Protein AF-0000000076684185 (afdb_homodimer)

Foldseek 3Di:
DPPPPPPPPPQLDDPVCRLRSLLLVLLVLLLVLLVVDWQDQQQFDALDPPAAGSLLLSLQLLLLLCCLQVCWAVNHPDDGDNVCSRVDGDGSVVSSVVNVVSSVSNNVSVVVCVPDDQQCAGDHDDDPDDDPLRNGNVSSSVVSSVSSNVSSVSSVVSSVCVVVVNSVVNVCCVPVDQPLVRVVQVVCVVVVFHFDDDDPQWTATPVGDIDGSVRVVVVVVVVVVVVVVVVVVVVVVD/DPPPPPPPPPQLDDPVCRLRSLLLVLLVLLLVLLVVDWQDQQQFDAPDPPAAGSLLLSLQLLLLLCCLQQCWAVNHPDDGDNVCSRVDGDGSVVSSVVNVVSSVSNNVSVVVCVPDDQQCAGDHDDDPDDDPLRNGNVSSSVVSSVSSNVSSVSSVVSSVCSVVVNRVVPPCCPDVDQPLVRVVQVVCVVVVFHFDDDDPQWTATPVGDIDGSVVVVVVVVCVVVVVVVVVVVVVVVD

Radius of gyration: 28.2 Å; Cα contacts (8 Å, |Δi|>4): 724; chains: 2; bounding box: 50×88×53 Å

Sequence (476 aa):
MSEITDTPIADTSNPAWPLDSHILARMDKLAALVASLDDALANEKLPIPAINTPIVLLRHVGGSARYWLERVCLGRDYFRDRTGEFSASGSVAEELAIYREQRAAIARCLEELRSVDRSAPPACVPTDKERWWCASIEGVIVHVFHEAAQHLGHAEITRDALVAGAAGAADSARPAATSLLDAVIAELQESGHAADFIEGTKITTVDGLELSLDEVVKAGVRKVTSAQQQSDRRSQQSMSEITDTPIADTSNPAWPLDSHILARMDKLAALVASLDDALANEKLPIPAINTPIVLLRHVGGSARYWLERVCLGRDYFRDRTGEFSASGSVAEELAIYREQRAAIARCLEELRSVDRSAPPACVPTDKERWWCASIEGVIVHVFHEAAQHLGHAEITRDALVAGAAGAADSARPAATSLLDAVIAELQESGHAADFIEGTKITTVDGLELSLDEVVKAGVRKVTSAQQQSDRRSQQS

Solvent-accessible surface area (backbone atoms only — not comparable to full-atom values): 25368 Å² total; per-residue (Å²): 129,81,73,76,70,79,67,71,79,71,85,51,81,38,68,92,42,39,64,63,19,50,34,52,46,33,49,48,50,42,48,51,54,40,65,74,40,55,45,68,63,28,57,42,58,53,64,29,82,91,58,71,23,47,48,18,48,54,46,35,50,43,48,51,41,40,36,53,46,39,18,20,40,66,50,42,94,59,82,72,58,66,72,59,22,78,64,46,73,66,49,48,68,59,52,52,52,53,43,52,55,42,50,52,53,45,52,50,46,54,56,58,50,69,78,47,70,40,77,39,64,36,62,40,74,75,78,91,57,90,54,71,43,58,59,14,32,47,22,43,52,49,48,45,33,44,51,29,27,20,51,33,18,37,42,53,52,50,50,40,30,46,75,64,50,47,28,75,59,21,76,51,70,28,30,95,43,46,39,36,65,52,46,47,42,51,47,26,42,76,71,73,42,36,70,66,48,76,58,69,58,36,37,29,24,70,88,67,49,77,44,40,53,67,56,27,48,53,45,3,48,52,52,55,53,52,53,52,52,52,52,51,52,53,57,68,73,97,129,81,73,75,71,78,68,73,77,68,84,50,80,38,68,93,41,40,63,63,18,50,34,52,46,33,47,49,50,42,50,50,55,41,65,72,40,54,44,68,63,28,58,41,60,53,74,30,82,92,58,71,23,46,48,19,49,54,46,36,49,44,49,51,42,40,34,52,45,39,18,20,40,67,50,43,95,60,81,71,58,66,70,58,22,76,66,47,76,65,49,48,69,59,51,50,52,53,44,52,54,42,52,52,53,45,53,50,47,54,56,59,50,68,76,47,71,42,77,41,64,35,64,39,74,72,79,92,56,92,54,70,45,57,59,13,32,47,24,42,52,48,48,44,32,43,51,29,26,20,52,34,19,36,41,54,51,50,50,40,31,48,75,63,52,53,34,73,62,48,77,52,82,46,50,92,72,58,39,33,49,53,50,45,43,51,46,27,43,76,70,72,44,38,72,65,44,77,56,58,54,35,38,29,24,69,86,67,49,77,46,39,52,66,58,26,49,51,45,3,49,52,50,55,51,49,52,52,52,50,52,51,52,51,55,67,73,93

pLDDT: mean 84.55, std 17.85, range [20.08, 98.62]

InterPro domains:
  IPR007061 Mycothiol-S-transferase [PF04978] (26-162)
  IPR034660 DinB/YfiT-like putative metalloenzymes [G3DSA:1.20.120.450] (23-163)
  IPR034660 DinB/YfiT-like putative metalloenzymes [SSF109854] (27-162)

Organism: NCBI:txid1408189

Structure (mmCIF, N/CA/C/O backbone):
data_AF-0000000076684185-model_v1
#
loop_
_entity.id
_entity.type
_entity.pdbx_description
1 polymer 'Mini-circle protein'
#
loop_
_atom_site.group_PDB
_atom_site.id
_atom_site.type_symbol
_atom_site.label_atom_id
_atom_site.label_alt_id
_atom_site.label_comp_id
_atom_site.label_asym_id
_atom_site.label_entity_id
_atom_site.label_seq_id
_atom_site.pdbx_PDB_ins_code
_atom_site.Cartn_x
_atom_site.Cartn_y
_atom_site.Cartn_z
_atom_site.occupancy
_atom_site.B_iso_or_equiv
_atom_site.auth_seq_id
_atom_site.auth_comp_id
_atom_site.auth_asym_id
_atom_site.auth_atom_id
_atom_site.pdbx_PDB_model_num
ATOM 1 N N . MET A 1 1 ? -24.875 -6.688 27.609 1 20.33 1 MET A N 1
ATOM 2 C CA . MET A 1 1 ? -23.531 -6.262 27.281 1 20.33 1 MET A CA 1
ATOM 3 C C . MET A 1 1 ? -22.844 -7.277 26.359 1 20.33 1 MET A C 1
ATOM 5 O O . MET A 1 1 ? -22.5 -8.375 26.797 1 20.33 1 MET A O 1
ATOM 9 N N . SER A 1 2 ? -23.375 -7.496 25.203 1 25.88 2 SER A N 1
ATOM 10 C CA . SER A 1 2 ? -23.031 -8.641 24.375 1 25.88 2 SER A CA 1
ATOM 11 C C . SER A 1 2 ? -21.531 -8.711 24.109 1 25.88 2 SER A C 1
ATOM 13 O O . SER A 1 2 ? -20.906 -7.688 23.812 1 25.88 2 SER A O 1
ATOM 15 N N . GLU A 1 3 ? -20.844 -9.57 24.812 1 27.09 3 GLU A N 1
ATOM 16 C CA . GLU A 1 3 ? -19.422 -9.891 24.719 1 27.09 3 GLU A CA 1
ATOM 17 C C . GLU A 1 3 ? -18.969 -10 23.266 1 27.09 3 GLU A C 1
ATOM 19 O O . GLU A 1 3 ? -19.5 -10.805 22.5 1 27.09 3 GLU A O 1
ATOM 24 N N . ILE A 1 4 ? -18.859 -8.93 22.641 1 34.16 4 ILE A N 1
ATOM 25 C CA . ILE A 1 4 ? -18.219 -9 21.328 1 34.16 4 ILE A CA 1
ATOM 26 C C . ILE A 1 4 ? -17.062 -9.992 21.375 1 34.16 4 ILE A C 1
ATOM 28 O O . ILE A 1 4 ? -16.094 -9.781 22.109 1 34.16 4 ILE A O 1
ATOM 32 N N . THR A 1 5 ? -17.344 -11.219 21.5 1 34.34 5 THR A N 1
ATOM 33 C CA . THR A 1 5 ? -16.359 -12.305 21.469 1 34.34 5 THR A CA 1
ATOM 34 C C . THR A 1 5 ? -15.312 -12.062 20.406 1 34.34 5 THR A C 1
ATOM 36 O O . THR A 1 5 ? -15.641 -11.781 19.25 1 34.34 5 THR A O 1
ATOM 39 N N . ASP A 1 6 ? -14.188 -11.414 20.672 1 37.88 6 ASP A N 1
ATOM 40 C CA . ASP A 1 6 ? -12.93 -11.281 19.938 1 37.88 6 ASP A CA 1
ATOM 41 C C . ASP A 1 6 ? -12.609 -12.555 19.156 1 37.88 6 ASP A C 1
ATOM 43 O O . ASP A 1 6 ? -12.047 -13.5 19.719 1 37.88 6 ASP A O 1
ATOM 47 N N . THR A 1 7 ? -13.523 -13.188 18.5 1 39.88 7 THR A N 1
ATOM 48 C CA . THR A 1 7 ? -13.164 -14.383 17.75 1 39.88 7 THR A CA 1
ATOM 49 C C . THR A 1 7 ? -11.867 -14.172 16.969 1 39.88 7 THR A C 1
ATOM 51 O O . THR A 1 7 ? -11.781 -13.273 16.125 1 39.88 7 THR A O 1
ATOM 54 N N . PRO A 1 8 ? -10.773 -14.727 17.531 1 46.34 8 PRO A N 1
ATOM 55 C CA . PRO A 1 8 ? -9.477 -14.641 16.859 1 46.34 8 PRO A CA 1
ATOM 56 C C . PRO A 1 8 ? -9.578 -14.945 15.359 1 46.34 8 PRO A C 1
ATOM 58 O O . PRO A 1 8 ? -10.359 -15.805 14.953 1 46.34 8 PRO A O 1
ATOM 61 N N . ILE A 1 9 ? -9.492 -13.992 14.578 1 54.88 9 ILE A N 1
ATOM 62 C CA . ILE A 1 9 ? -9.43 -14.25 13.148 1 54.88 9 ILE A CA 1
ATOM 63 C C . ILE A 1 9 ? -8.586 -15.492 12.883 1 54.88 9 ILE A C 1
ATOM 65 O O . ILE A 1 9 ? -7.484 -15.625 13.422 1 54.88 9 ILE A O 1
ATOM 69 N N . ALA A 1 10 ? -9.219 -16.625 12.445 1 62.69 10 ALA A N 1
ATOM 70 C CA . ALA A 1 10 ? -8.617 -17.906 12.094 1 62.69 10 ALA A CA 1
ATOM 71 C C . ALA A 1 10 ? -7.344 -17.719 11.281 1 62.69 10 ALA A C 1
ATOM 73 O O . ALA A 1 10 ? -7.211 -16.734 10.547 1 62.69 10 ALA A O 1
ATOM 74 N N . ASP A 1 11 ? -6.379 -18.516 11.602 1 73.88 11 ASP A N 1
ATOM 75 C CA . ASP A 1 11 ? -5.133 -18.609 10.852 1 73.88 11 ASP A CA 1
ATOM 76 C C . ASP A 1 11 ? -5.406 -18.797 9.359 1 73.88 11 ASP A C 1
ATOM 78 O O . ASP A 1 11 ? -6.105 -19.734 8.961 1 73.88 11 ASP A O 1
ATOM 82 N N . THR A 1 12 ? -5.105 -17.844 8.555 1 80.69 12 THR A N 1
ATOM 83 C CA . THR A 1 12 ? -5.379 -17.812 7.121 1 80.69 12 THR A CA 1
ATOM 84 C C . THR A 1 12 ? -4.246 -18.469 6.34 1 80.69 12 THR A C 1
ATOM 86 O O . THR A 1 12 ? -4.324 -18.594 5.117 1 80.69 12 THR A O 1
ATOM 89 N N . SER A 1 13 ? -3.246 -18.984 7.086 1 86.06 13 SER A N 1
ATOM 90 C CA . SER A 1 13 ? -2.061 -19.453 6.383 1 86.06 13 SER A CA 1
ATOM 91 C C . SER A 1 13 ? -2.312 -20.812 5.73 1 86.06 13 SER A C 1
ATOM 93 O O . SER A 1 13 ? -2.678 -21.766 6.406 1 86.06 13 SER A O 1
ATOM 95 N N . ASN A 1 14 ? -2.277 -20.906 4.477 1 92.31 14 ASN A N 1
ATOM 96 C CA . ASN A 1 14 ? -2.383 -22.109 3.652 1 92.31 14 ASN A CA 1
ATOM 97 C C . ASN A 1 14 ? -1.303 -22.141 2.574 1 92.31 14 ASN A C 1
ATOM 99 O O . ASN A 1 14 ? -1.438 -21.5 1.533 1 92.31 14 ASN A O 1
ATOM 103 N N . PRO A 1 15 ? -0.238 -22.953 2.805 1 91.69 15 PRO A N 1
ATOM 104 C CA . PRO A 1 15 ? 0.902 -22.953 1.886 1 91.69 15 PRO A CA 1
ATOM 105 C C . PRO A 1 15 ? 0.527 -23.422 0.48 1 91.69 15 PRO A C 1
ATOM 107 O O . PRO A 1 15 ? 1.249 -23.141 -0.48 1 91.69 15 PRO A O 1
ATOM 110 N N . ALA A 1 16 ? -0.548 -24.156 0.32 1 92.94 16 ALA A N 1
ATOM 111 C CA . ALA A 1 16 ? -0.978 -24.641 -0.99 1 92.94 16 ALA A CA 1
ATOM 112 C C . ALA A 1 16 ? -1.636 -23.516 -1.797 1 92.94 16 ALA A C 1
ATOM 114 O O . ALA A 1 16 ? -1.735 -23.609 -3.023 1 92.94 16 ALA A O 1
ATOM 115 N N . TRP A 1 17 ? -2.096 -22.438 -1.096 1 95.31 17 TRP A N 1
ATOM 116 C CA . TRP A 1 17 ? -2.775 -21.312 -1.73 1 95.31 17 TRP A CA 1
ATOM 117 C C . TRP A 1 17 ? -2.266 -19.984 -1.177 1 95.31 17 TRP A C 1
ATOM 119 O O . TRP A 1 17 ? -3.014 -19.25 -0.534 1 95.31 17 TRP A O 1
ATOM 129 N N . PRO A 1 18 ? -1.035 -19.703 -1.492 1 95 18 PRO A N 1
ATOM 130 C CA . PRO A 1 18 ? -0.409 -18.531 -0.875 1 95 18 PRO A CA 1
ATOM 131 C C . PRO A 1 18 ? -1.103 -17.219 -1.252 1 95 18 PRO A C 1
ATOM 133 O O . PRO A 1 18 ? -1.19 -16.297 -0.43 1 95 18 PRO A O 1
ATOM 136 N N . LEU A 1 19 ? -1.617 -17.125 -2.453 1 96.12 19 LEU A N 1
ATOM 137 C CA . LEU A 1 19 ? -2.309 -15.914 -2.873 1 96.12 19 LEU A CA 1
ATOM 138 C C . LEU A 1 19 ? -3.557 -15.68 -2.029 1 96.12 19 LEU A C 1
ATOM 140 O O . LEU A 1 19 ? -3.748 -14.586 -1.483 1 96.12 19 LEU A O 1
ATOM 144 N N . ASP A 1 20 ? -4.367 -16.688 -1.897 1 97.38 20 ASP A N 1
ATOM 145 C CA . ASP A 1 20 ? -5.602 -16.625 -1.121 1 97.38 20 ASP A CA 1
ATOM 146 C C . ASP A 1 20 ? -5.316 -16.234 0.329 1 97.38 20 ASP A C 1
ATOM 148 O O . ASP A 1 20 ? -5.996 -15.383 0.894 1 97.38 20 ASP A O 1
ATOM 152 N N . SER A 1 21 ? -4.305 -16.859 0.865 1 95.94 21 SER A N 1
ATOM 153 C CA . SER A 1 21 ? -3.928 -16.625 2.258 1 95.94 21 SER A CA 1
ATOM 154 C C . SER A 1 21 ? -3.482 -15.188 2.482 1 95.94 21 SER A C 1
ATOM 156 O O . SER A 1 21 ? -3.848 -14.57 3.482 1 95.94 21 SER A O 1
ATOM 158 N N . HIS A 1 22 ? -2.689 -14.688 1.563 1 95.31 22 HIS A N 1
ATOM 159 C CA . HIS A 1 22 ? -2.186 -13.32 1.699 1 95.31 22 HIS A CA 1
ATOM 160 C C . HIS A 1 22 ? -3.311 -12.305 1.562 1 95.31 22 HIS A C 1
ATOM 162 O O . HIS A 1 22 ? -3.305 -11.266 2.234 1 95.31 22 HIS A O 1
ATOM 168 N N . ILE A 1 23 ? -4.254 -12.562 0.674 1 97.81 23 ILE A N 1
ATOM 169 C CA . ILE A 1 23 ? -5.398 -11.672 0.527 1 97.81 23 ILE A CA 1
ATOM 170 C C . ILE A 1 23 ? -6.125 -11.539 1.864 1 97.81 23 ILE A C 1
ATOM 172 O O . ILE A 1 23 ? -6.293 -10.438 2.379 1 97.81 23 ILE A O 1
ATOM 176 N N . LEU A 1 24 ? -6.457 -12.664 2.43 1 97.44 24 LEU A N 1
ATOM 177 C CA . LEU A 1 24 ? -7.211 -12.672 3.678 1 97.44 24 LEU A CA 1
ATOM 178 C C . LEU A 1 24 ? -6.387 -12.07 4.812 1 97.44 24 LEU A C 1
ATOM 180 O O . LEU A 1 24 ? -6.906 -11.32 5.637 1 97.44 24 LEU A O 1
ATOM 184 N N . ALA A 1 25 ? -5.145 -12.352 4.836 1 95.06 25 ALA A N 1
ATOM 185 C CA . ALA A 1 25 ? -4.277 -11.828 5.891 1 95.06 25 ALA A CA 1
ATOM 186 C C . ALA A 1 25 ? -4.176 -10.312 5.816 1 95.06 25 ALA A C 1
ATOM 188 O O . ALA A 1 25 ? -4.148 -9.633 6.848 1 95.06 25 ALA A O 1
ATOM 189 N N . ARG A 1 26 ? -4.059 -9.766 4.602 1 96 26 ARG A N 1
ATOM 190 C CA . ARG A 1 26 ? -3.969 -8.32 4.457 1 96 26 ARG A CA 1
ATOM 191 C C . ARG A 1 26 ? -5.27 -7.645 4.883 1 96 26 ARG A C 1
ATOM 193 O O . ARG A 1 26 ? -5.25 -6.605 5.543 1 96 26 ARG A O 1
ATOM 200 N N . MET A 1 27 ? -6.355 -8.227 4.496 1 97.62 27 MET A N 1
ATOM 201 C CA . MET A 1 27 ? -7.652 -7.676 4.883 1 97.62 27 MET A CA 1
ATOM 202 C C . MET A 1 27 ? -7.848 -7.75 6.391 1 97.62 27 MET A C 1
ATOM 204 O O . MET A 1 27 ? -8.359 -6.812 7.004 1 97.62 27 MET A O 1
ATOM 208 N N . ASP A 1 28 ? -7.379 -8.828 6.961 1 96.69 28 ASP A N 1
ATOM 209 C CA . ASP A 1 28 ? -7.469 -8.977 8.414 1 96.69 28 ASP A CA 1
ATOM 210 C C . ASP A 1 28 ? -6.586 -7.957 9.125 1 96.69 28 ASP A C 1
ATOM 212 O O . ASP A 1 28 ? -6.965 -7.426 10.172 1 96.69 28 ASP A O 1
ATOM 216 N N . LYS A 1 29 ? -5.438 -7.75 8.586 1 95.75 29 LYS A N 1
ATOM 217 C CA . LYS A 1 29 ? -4.559 -6.742 9.164 1 95.75 29 LYS A CA 1
ATOM 218 C C . LYS A 1 29 ? -5.188 -5.352 9.086 1 95.75 29 LYS A C 1
ATOM 220 O O . LYS A 1 29 ? -5.066 -4.555 10.016 1 95.75 29 LYS A O 1
ATOM 225 N N . LEU A 1 30 ? -5.797 -5.066 7.992 1 97.56 30 LEU A N 1
ATOM 226 C CA . LEU A 1 30 ? -6.492 -3.791 7.84 1 97.56 30 LEU A CA 1
ATOM 227 C C . LEU A 1 30 ? -7.625 -3.666 8.859 1 97.56 30 LEU A C 1
ATOM 229 O O . LEU A 1 30 ? -7.797 -2.613 9.477 1 97.56 30 LEU A O 1
ATOM 233 N N . ALA A 1 31 ? -8.352 -4.711 9.023 1 97.81 31 ALA A N 1
ATOM 234 C CA . ALA A 1 31 ? -9.43 -4.719 10 1 97.81 31 ALA A CA 1
ATOM 235 C C . ALA A 1 31 ? -8.883 -4.52 11.414 1 97.81 31 ALA A C 1
ATOM 237 O O . ALA A 1 31 ? -9.477 -3.785 12.211 1 97.81 31 ALA A O 1
ATOM 238 N N . ALA A 1 32 ? -7.793 -5.199 11.719 1 95.38 32 ALA A N 1
ATOM 239 C CA . ALA A 1 32 ? -7.164 -5.051 13.023 1 95.38 32 ALA A CA 1
ATOM 240 C C . ALA A 1 32 ? -6.707 -3.611 13.258 1 95.38 32 ALA A C 1
ATOM 242 O O . ALA A 1 32 ? -6.801 -3.092 14.367 1 95.38 32 ALA A O 1
ATOM 243 N N . LEU A 1 33 ? -6.195 -3.051 12.203 1 94.5 33 LEU A N 1
ATOM 244 C CA . LEU A 1 33 ? -5.785 -1.652 12.273 1 94.5 33 LEU A CA 1
ATOM 245 C C . LEU A 1 33 ? -6.973 -0.752 12.602 1 94.5 33 LEU A C 1
ATOM 247 O O . LEU A 1 33 ? -6.895 0.082 13.508 1 94.5 33 LEU A O 1
ATOM 251 N N . VAL A 1 34 ? -8.055 -0.922 11.961 1 97.44 34 VAL A N 1
ATOM 252 C CA . VAL A 1 34 ? -9.258 -0.137 12.203 1 97.44 34 VAL A CA 1
ATOM 253 C C . VAL A 1 34 ? -9.758 -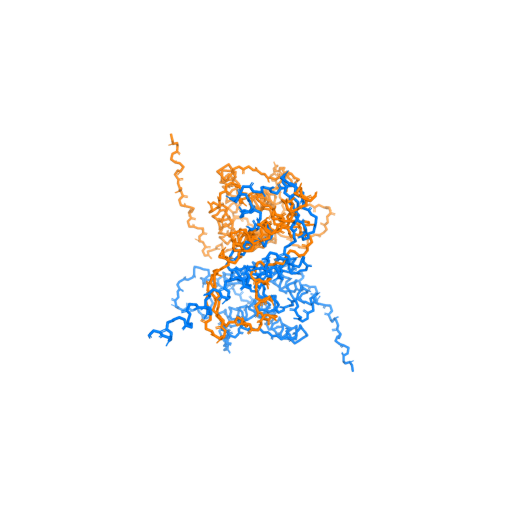0.385 13.625 1 97.44 34 VAL A C 1
ATOM 255 O O . VAL A 1 34 ? -10.156 0.552 14.328 1 97.44 34 VAL A O 1
ATOM 258 N N . ALA A 1 35 ? -9.672 -1.644 14.062 1 94.62 35 ALA A N 1
ATOM 259 C CA . ALA A 1 35 ? -10.125 -2.041 15.391 1 94.62 35 ALA A CA 1
ATOM 260 C C . ALA A 1 35 ? -9.305 -1.35 16.484 1 94.62 35 ALA A C 1
ATOM 262 O O . ALA A 1 35 ? -9.766 -1.192 17.609 1 94.62 35 ALA A O 1
ATOM 263 N N . SER A 1 36 ? -8.117 -0.965 16.141 1 92.31 36 SER A N 1
ATOM 264 C CA . SER A 1 36 ? -7.219 -0.364 17.125 1 92.31 36 SER A CA 1
ATOM 265 C C . SER A 1 36 ? -7.52 1.119 17.312 1 92.31 36 SER A C 1
ATOM 267 O O . SER A 1 36 ? -6.977 1.756 18.219 1 92.31 36 SER A O 1
ATOM 269 N N . LEU A 1 37 ? -8.414 1.654 16.531 1 94.31 37 LEU A N 1
ATOM 270 C CA . LEU A 1 37 ? -8.75 3.072 16.578 1 94.31 37 LEU A CA 1
ATOM 271 C C . LEU A 1 37 ? -10.094 3.291 17.266 1 94.31 37 LEU A C 1
ATOM 273 O O . LEU A 1 37 ? -10.945 2.4 17.266 1 94.31 37 LEU A O 1
ATOM 277 N N . ASP A 1 38 ? -10.234 4.52 17.891 1 92.88 38 ASP A N 1
ATOM 278 C CA . ASP A 1 38 ? -11.578 4.879 18.328 1 92.88 38 ASP A CA 1
ATOM 279 C C . ASP A 1 38 ? -12.398 5.434 17.172 1 92.88 38 ASP A C 1
ATOM 281 O O . ASP A 1 38 ? -11.883 5.621 16.062 1 92.88 38 ASP A O 1
ATOM 285 N N . ASP A 1 39 ? -13.703 5.574 17.406 1 96.31 39 ASP A N 1
ATOM 286 C CA . ASP A 1 39 ? -14.625 5.988 16.344 1 96.31 39 ASP A CA 1
ATOM 287 C C . ASP A 1 39 ? -14.18 7.301 15.711 1 96.31 39 ASP A C 1
ATOM 289 O O . ASP A 1 39 ? -14.234 7.457 14.492 1 96.31 39 ASP A O 1
ATOM 293 N N . ALA A 1 40 ? -13.742 8.234 16.484 1 94 40 ALA A N 1
ATOM 294 C CA . ALA A 1 40 ? -13.359 9.555 15.992 1 94 40 ALA A CA 1
ATOM 295 C C . ALA A 1 40 ? -12.164 9.469 15.047 1 94 40 ALA A C 1
ATOM 297 O O . ALA A 1 40 ? -12.219 9.953 13.914 1 94 40 ALA A O 1
ATOM 298 N N . LEU A 1 41 ? -11.148 8.766 15.445 1 93.56 41 LEU A N 1
ATOM 299 C CA . LEU A 1 41 ? -9.938 8.641 14.648 1 93.56 41 LEU A CA 1
ATOM 300 C C . LEU A 1 41 ? -10.195 7.809 13.391 1 93.56 41 LEU A C 1
ATOM 302 O O . LEU A 1 41 ? -9.633 8.086 12.328 1 93.56 41 LEU A O 1
ATOM 306 N N . ALA A 1 42 ? -11.031 6.797 13.5 1 96.69 42 ALA A N 1
ATOM 307 C CA . ALA A 1 42 ? -11.305 5.91 12.375 1 96.69 42 ALA A CA 1
ATOM 308 C C . ALA A 1 42 ? -12.031 6.652 11.25 1 96.69 42 ALA A C 1
ATOM 310 O O . ALA A 1 42 ? -11.984 6.238 10.094 1 96.69 42 ALA A O 1
ATOM 311 N N . ASN A 1 43 ? -12.656 7.734 11.656 1 96.25 43 ASN A N 1
ATOM 312 C CA . ASN A 1 43 ? -13.422 8.508 10.695 1 96.25 43 ASN A CA 1
ATOM 313 C C . ASN A 1 43 ? -12.695 9.789 10.297 1 96.25 43 ASN A C 1
ATOM 315 O O . ASN A 1 43 ? -13.172 10.547 9.453 1 96.25 43 ASN A O 1
ATOM 319 N N . GLU A 1 44 ? -11.57 10.023 10.906 1 91.88 44 GLU A N 1
ATOM 320 C CA . GLU A 1 44 ? -10.883 11.297 10.727 1 91.88 44 GLU A CA 1
ATOM 321 C C . GLU A 1 44 ? -10.156 11.352 9.383 1 91.88 44 GLU A C 1
ATOM 323 O O . GLU A 1 44 ? -9.508 10.383 8.984 1 91.88 44 GLU A O 1
ATOM 328 N N . LYS A 1 45 ? -10.273 12.461 8.734 1 87.25 45 LYS A N 1
ATOM 329 C CA . LYS A 1 45 ? -9.586 12.688 7.465 1 87.25 45 LYS A CA 1
ATOM 330 C C . LYS A 1 45 ? -8.281 13.453 7.672 1 87.25 45 LYS A C 1
ATOM 332 O O . LYS A 1 45 ? -8.258 14.453 8.391 1 87.25 45 LYS A O 1
ATOM 337 N N . LEU A 1 46 ? -7.234 12.922 7.09 1 82.62 46 LEU A N 1
ATOM 338 C CA . LEU A 1 46 ? -5.98 13.664 7.082 1 82.62 46 LEU A CA 1
ATOM 339 C C . LEU A 1 46 ? -6.02 14.789 6.055 1 82.62 46 LEU A C 1
ATOM 341 O O . LEU A 1 46 ? -6.723 14.695 5.047 1 82.62 46 LEU A O 1
ATOM 345 N N . PRO A 1 47 ? -5.285 15.828 6.371 1 76 47 PRO A N 1
ATOM 346 C CA . PRO A 1 47 ? -5.219 16.922 5.395 1 76 47 PRO A CA 1
ATOM 347 C C . PRO A 1 47 ? -4.301 16.609 4.219 1 76 47 PRO A C 1
ATOM 349 O O . PRO A 1 47 ? -3.404 17.391 3.9 1 76 47 PRO A O 1
ATOM 352 N N . ILE A 1 48 ? -4.359 15.516 3.717 1 72.56 48 ILE A N 1
ATOM 353 C CA . ILE A 1 48 ? -3.656 15.016 2.539 1 72.56 48 ILE A CA 1
ATOM 354 C C . ILE A 1 48 ? -4.664 14.688 1.438 1 72.56 48 ILE A C 1
ATOM 356 O O . ILE A 1 48 ? -5.641 13.977 1.674 1 72.56 48 ILE A O 1
ATOM 360 N N . PRO A 1 49 ? -4.41 15.289 0.346 1 65.31 49 PRO A N 1
ATOM 361 C CA . PRO A 1 49 ? -5.367 15.062 -0.743 1 65.31 49 PRO A CA 1
ATOM 362 C C . PRO A 1 49 ? -5.539 13.578 -1.077 1 65.31 49 PRO A C 1
ATOM 364 O O . PRO A 1 49 ? -4.57 12.82 -1.051 1 65.31 49 PRO A O 1
ATOM 367 N N . ALA A 1 50 ? -6.762 13.219 -1.277 1 64 50 ALA A N 1
ATOM 368 C CA . ALA A 1 50 ? -7.152 11.938 -1.854 1 64 50 ALA A CA 1
ATOM 369 C C . ALA A 1 50 ? -6.953 10.797 -0.853 1 64 50 ALA A C 1
ATOM 371 O O . ALA A 1 50 ? -7.133 9.625 -1.188 1 64 50 ALA A O 1
ATOM 372 N N . ILE A 1 51 ? -6.605 11.164 0.356 1 79.25 51 ILE A N 1
ATOM 373 C CA . ILE A 1 51 ? -6.43 10.094 1.334 1 79.25 51 ILE A CA 1
ATOM 374 C C . ILE A 1 51 ? -7.781 9.711 1.928 1 79.25 51 ILE A C 1
ATOM 376 O O . ILE A 1 51 ? -8.617 10.578 2.191 1 79.25 51 ILE A O 1
ATOM 380 N N . ASN A 1 52 ? -8.023 8.469 2.051 1 90.88 52 ASN A N 1
ATOM 381 C CA . ASN A 1 52 ? -9.25 7.945 2.637 1 90.88 52 ASN A CA 1
ATOM 382 C C . ASN A 1 52 ? -9.078 7.637 4.121 1 90.88 52 ASN A C 1
ATOM 384 O O . ASN A 1 52 ? -7.965 7.395 4.586 1 90.88 52 ASN A O 1
ATOM 388 N N . THR A 1 53 ? -10.227 7.75 4.848 1 95.25 53 THR A N 1
ATOM 389 C CA . THR A 1 53 ? -10.195 7.375 6.258 1 95.25 53 THR A CA 1
ATOM 390 C C . THR A 1 53 ? -10.023 5.867 6.41 1 95.25 53 THR A C 1
ATOM 392 O O . THR A 1 53 ? -10.281 5.105 5.477 1 95.25 53 THR A O 1
ATOM 395 N N . PRO A 1 54 ? -9.609 5.449 7.586 1 97.19 54 PRO A N 1
ATOM 396 C CA . PRO A 1 54 ? -9.477 4.008 7.812 1 97.19 54 PRO A CA 1
ATOM 397 C C . PRO A 1 54 ? -10.781 3.254 7.598 1 97.19 54 PRO A C 1
ATOM 399 O O . PRO A 1 54 ? -10.781 2.158 7.031 1 97.19 54 PRO A O 1
ATOM 402 N N . ILE A 1 55 ? -11.906 3.859 7.984 1 98.06 55 ILE A N 1
ATOM 403 C CA . ILE A 1 55 ? -13.203 3.209 7.812 1 98.06 55 ILE A CA 1
ATOM 404 C C . ILE A 1 55 ? -13.508 3.053 6.324 1 98.06 55 ILE A C 1
ATOM 406 O O . ILE A 1 55 ? -13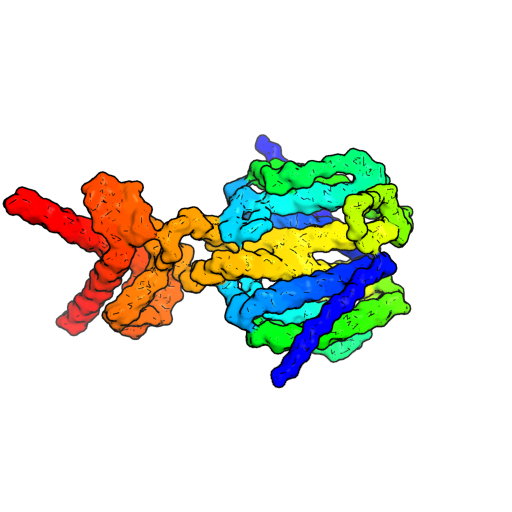.953 1.993 5.883 1 98.06 55 ILE A O 1
ATOM 410 N N . VAL A 1 56 ? -13.266 4.066 5.578 1 96.81 56 VAL A N 1
ATOM 411 C CA . VAL A 1 56 ? -13.508 4.031 4.137 1 96.81 56 VAL A CA 1
ATOM 412 C C . VAL A 1 56 ? -12.617 2.975 3.488 1 96.81 56 VAL A C 1
ATOM 414 O O . VAL A 1 56 ? -13.07 2.221 2.623 1 96.81 56 VAL A O 1
ATOM 417 N N . LEU A 1 57 ? -11.398 2.941 3.887 1 97.75 57 LEU A N 1
ATOM 418 C CA . LEU A 1 57 ? -10.453 1.99 3.307 1 97.75 57 LEU A CA 1
ATOM 419 C C . LEU A 1 57 ? -10.922 0.556 3.539 1 97.75 57 LEU A C 1
ATOM 421 O O . LEU A 1 57 ? -10.875 -0.272 2.627 1 97.75 57 LEU A O 1
ATOM 425 N N . LEU A 1 58 ? -11.344 0.228 4.727 1 98.44 58 LEU A N 1
ATOM 426 C CA . LEU A 1 58 ? -11.805 -1.12 5.035 1 98.44 58 LEU A CA 1
ATOM 427 C C . LEU A 1 58 ? -13.047 -1.467 4.215 1 98.44 58 LEU A C 1
ATOM 429 O O . LEU A 1 58 ? -13.125 -2.549 3.631 1 98.44 58 LEU A O 1
ATOM 433 N N . ARG A 1 59 ? -14.008 -0.503 4.207 1 98.19 59 ARG A N 1
ATOM 434 C CA . ARG A 1 59 ? -15.227 -0.714 3.434 1 98.19 59 ARG A CA 1
ATOM 435 C C . ARG A 1 59 ? -14.906 -0.949 1.962 1 98.19 59 ARG A C 1
ATOM 437 O O . ARG A 1 59 ? -15.453 -1.862 1.34 1 98.19 59 ARG A O 1
ATOM 444 N N . HIS A 1 60 ? -14.039 -0.132 1.436 1 97.31 60 HIS A N 1
ATOM 445 C CA . HIS A 1 60 ? -13.688 -0.153 0.02 1 97.31 60 HIS A CA 1
ATOM 446 C C . HIS A 1 60 ? -13.016 -1.467 -0.361 1 97.31 60 HIS A C 1
ATOM 448 O O . HIS A 1 60 ? -13.352 -2.066 -1.384 1 97.31 60 HIS A O 1
ATOM 454 N N . VAL A 1 61 ? -12.055 -1.944 0.401 1 98.06 61 VAL A N 1
ATOM 455 C CA . VAL A 1 61 ? -11.305 -3.154 0.084 1 98.06 61 VAL A CA 1
ATOM 456 C C . VAL A 1 61 ? -12.242 -4.359 0.082 1 98.06 61 VAL A C 1
ATOM 458 O O . VAL A 1 61 ? -12.141 -5.23 -0.784 1 98.06 61 VAL A O 1
ATOM 461 N N . GLY A 1 62 ? -13.164 -4.414 1.056 1 97.94 62 GLY A N 1
ATOM 462 C CA . GLY A 1 62 ? -14.133 -5.496 1.094 1 97.94 62 GLY A CA 1
ATOM 463 C C . GLY A 1 62 ? -15.062 -5.504 -0.104 1 97.94 62 GLY A C 1
ATOM 464 O O . GLY A 1 62 ? -15.234 -6.535 -0.756 1 97.94 62 GLY A O 1
ATOM 465 N N . GLY A 1 63 ? -15.664 -4.324 -0.354 1 97.62 63 GLY A N 1
ATOM 466 C CA . GLY A 1 63 ? -16.562 -4.215 -1.489 1 97.62 63 GLY A CA 1
ATOM 467 C C . GLY A 1 63 ? -15.898 -4.52 -2.814 1 97.62 63 GLY A C 1
ATOM 468 O O . GLY A 1 63 ? -16.484 -5.188 -3.672 1 97.62 63 GLY A O 1
ATOM 469 N N . SER A 1 64 ? -14.75 -4.031 -2.996 1 97.31 64 SER A N 1
ATOM 470 C CA . SER A 1 64 ? -13.984 -4.277 -4.215 1 97.31 64 SER A CA 1
ATOM 471 C C . SER A 1 64 ? -13.695 -5.766 -4.395 1 97.31 64 SER A C 1
ATOM 473 O O . SER A 1 64 ? -13.891 -6.312 -5.484 1 97.31 64 SER A O 1
ATOM 475 N N . ALA A 1 65 ? -13.211 -6.434 -3.352 1 98.62 65 ALA A N 1
ATOM 476 C CA . ALA A 1 65 ? -12.891 -7.859 -3.422 1 98.62 65 ALA A CA 1
ATOM 477 C C . ALA A 1 65 ? -14.125 -8.68 -3.781 1 98.62 65 ALA A C 1
ATOM 479 O O . ALA A 1 65 ? -14.055 -9.578 -4.625 1 98.62 65 ALA A O 1
ATOM 480 N N . ARG A 1 66 ? -15.234 -8.328 -3.156 1 98.38 66 ARG A N 1
ATOM 481 C CA . ARG A 1 66 ? -16.469 -9.055 -3.451 1 98.38 66 ARG A CA 1
ATOM 482 C C . ARG A 1 66 ? -16.875 -8.867 -4.91 1 98.38 66 ARG A C 1
ATOM 484 O O . ARG A 1 66 ? -17.312 -9.812 -5.566 1 98.38 66 ARG A O 1
ATOM 491 N N . TYR A 1 67 ? -16.734 -7.695 -5.375 1 97.38 67 TYR A N 1
ATOM 492 C CA . TYR A 1 67 ? -17.062 -7.438 -6.77 1 97.38 67 TYR A CA 1
ATOM 493 C C . TYR A 1 67 ? -16.234 -8.305 -7.703 1 97.38 67 TYR A C 1
ATOM 495 O O . TYR A 1 67 ? -16.781 -8.984 -8.578 1 97.38 67 TYR A O 1
ATOM 503 N N . TRP A 1 68 ? -15.008 -8.352 -7.562 1 98.19 68 TRP A N 1
ATOM 504 C CA . TRP A 1 68 ? -14.109 -9.031 -8.492 1 98.19 68 TRP A CA 1
ATOM 505 C C . TRP A 1 68 ? -14.227 -10.539 -8.352 1 98.19 68 TRP A C 1
ATOM 507 O O . TRP A 1 68 ? -14.156 -11.273 -9.336 1 98.19 68 TRP A O 1
ATOM 517 N N . LEU A 1 69 ? -14.414 -11.031 -7.121 1 98.62 69 LEU A N 1
ATOM 518 C CA . LEU A 1 69 ? -14.469 -12.477 -6.914 1 98.62 69 LEU A CA 1
ATOM 519 C C . LEU A 1 69 ? -15.867 -13.008 -7.184 1 98.62 69 LEU A C 1
ATOM 521 O O . LEU A 1 69 ? -16.031 -13.984 -7.918 1 98.62 69 LEU A O 1
ATOM 525 N N . GLU A 1 70 ? -16.938 -12.344 -6.613 1 98.06 70 GLU A N 1
ATOM 526 C CA . GLU A 1 70 ? -18.297 -12.836 -6.73 1 98.06 70 GLU A CA 1
ATOM 527 C C . GLU A 1 70 ? -18.891 -12.523 -8.109 1 98.06 70 GLU A C 1
ATOM 529 O O . GLU A 1 70 ? -19.375 -13.422 -8.797 1 98.06 70 GLU A O 1
ATOM 534 N N . ARG A 1 71 ? -18.766 -11.289 -8.469 1 97.44 71 ARG A N 1
ATOM 535 C CA . ARG A 1 71 ? -19.391 -10.883 -9.727 1 97.44 71 ARG A CA 1
ATOM 536 C C . ARG A 1 71 ? -18.531 -11.289 -10.922 1 97.44 71 ARG A C 1
ATOM 538 O O . ARG A 1 71 ? -18.984 -11.977 -11.82 1 97.44 71 ARG A O 1
ATOM 545 N N . VAL A 1 72 ? -17.328 -10.977 -10.938 1 97.62 72 VAL A N 1
ATOM 546 C CA . VAL A 1 72 ? -16.5 -11.125 -12.133 1 97.62 72 VAL A CA 1
ATOM 547 C C . VAL A 1 72 ? -16.047 -12.57 -12.281 1 97.62 72 VAL A C 1
ATOM 549 O O . VAL A 1 72 ? -16.297 -13.203 -13.312 1 97.62 72 VAL A O 1
ATOM 552 N N . CYS A 1 73 ? -15.438 -13.203 -11.305 1 98.5 73 CYS A N 1
ATOM 553 C CA . CYS A 1 73 ? -14.906 -14.555 -11.414 1 98.5 73 CYS A CA 1
ATOM 554 C C . CYS A 1 73 ? -16.031 -15.586 -11.453 1 98.5 73 CYS A C 1
ATOM 556 O O . CYS A 1 73 ? -16.016 -16.5 -12.289 1 98.5 73 CYS A O 1
ATOM 558 N N . LEU A 1 74 ? -17.016 -15.422 -10.508 1 98.12 74 LEU A N 1
ATOM 559 C CA . LEU A 1 74 ? -17.969 -16.5 -10.312 1 98.12 74 LEU A CA 1
ATOM 560 C C . LEU A 1 74 ? -19.297 -16.188 -10.992 1 98.12 74 LEU A C 1
ATOM 562 O O . LEU A 1 74 ? -20.172 -17.062 -11.086 1 98.12 74 LEU A O 1
ATOM 566 N N . GLY A 1 75 ? -19.531 -14.906 -11.422 1 97.56 75 GLY A N 1
ATOM 567 C CA . GLY A 1 75 ? -20.719 -14.539 -12.164 1 97.56 75 GLY A CA 1
ATOM 568 C C . GLY A 1 75 ? -21.953 -14.367 -11.289 1 97.56 75 GLY A C 1
ATOM 569 O O . GLY A 1 75 ? -23.078 -14.43 -11.773 1 97.56 75 GLY A O 1
ATOM 570 N N . ARG A 1 76 ? -21.75 -14.18 -10.047 1 97.44 76 ARG A N 1
ATOM 571 C CA . ARG A 1 76 ? -22.875 -13.992 -9.133 1 97.44 76 ARG A CA 1
ATOM 572 C C . ARG A 1 76 ? -23.438 -12.578 -9.234 1 97.44 76 ARG A C 1
ATOM 574 O O . ARG A 1 76 ? -22.766 -11.672 -9.742 1 97.44 76 ARG A O 1
ATOM 581 N N . ASP A 1 77 ? -24.656 -12.453 -8.695 1 94.5 77 ASP A N 1
ATOM 582 C CA . ASP A 1 77 ? -25.344 -11.172 -8.758 1 94.5 77 ASP A CA 1
ATOM 583 C C . ASP A 1 77 ? -24.969 -10.281 -7.574 1 94.5 77 ASP A C 1
ATOM 585 O O . ASP A 1 77 ? -25.797 -10.055 -6.68 1 94.5 77 ASP A O 1
ATOM 589 N N . TYR A 1 78 ? -23.797 -9.891 -7.516 1 93.31 78 TYR A N 1
ATOM 590 C CA . TYR A 1 78 ? -23.328 -8.93 -6.52 1 93.31 78 TYR A CA 1
ATOM 591 C C . TYR A 1 78 ? -23.312 -7.516 -7.086 1 93.31 78 TYR A C 1
ATOM 593 O O . TYR A 1 78 ? -22.672 -7.262 -8.117 1 93.31 78 TYR A O 1
ATOM 601 N N . PHE A 1 79 ? -24.047 -6.621 -6.488 1 90.69 79 PHE A N 1
ATOM 602 C CA . PHE A 1 79 ? -24.078 -5.215 -6.867 1 90.69 79 PHE A CA 1
ATOM 603 C C . PHE A 1 79 ? -23.203 -4.383 -5.934 1 90.69 79 PHE A C 1
ATOM 605 O O . PHE A 1 79 ? -23.547 -4.191 -4.766 1 90.69 79 PHE A O 1
ATOM 612 N N . ARG A 1 80 ? -22.172 -3.955 -6.52 1 91.06 80 ARG A N 1
ATOM 613 C CA . ARG A 1 80 ? -21.25 -3.145 -5.738 1 91.06 80 ARG A CA 1
ATOM 614 C C . ARG A 1 80 ? -21.734 -1.707 -5.617 1 91.06 80 ARG A C 1
ATOM 616 O O . ARG A 1 80 ? -22.203 -1.12 -6.602 1 91.06 80 ARG A O 1
ATOM 623 N N . ASP A 1 81 ? -21.688 -1.117 -4.41 1 91.5 81 ASP A N 1
ATOM 624 C CA . ASP A 1 81 ? -21.953 0.302 -4.184 1 91.5 81 ASP A CA 1
ATOM 625 C C . ASP A 1 81 ? -20.641 1.063 -3.963 1 91.5 81 ASP A C 1
ATOM 627 O O . ASP A 1 81 ? -20.328 1.458 -2.838 1 91.5 81 ASP A O 1
ATOM 631 N N . ARG A 1 82 ? -19.969 1.356 -5.008 1 87.31 82 ARG A N 1
ATOM 632 C CA . ARG A 1 82 ? -18.656 1.983 -4.926 1 87.31 82 ARG A CA 1
ATOM 633 C C . ARG A 1 82 ? -18.75 3.381 -4.32 1 87.31 82 ARG A C 1
ATOM 635 O O . ARG A 1 82 ? -17.922 3.762 -3.492 1 87.31 82 ARG A O 1
ATOM 642 N N . THR A 1 83 ? -19.734 4.09 -4.746 1 86.06 83 THR A N 1
ATOM 643 C CA . THR A 1 83 ? -19.922 5.441 -4.23 1 86.06 83 THR A CA 1
ATOM 644 C C . THR A 1 83 ? -20.156 5.418 -2.723 1 86.06 83 THR A C 1
ATOM 646 O O . THR A 1 83 ? -19.578 6.219 -1.985 1 86.06 83 THR A O 1
ATOM 649 N N . GLY A 1 84 ? -21.016 4.527 -2.332 1 90.62 84 GLY A N 1
ATOM 650 C CA . GLY A 1 84 ? -21.266 4.371 -0.909 1 90.62 84 GLY A CA 1
ATOM 651 C C . GLY A 1 84 ? -20.031 3.994 -0.114 1 90.62 84 GLY A C 1
ATOM 652 O O . GLY A 1 84 ? -19.875 4.414 1.033 1 90.62 84 GLY A O 1
ATOM 653 N N . GLU A 1 85 ? -19.141 3.209 -0.688 1 91 85 GLU A N 1
ATOM 654 C CA . GLU A 1 85 ? -17.891 2.797 -0.034 1 91 85 GLU A CA 1
ATOM 655 C C . GLU A 1 85 ? -17.031 4 0.303 1 91 85 GLU A C 1
ATOM 657 O O . GLU A 1 85 ? -16.484 4.09 1.403 1 91 85 GLU A O 1
ATOM 662 N N . PHE A 1 86 ? -16.922 4.945 -0.604 1 89.31 86 PHE A N 1
ATOM 663 C CA . PHE A 1 86 ? -16.016 6.074 -0.438 1 89.31 86 PHE A CA 1
ATOM 664 C C . PHE A 1 86 ? -16.641 7.148 0.437 1 89.31 86 PHE A C 1
ATOM 666 O O . PHE A 1 86 ? -15.992 8.125 0.798 1 89.31 86 PHE A O 1
ATOM 673 N N . SER A 1 87 ? -17.875 6.98 0.865 1 89.12 87 SER A N 1
ATOM 674 C CA . SER A 1 87 ? -18.547 7.883 1.798 1 89.12 87 SER A CA 1
ATOM 675 C C . SER A 1 87 ? -18.859 7.188 3.121 1 89.12 87 SER A C 1
ATOM 677 O O . SER A 1 87 ? -19.609 7.711 3.945 1 89.12 87 SER A O 1
ATOM 679 N N . ALA A 1 88 ? -18.297 6.027 3.309 1 94.12 88 ALA A N 1
ATOM 680 C CA . ALA A 1 88 ? -18.562 5.227 4.504 1 94.12 88 ALA A CA 1
ATOM 681 C C . ALA A 1 88 ? -18.141 5.973 5.766 1 94.12 88 ALA A C 1
ATOM 683 O O . ALA A 1 88 ? -17.109 6.656 5.77 1 94.12 88 ALA A O 1
ATOM 684 N N . SER A 1 89 ? -18.891 5.891 6.793 1 95.38 89 SER A N 1
ATOM 685 C CA . SER A 1 89 ? -18.641 6.445 8.117 1 95.38 89 SER A CA 1
ATOM 686 C C . SER A 1 89 ? -19.422 5.684 9.188 1 95.38 89 SER A C 1
ATOM 688 O O . SER A 1 89 ? -20.188 4.77 8.875 1 95.38 89 SER A O 1
ATOM 690 N N . GLY A 1 90 ? -19.109 6.02 10.453 1 96 90 GLY A N 1
ATOM 691 C CA . GLY A 1 90 ? -19.828 5.348 11.523 1 96 90 GLY A CA 1
ATOM 692 C C . GLY A 1 90 ? -18.906 4.777 12.594 1 96 90 GLY A C 1
ATOM 693 O O . GLY A 1 90 ? -17.766 5.199 12.719 1 96 90 GLY A O 1
ATOM 694 N N . SER A 1 91 ? -19.438 3.85 13.375 1 97.81 91 SER A N 1
ATOM 695 C CA . SER A 1 91 ? -18.656 3.301 14.469 1 97.81 91 SER A CA 1
ATOM 696 C C . SER A 1 91 ? -17.734 2.186 13.984 1 97.81 91 SER A C 1
ATOM 698 O O . SER A 1 91 ? -18.047 1.484 13.023 1 97.81 91 SER A O 1
ATOM 700 N N . VAL A 1 92 ? -16.656 2.033 14.672 1 97.62 92 VAL A N 1
ATOM 701 C CA . VAL A 1 92 ? -15.711 0.959 14.406 1 97.62 92 VAL A CA 1
ATOM 702 C C . VAL A 1 92 ? -16.406 -0.394 14.555 1 97.62 92 VAL A C 1
ATOM 704 O O . VAL A 1 92 ? -16.219 -1.284 13.719 1 97.62 92 VAL A O 1
ATOM 707 N N . ALA A 1 93 ? -17.203 -0.514 15.555 1 97.69 93 ALA A N 1
ATOM 708 C CA . ALA A 1 93 ? -17.906 -1.771 15.812 1 97.69 93 ALA A CA 1
ATOM 709 C C . ALA A 1 93 ? -18.797 -2.156 14.633 1 97.69 93 ALA A C 1
ATOM 711 O O . ALA A 1 93 ? -18.812 -3.314 14.211 1 97.69 93 ALA A O 1
ATOM 712 N N . GLU A 1 94 ? -19.516 -1.187 14.148 1 97.94 94 GLU A N 1
ATOM 713 C CA . GLU A 1 94 ? -20.391 -1.438 13.008 1 97.94 94 GLU A CA 1
ATOM 714 C C . GLU A 1 94 ? -19.594 -1.808 11.766 1 97.94 94 GLU A C 1
ATOM 716 O O . GLU A 1 94 ? -19.984 -2.707 11.016 1 97.94 94 GLU A O 1
ATOM 721 N N . GLU A 1 95 ? -18.547 -1.092 11.562 1 98.19 95 GLU A N 1
ATOM 722 C CA . GLU A 1 95 ? -17.734 -1.368 10.391 1 98.19 95 GLU A CA 1
ATOM 723 C C . GLU A 1 95 ? -17.094 -2.752 10.469 1 98.19 95 GLU A C 1
ATOM 725 O O . GLU A 1 95 ? -16.984 -3.453 9.461 1 98.19 95 GLU A O 1
ATOM 730 N N . LEU A 1 96 ? -16.656 -3.17 11.648 1 98.12 96 LEU A N 1
ATOM 731 C CA . LEU A 1 96 ? -16.062 -4.488 11.828 1 98.12 96 LEU A CA 1
ATOM 732 C C . LEU A 1 96 ? -17.109 -5.586 11.617 1 98.12 96 LEU A C 1
ATOM 734 O O . LEU A 1 96 ? -16.781 -6.668 11.125 1 98.12 96 LEU A O 1
ATOM 738 N N . ALA A 1 97 ? -18.312 -5.305 11.945 1 98.06 97 ALA A N 1
ATOM 739 C CA . ALA A 1 97 ? -19.391 -6.258 11.664 1 98.06 97 ALA A CA 1
ATOM 740 C C . ALA A 1 97 ? -19.609 -6.414 10.164 1 98.06 97 ALA A C 1
ATOM 742 O O . ALA A 1 97 ? -19.781 -7.531 9.672 1 98.06 97 ALA A O 1
ATOM 743 N N . ILE A 1 98 ? -19.641 -5.297 9.477 1 97.44 98 ILE A N 1
ATOM 744 C CA . ILE A 1 98 ? -19.75 -5.32 8.023 1 97.44 98 ILE A CA 1
ATOM 745 C C . ILE A 1 98 ? -18.578 -6.109 7.434 1 97.44 98 ILE A C 1
ATOM 747 O O . ILE A 1 98 ? -18.766 -6.953 6.555 1 97.44 98 ILE A O 1
ATOM 751 N N . TYR A 1 99 ? -17.422 -5.879 7.941 1 98 99 TYR A N 1
ATOM 752 C CA . TYR A 1 99 ? -16.234 -6.574 7.461 1 98 99 TYR A CA 1
ATOM 753 C C . TYR A 1 99 ? -16.375 -8.078 7.668 1 98 99 TYR A C 1
ATOM 755 O O . TYR A 1 99 ? -15.977 -8.867 6.805 1 98 99 TYR A O 1
ATOM 763 N N . ARG A 1 100 ? -16.812 -8.477 8.797 1 97.69 100 ARG A N 1
ATOM 764 C CA . ARG A 1 100 ? -16.953 -9.906 9.07 1 97.69 100 ARG A CA 1
ATOM 765 C C . ARG A 1 100 ? -17.812 -10.586 8.016 1 97.69 100 ARG A C 1
ATOM 767 O O . ARG A 1 100 ? -17.5 -11.695 7.578 1 97.69 100 ARG A O 1
ATOM 774 N N . GLU A 1 101 ? -18.844 -9.938 7.617 1 97.44 101 GLU A N 1
ATOM 775 C CA . GLU A 1 101 ? -19.703 -10.484 6.578 1 97.44 101 GLU A CA 1
ATOM 776 C C . GLU A 1 101 ? -19 -10.516 5.227 1 97.44 101 GLU A C 1
ATOM 778 O O . GLU A 1 101 ? -19.078 -11.508 4.504 1 97.44 101 GLU A O 1
ATOM 783 N N . GLN A 1 102 ? -18.375 -9.445 4.922 1 97.44 102 GLN A N 1
ATOM 784 C CA . GLN A 1 102 ? -17.625 -9.375 3.67 1 97.44 102 GLN A CA 1
ATOM 785 C C . GLN A 1 102 ? -16.531 -10.43 3.631 1 97.44 102 GLN A C 1
ATOM 787 O O . GLN A 1 102 ? -16.344 -11.109 2.617 1 97.44 102 GLN A O 1
ATOM 792 N N . ARG A 1 103 ? -15.82 -10.531 4.699 1 97.38 103 ARG A N 1
ATOM 793 C CA . ARG A 1 103 ? -14.711 -11.477 4.812 1 97.38 103 ARG A CA 1
ATOM 794 C C . ARG A 1 103 ? -15.195 -12.906 4.609 1 97.38 103 ARG A C 1
ATOM 796 O O . ARG A 1 103 ? -14.523 -13.703 3.947 1 97.38 103 ARG A O 1
ATOM 803 N N . ALA A 1 104 ? -16.281 -13.258 5.211 1 97.44 104 ALA A N 1
ATOM 804 C CA . ALA A 1 104 ? -16.844 -14.602 5.062 1 97.44 104 ALA A CA 1
ATOM 805 C C . ALA A 1 104 ? -17.188 -14.891 3.605 1 97.44 104 ALA A C 1
ATOM 807 O O . ALA A 1 104 ? -16.922 -15.977 3.098 1 97.44 104 ALA A O 1
ATOM 808 N N . ALA A 1 105 ? -17.812 -13.93 2.975 1 97.56 105 ALA A N 1
ATOM 809 C CA . ALA A 1 105 ? -18.172 -14.078 1.565 1 97.56 105 ALA A CA 1
ATOM 810 C C . ALA A 1 105 ? -16.922 -14.242 0.697 1 97.56 105 ALA A C 1
ATOM 812 O O . ALA A 1 105 ? -16.891 -15.094 -0.193 1 97.56 105 ALA A O 1
ATOM 813 N N . ILE A 1 106 ? -15.938 -13.477 0.955 1 98.25 106 ILE A N 1
ATOM 814 C CA . ILE A 1 106 ? -14.695 -13.5 0.199 1 98.25 106 ILE A CA 1
ATOM 815 C C . ILE A 1 106 ? -14 -14.844 0.396 1 98.25 106 ILE A C 1
ATOM 817 O O . ILE A 1 106 ? -13.547 -15.469 -0.57 1 98.25 106 ILE A O 1
ATOM 821 N N . ALA A 1 107 ? -13.945 -15.273 1.623 1 97.81 107 ALA A N 1
ATOM 822 C CA . ALA A 1 107 ? -13.32 -16.562 1.926 1 97.81 107 ALA A CA 1
ATOM 823 C C . ALA A 1 107 ? -14.031 -17.703 1.194 1 97.81 107 ALA A C 1
ATOM 825 O O . ALA A 1 107 ? -13.383 -18.609 0.667 1 97.81 107 ALA A O 1
ATOM 826 N N . ARG A 1 108 ? -15.289 -17.688 1.14 1 97.56 108 ARG A N 1
ATOM 827 C CA . ARG A 1 108 ? -16.062 -18.703 0.443 1 97.56 108 ARG A CA 1
ATOM 828 C C . ARG A 1 108 ? -15.766 -18.688 -1.054 1 97.56 108 ARG A C 1
ATOM 830 O O . ARG A 1 108 ? -15.641 -19.75 -1.676 1 97.56 108 ARG A O 1
ATOM 837 N N . CYS A 1 109 ? -15.719 -17.516 -1.605 1 98.19 109 CYS A N 1
ATOM 838 C CA . CYS A 1 109 ? -15.422 -17.391 -3.027 1 98.19 109 CYS A CA 1
ATOM 839 C C . CYS A 1 109 ? -14.055 -17.984 -3.35 1 98.19 109 CYS A C 1
ATOM 841 O O . CYS A 1 109 ? -13.906 -18.734 -4.312 1 98.19 109 CYS A O 1
ATOM 843 N N . LEU A 1 110 ? -13.055 -17.641 -2.545 1 98.19 110 LEU A N 1
ATOM 844 C CA . LEU A 1 110 ? -11.695 -18.125 -2.773 1 98.19 110 LEU A CA 1
ATOM 845 C C . LEU A 1 110 ? -11.648 -19.641 -2.668 1 98.19 110 LEU A C 1
ATOM 847 O O . LEU A 1 110 ? -10.969 -20.297 -3.461 1 98.19 110 LEU A O 1
ATOM 851 N N . GLU A 1 111 ? -12.375 -20.156 -1.729 1 97.31 111 GLU A N 1
ATOM 852 C CA . GLU A 1 111 ? -12.445 -21.609 -1.582 1 97.31 111 GLU A CA 1
ATOM 853 C C . GLU A 1 111 ? -13.07 -22.266 -2.814 1 97.31 111 GLU A C 1
ATOM 855 O O . GLU A 1 111 ? -12.555 -23.266 -3.32 1 97.31 111 GLU A O 1
ATOM 860 N N . GLU A 1 112 ? -14.117 -21.734 -3.271 1 97.88 112 GLU A N 1
ATOM 861 C CA . GLU A 1 112 ? -14.789 -22.25 -4.461 1 97.88 112 GLU A CA 1
ATOM 862 C C . GLU A 1 112 ? -13.875 -22.188 -5.68 1 97.88 112 GLU A C 1
ATOM 864 O O . GLU A 1 112 ? -13.867 -23.094 -6.508 1 97.88 112 GLU A O 1
ATOM 869 N N . LEU A 1 113 ? -13.109 -21.219 -5.773 1 97.94 113 LEU A N 1
ATOM 870 C CA . LEU A 1 113 ? -12.258 -20.984 -6.938 1 97.94 113 LEU A CA 1
ATOM 871 C C . LEU A 1 113 ? -11.047 -21.906 -6.918 1 97.94 113 LEU A C 1
ATOM 873 O O . LEU A 1 113 ? -10.328 -22.016 -7.914 1 97.94 113 LEU A O 1
ATOM 877 N N . ARG A 1 114 ? -10.789 -22.562 -5.773 1 96.06 114 ARG A N 1
ATOM 878 C CA . ARG A 1 114 ? -9.719 -23.547 -5.703 1 96.06 114 ARG A CA 1
ATOM 879 C C .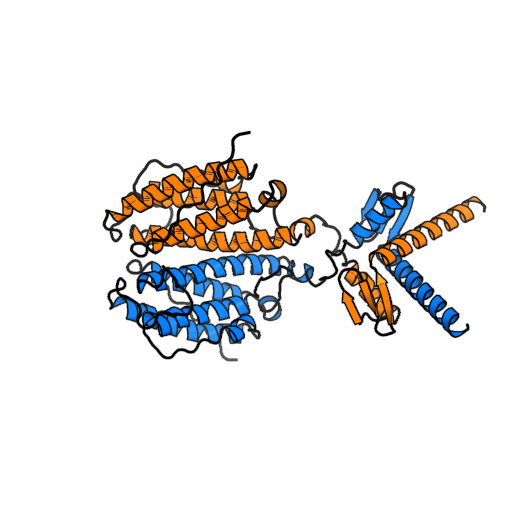 ARG A 1 114 ? -10.055 -24.797 -6.52 1 96.06 114 ARG A C 1
ATOM 881 O O . ARG A 1 114 ? -9.164 -25.562 -6.883 1 96.06 114 ARG A O 1
ATOM 888 N N . SER A 1 115 ? -11.312 -24.969 -6.828 1 96.19 115 SER A N 1
ATOM 889 C CA . SER A 1 115 ? -11.766 -26.188 -7.5 1 96.19 115 SER A CA 1
ATOM 890 C C . SER A 1 115 ? -11.906 -25.969 -9.008 1 96.19 115 SER A C 1
ATOM 892 O O . SER A 1 115 ? -12.305 -26.875 -9.734 1 96.19 115 SER A O 1
ATOM 894 N N . VAL A 1 116 ? -11.586 -24.812 -9.469 1 95.94 116 VAL A N 1
ATOM 895 C CA . VAL A 1 116 ? -11.688 -24.547 -10.898 1 95.94 116 VAL A CA 1
ATOM 896 C C . VAL A 1 116 ? -10.297 -24.281 -11.484 1 95.94 116 VAL A C 1
ATOM 898 O O . VAL A 1 116 ? -9.328 -24.125 -10.742 1 95.94 116 VAL A O 1
ATOM 901 N N . ASP A 1 117 ? -10.234 -24.359 -12.82 1 96.62 117 ASP A N 1
ATOM 902 C CA . ASP A 1 117 ? -9.016 -23.938 -13.508 1 96.62 117 ASP A CA 1
ATOM 903 C C . ASP A 1 117 ? -8.836 -22.422 -13.469 1 96.62 117 ASP A C 1
ATOM 905 O O . ASP A 1 117 ? -9.531 -21.703 -14.188 1 96.62 117 ASP A O 1
ATOM 909 N N . ARG A 1 118 ? -7.895 -21.938 -12.742 1 96.56 118 ARG A N 1
ATOM 910 C CA . ARG A 1 118 ? -7.742 -20.5 -12.539 1 96.56 118 ARG A CA 1
ATOM 911 C C . ARG A 1 118 ? -7.086 -19.844 -13.75 1 96.56 118 ARG A C 1
ATOM 913 O O . ARG A 1 118 ? -7.035 -18.625 -13.844 1 96.56 118 ARG A O 1
ATOM 920 N N . SER A 1 119 ? -6.613 -20.625 -14.656 1 95.62 119 SER A N 1
ATOM 921 C CA . SER A 1 119 ? -6.086 -20.062 -15.898 1 95.62 119 SER A CA 1
ATOM 922 C C . SER A 1 119 ? -7.207 -19.766 -16.891 1 95.62 119 SER A C 1
ATOM 924 O O . SER A 1 119 ? -6.988 -19.078 -17.891 1 95.62 119 SER A O 1
ATOM 926 N N . ALA A 1 120 ? -8.438 -20.203 -16.609 1 97.31 120 ALA A N 1
ATOM 927 C CA . ALA A 1 120 ? -9.594 -19.969 -17.453 1 97.31 120 ALA A CA 1
ATOM 928 C C . ALA A 1 120 ? -10.094 -18.531 -17.312 1 97.31 120 ALA A C 1
ATOM 930 O O . ALA A 1 120 ? -9.773 -17.859 -16.328 1 97.31 120 ALA A O 1
ATOM 931 N N . PRO A 1 121 ? -10.898 -18.031 -18.266 1 97.06 121 PRO A N 1
ATOM 932 C CA . PRO A 1 121 ? -11.477 -16.688 -18.156 1 97.06 121 PRO A CA 1
ATOM 933 C C . PRO A 1 121 ? -12.523 -16.562 -17.062 1 97.06 121 PRO A C 1
ATOM 935 O O . PRO A 1 121 ? -13.219 -17.547 -16.766 1 97.06 121 PRO A O 1
ATOM 938 N N . PRO A 1 122 ? -12.617 -15.398 -16.438 1 97.94 122 PRO A N 1
ATOM 939 C CA . PRO A 1 122 ? -13.695 -15.172 -15.469 1 97.94 122 PRO A CA 1
ATOM 940 C C . PRO A 1 122 ? -15.078 -15.195 -16.109 1 97.94 122 PRO A C 1
ATOM 942 O O . PRO A 1 122 ? -15.203 -15.125 -17.344 1 97.94 122 PRO A O 1
ATOM 945 N N . ALA A 1 123 ? -16.062 -15.328 -15.312 1 97.69 123 ALA A N 1
ATOM 946 C CA . ALA A 1 123 ? -17.438 -15.5 -15.781 1 97.69 123 ALA A CA 1
ATOM 947 C C . ALA A 1 123 ? -17.969 -14.219 -16.391 1 97.69 123 ALA A C 1
ATOM 949 O O . ALA A 1 123 ? -18.719 -14.258 -17.375 1 97.69 123 ALA A O 1
ATOM 950 N N . CYS A 1 124 ? -17.656 -13.047 -15.836 1 95.62 124 CYS A N 1
ATOM 951 C CA . CYS A 1 124 ? -18.266 -11.781 -16.25 1 95.62 124 CYS A CA 1
ATOM 952 C C . CYS A 1 124 ? -17.234 -10.656 -16.219 1 95.62 124 CYS A C 1
ATOM 954 O O . CYS A 1 124 ? -17.141 -9.914 -15.234 1 95.62 124 CYS A O 1
ATOM 956 N N . VAL A 1 125 ? -16.531 -10.383 -17.25 1 94 125 VAL A N 1
ATOM 957 C CA . VAL A 1 125 ? -15.516 -9.328 -17.328 1 94 125 VAL A CA 1
ATOM 958 C C . VAL A 1 125 ? -16.172 -8.008 -17.703 1 94 125 VAL A C 1
ATOM 960 O O . VAL A 1 125 ? -16.906 -7.934 -18.703 1 94 125 VAL A O 1
ATOM 963 N N . PRO A 1 126 ? -15.93 -7 -16.859 1 88.69 126 PRO A N 1
ATOM 964 C CA . PRO A 1 126 ? -16.469 -5.695 -17.25 1 88.69 126 PRO A CA 1
ATOM 965 C C . PRO A 1 126 ? -15.938 -5.211 -18.594 1 88.69 126 PRO A C 1
ATOM 967 O O . PRO A 1 126 ? -14.766 -5.438 -18.922 1 88.69 126 PRO A O 1
ATOM 970 N N . THR A 1 127 ? -16.75 -4.512 -19.328 1 87.88 127 THR A N 1
ATOM 971 C CA . THR A 1 127 ? -16.406 -4.172 -20.703 1 87.88 127 THR A CA 1
ATOM 972 C C . THR A 1 127 ? -16.109 -2.682 -20.844 1 87.88 127 THR A C 1
ATOM 974 O O . THR A 1 127 ? -15.781 -2.201 -21.922 1 87.88 127 THR A O 1
ATOM 977 N N . ASP A 1 128 ? -16.203 -1.928 -19.812 1 73.81 128 ASP A N 1
ATOM 978 C CA . ASP A 1 128 ? -16.031 -0.479 -19.844 1 73.81 128 ASP A CA 1
ATOM 979 C C . ASP A 1 128 ? -14.602 -0.106 -20.25 1 73.81 128 ASP A C 1
ATOM 981 O O . ASP A 1 128 ? -14.375 0.962 -20.812 1 73.81 128 ASP A O 1
ATOM 985 N N . LYS A 1 129 ? -13.609 -0.953 -19.875 1 77.94 129 LYS A N 1
ATOM 986 C CA . LYS A 1 129 ? -12.203 -0.739 -20.234 1 77.94 129 LYS A CA 1
ATOM 987 C C . LYS A 1 129 ? -11.445 -2.062 -20.297 1 77.94 129 LYS A C 1
ATOM 989 O O . LYS A 1 129 ? -11.828 -3.033 -19.641 1 77.94 129 LYS A O 1
ATOM 994 N N . GLU A 1 130 ? -10.445 -1.867 -21.047 1 78.38 130 GLU A N 1
ATOM 995 C CA . GLU A 1 130 ? -9.602 -3.053 -21.156 1 78.38 130 GLU A CA 1
ATOM 996 C C . GLU A 1 130 ? -8.688 -3.186 -19.938 1 78.38 130 GLU A C 1
ATOM 998 O O . GLU A 1 130 ? -8.109 -2.199 -19.469 1 78.38 130 GLU A O 1
ATOM 1003 N N . ARG A 1 131 ? -8.727 -4.453 -19.406 1 87.19 131 ARG A N 1
ATOM 1004 C CA . ARG A 1 131 ? -7.867 -4.812 -18.281 1 87.19 131 ARG A CA 1
ATOM 1005 C C . ARG A 1 131 ? -7.105 -6.102 -18.562 1 87.19 131 ARG A C 1
ATOM 1007 O O . ARG A 1 131 ? -7.684 -7.191 -18.547 1 87.19 131 ARG A O 1
ATOM 1014 N N . TRP A 1 132 ? -5.809 -5.91 -18.734 1 86.06 132 TRP A N 1
ATOM 1015 C CA . TRP A 1 132 ? -5.012 -7.062 -19.141 1 86.06 132 TRP A CA 1
ATOM 1016 C C . TRP A 1 132 ? -5.074 -8.164 -18.094 1 86.06 132 TRP A C 1
ATOM 1018 O O . TRP A 1 132 ? -4.973 -9.352 -18.422 1 86.06 132 TRP A O 1
ATOM 1028 N N . TRP A 1 133 ? -5.332 -7.793 -16.906 1 91.06 133 TRP A N 1
ATOM 1029 C CA . TRP A 1 133 ? -5.277 -8.773 -15.828 1 91.06 133 TRP A CA 1
ATOM 1030 C C . TRP A 1 133 ? -6.617 -9.477 -15.664 1 91.06 133 TRP A C 1
ATOM 1032 O O . TRP A 1 133 ? -6.773 -10.336 -14.789 1 91.06 133 TRP A O 1
ATOM 1042 N N . CYS A 1 134 ? -7.609 -9.203 -16.5 1 94.06 134 CYS A N 1
ATOM 1043 C CA . CYS A 1 134 ? -8.898 -9.891 -16.484 1 94.06 134 CYS A CA 1
ATOM 1044 C C . CYS A 1 134 ? -8.898 -11.047 -17.484 1 94.06 134 CYS A C 1
ATOM 1046 O O . CYS A 1 134 ? -9.945 -11.648 -17.734 1 94.06 134 CYS A O 1
ATOM 1048 N N . ALA A 1 135 ? -7.742 -11.445 -18 1 94.69 135 ALA A N 1
ATOM 1049 C CA . ALA A 1 135 ? -7.641 -12.516 -18.984 1 94.69 135 ALA A CA 1
ATOM 1050 C C . ALA A 1 135 ? -7.895 -13.875 -18.344 1 94.69 135 ALA A C 1
ATOM 1052 O O . ALA A 1 135 ? -8.242 -14.836 -19.031 1 94.69 135 ALA A O 1
ATOM 1053 N N . SER A 1 136 ? -7.723 -14 -17.062 1 97.44 136 SER A N 1
ATOM 1054 C CA . SER A 1 136 ? -7.922 -15.25 -16.328 1 97.44 136 SER A CA 1
ATOM 1055 C C . SER A 1 136 ? -8.445 -15 -14.922 1 97.44 136 SER A C 1
ATOM 1057 O O . SER A 1 136 ? -8.328 -13.883 -14.406 1 97.44 136 SER A O 1
ATOM 1059 N N . ILE A 1 137 ? -8.969 -15.977 -14.328 1 98.25 137 ILE A N 1
ATOM 1060 C CA . ILE A 1 137 ? -9.406 -15.938 -12.938 1 98.25 137 ILE A CA 1
ATOM 1061 C C . ILE A 1 137 ? -8.211 -15.625 -12.039 1 98.25 137 ILE A C 1
ATOM 1063 O O . ILE A 1 137 ? -8.312 -14.797 -11.125 1 98.25 137 ILE A O 1
ATOM 1067 N N . GLU A 1 138 ? -7.078 -16.188 -12.375 1 97.62 138 GLU A N 1
ATOM 1068 C CA . GLU A 1 138 ? -5.867 -15.938 -11.609 1 97.62 138 GLU A CA 1
ATOM 1069 C C . GLU A 1 138 ? -5.473 -14.461 -11.672 1 97.62 138 GLU A C 1
ATOM 1071 O O . GLU A 1 138 ? -5.082 -13.875 -10.656 1 97.62 138 GLU A O 1
ATOM 1076 N N . GLY A 1 139 ? -5.562 -13.969 -12.828 1 97.44 139 GLY A N 1
ATOM 1077 C CA . GLY A 1 139 ? -5.262 -12.555 -12.984 1 97.44 139 GLY A CA 1
ATOM 1078 C C . GLY A 1 139 ? -6.141 -11.664 -12.133 1 97.44 139 GLY A C 1
ATOM 1079 O O . GLY A 1 139 ? -5.664 -10.68 -11.562 1 97.44 139 GLY A O 1
ATOM 1080 N N . VAL A 1 140 ? -7.387 -11.977 -12.047 1 98.19 140 VAL A N 1
ATOM 1081 C CA . VAL A 1 140 ? -8.328 -11.203 -11.242 1 98.19 140 VAL A CA 1
ATOM 1082 C C . VAL A 1 140 ? -7.992 -11.359 -9.758 1 98.19 140 VAL A C 1
ATOM 1084 O O . VAL A 1 140 ? -8.008 -10.383 -9.008 1 98.19 140 VAL A O 1
ATOM 1087 N N . ILE A 1 141 ? -7.645 -12.562 -9.344 1 98.5 141 ILE A N 1
ATOM 1088 C CA . ILE A 1 141 ? -7.309 -12.812 -7.945 1 98.5 141 ILE A CA 1
ATOM 1089 C C . ILE A 1 141 ? -6.047 -12.039 -7.57 1 98.5 141 ILE A C 1
ATOM 1091 O O . ILE A 1 141 ? -5.965 -11.461 -6.484 1 98.5 141 ILE A O 1
ATOM 1095 N N . VAL A 1 142 ? -5.078 -11.984 -8.438 1 98.12 142 VAL A N 1
ATOM 1096 C CA . VAL A 1 142 ? -3.855 -11.219 -8.211 1 98.12 142 VAL A CA 1
ATOM 1097 C C . VAL A 1 142 ? -4.195 -9.742 -8.055 1 98.12 142 VAL A C 1
ATOM 1099 O O . VAL A 1 142 ? -3.625 -9.047 -7.207 1 98.12 142 VAL A O 1
ATOM 1102 N N . HIS A 1 143 ? -5.129 -9.258 -8.805 1 97.12 143 HIS A N 1
ATOM 1103 C CA . HIS A 1 143 ? -5.555 -7.867 -8.695 1 97.12 143 HIS A CA 1
ATOM 1104 C C . HIS A 1 143 ? -6.211 -7.594 -7.348 1 97.12 143 HIS A C 1
ATOM 1106 O O . HIS A 1 143 ? -5.996 -6.535 -6.754 1 97.12 143 HIS A O 1
ATOM 1112 N N . VAL A 1 144 ? -7 -8.516 -6.938 1 98.25 144 VAL A N 1
ATOM 1113 C CA . VAL A 1 144 ? -7.629 -8.391 -5.625 1 98.25 144 VAL A CA 1
ATOM 1114 C C . VAL A 1 144 ? -6.551 -8.289 -4.547 1 98.25 144 VAL A C 1
ATOM 1116 O O . VAL A 1 144 ? -6.656 -7.461 -3.639 1 98.25 144 VAL A O 1
ATOM 1119 N N . PHE A 1 145 ? -5.57 -9.117 -4.695 1 98.44 145 PHE A N 1
ATOM 1120 C CA . PHE A 1 145 ? -4.457 -9.078 -3.756 1 98.44 145 PHE A CA 1
ATOM 1121 C C . PHE A 1 145 ? -3.746 -7.73 -3.816 1 98.44 145 PHE A C 1
ATOM 1123 O O . PHE A 1 145 ? -3.414 -7.148 -2.779 1 98.44 145 PHE A O 1
ATOM 1130 N N . HIS A 1 146 ? -3.514 -7.23 -4.945 1 96.75 146 HIS A N 1
ATOM 1131 C CA . HIS A 1 146 ? -2.904 -5.918 -5.129 1 96.75 146 HIS A CA 1
ATOM 1132 C C . HIS A 1 146 ? -3.662 -4.844 -4.355 1 96.75 146 HIS A C 1
ATOM 1134 O O . HIS A 1 146 ? -3.057 -4.066 -3.611 1 96.75 146 HIS A O 1
ATOM 1140 N N . GLU A 1 147 ? -4.918 -4.816 -4.543 1 96.75 147 GLU A N 1
ATOM 1141 C CA . GLU A 1 147 ? -5.75 -3.816 -3.877 1 96.75 147 GLU A CA 1
ATOM 1142 C C . GLU A 1 147 ? -5.668 -3.949 -2.359 1 96.75 147 GLU A C 1
ATOM 1144 O O . GLU A 1 147 ? -5.52 -2.951 -1.651 1 96.75 147 GLU A O 1
ATOM 1149 N N . ALA A 1 148 ? -5.742 -5.148 -1.879 1 97.62 148 ALA A N 1
ATOM 1150 C CA . ALA A 1 148 ? -5.691 -5.387 -0.438 1 97.62 148 ALA A CA 1
ATOM 1151 C C . ALA A 1 148 ? -4.363 -4.918 0.148 1 97.62 148 ALA A C 1
ATOM 1153 O O . ALA A 1 148 ? -4.336 -4.23 1.173 1 97.62 148 ALA A O 1
ATOM 1154 N N . ALA A 1 149 ? -3.279 -5.258 -0.497 1 96.88 149 ALA A N 1
ATOM 1155 C CA . ALA A 1 149 ? -1.945 -4.926 -0.001 1 96.88 149 ALA A CA 1
ATOM 1156 C C . ALA A 1 149 ? -1.68 -3.426 -0.098 1 96.88 149 ALA A C 1
ATOM 1158 O O . ALA A 1 149 ? -1.175 -2.818 0.848 1 96.88 149 ALA A O 1
ATOM 1159 N N . GLN A 1 150 ? -2.025 -2.844 -1.217 1 96.44 150 GLN A N 1
ATOM 1160 C CA . GLN A 1 150 ? -1.794 -1.419 -1.422 1 96.44 150 GLN A CA 1
ATOM 1161 C C . GLN A 1 150 ? -2.604 -0.583 -0.435 1 96.44 150 GLN A C 1
ATOM 1163 O O . GLN A 1 150 ? -2.074 0.34 0.188 1 96.44 150 GLN A O 1
ATOM 1168 N N . HIS A 1 151 ? -3.824 -0.887 -0.291 1 96.75 151 HIS A N 1
ATOM 1169 C CA . HIS A 1 151 ? -4.68 -0.098 0.587 1 96.75 151 HIS A CA 1
ATOM 1170 C C . HIS A 1 151 ? -4.359 -0.365 2.055 1 96.75 151 HIS A C 1
ATOM 1172 O O . HIS A 1 151 ? -4.527 0.515 2.9 1 96.75 151 HIS A O 1
ATOM 1178 N N . LEU A 1 152 ? -3.854 -1.57 2.361 1 96.88 152 LEU A N 1
ATOM 1179 C CA . LEU A 1 152 ? -3.279 -1.759 3.689 1 96.88 152 LEU A CA 1
ATOM 1180 C C . LEU A 1 152 ? -2.121 -0.796 3.924 1 96.88 152 LEU A C 1
ATOM 1182 O O . LEU A 1 152 ? -2.014 -0.197 4.996 1 96.88 152 LEU A O 1
ATOM 1186 N N . GLY A 1 153 ? -1.235 -0.646 2.945 1 94.94 153 GLY A N 1
ATOM 1187 C CA . GLY A 1 153 ? -0.163 0.332 3.039 1 94.94 153 GLY A CA 1
ATOM 1188 C C . GLY A 1 153 ? -0.663 1.741 3.295 1 94.94 153 GLY A C 1
ATOM 1189 O O . GLY A 1 153 ? -0.123 2.451 4.145 1 94.94 153 GLY A O 1
ATOM 1190 N N . HIS A 1 154 ? -1.682 2.09 2.592 1 94.56 154 HIS A N 1
ATOM 1191 C CA . HIS A 1 154 ? -2.301 3.389 2.83 1 94.56 154 HIS A CA 1
ATOM 1192 C C . HIS A 1 154 ? -2.768 3.521 4.273 1 94.56 154 HIS A C 1
ATOM 1194 O O . HIS A 1 154 ? -2.49 4.527 4.93 1 94.56 154 HIS A O 1
ATOM 1200 N N . ALA A 1 155 ? -3.445 2.537 4.723 1 95.75 155 ALA A N 1
ATOM 1201 C CA . ALA A 1 155 ? -4.051 2.559 6.051 1 95.75 155 ALA A CA 1
ATOM 1202 C C . ALA A 1 155 ? -2.986 2.652 7.141 1 95.75 155 ALA A C 1
ATOM 1204 O O . ALA A 1 155 ? -3.191 3.309 8.164 1 95.75 155 ALA A O 1
ATOM 1205 N N . GLU A 1 156 ? -1.911 1.983 6.945 1 93.19 156 GLU A N 1
ATOM 1206 C CA . GLU A 1 156 ? -0.844 1.976 7.941 1 93.19 156 GLU A CA 1
ATOM 1207 C C . GLU A 1 156 ? -0.26 3.371 8.133 1 93.19 156 GLU A C 1
ATOM 1209 O O . GLU A 1 156 ? -0.105 3.834 9.266 1 93.19 156 GLU A O 1
ATOM 1214 N N . ILE A 1 157 ? 0.001 4.078 7.062 1 90.25 157 ILE A N 1
ATOM 1215 C CA . ILE A 1 157 ? 0.549 5.422 7.176 1 90.25 157 ILE A CA 1
ATOM 1216 C C . ILE A 1 157 ? -0.522 6.371 7.711 1 90.25 157 ILE A C 1
ATOM 1218 O O . ILE A 1 157 ? -0.234 7.246 8.531 1 90.25 157 ILE A O 1
ATOM 1222 N N . THR A 1 158 ? -1.75 6.195 7.227 1 91.12 158 THR A N 1
ATOM 1223 C CA . THR A 1 158 ? -2.854 7.023 7.699 1 91.12 158 THR A CA 1
ATOM 1224 C C . THR A 1 158 ? -3.029 6.879 9.211 1 91.12 158 THR A C 1
ATOM 1226 O O . THR A 1 158 ? -3.123 7.879 9.922 1 91.12 158 THR A O 1
ATOM 1229 N N . ARG A 1 159 ? -3.033 5.668 9.672 1 91.44 159 ARG A N 1
ATOM 1230 C CA . ARG A 1 159 ? -3.164 5.395 11.094 1 91.44 159 ARG A CA 1
ATOM 1231 C C . ARG A 1 159 ? -2.025 6.031 11.883 1 91.44 159 ARG A C 1
ATOM 1233 O O . ARG A 1 159 ? -2.258 6.688 12.898 1 91.44 159 ARG A O 1
ATOM 1240 N N . ASP A 1 160 ? -0.853 5.875 11.406 1 86.69 160 ASP A N 1
ATOM 1241 C CA . ASP A 1 160 ? 0.306 6.41 12.117 1 86.69 160 ASP A CA 1
ATOM 1242 C C . ASP A 1 160 ? 0.272 7.938 12.148 1 86.69 160 ASP A C 1
ATOM 1244 O O . ASP A 1 160 ? 0.63 8.547 13.156 1 86.69 160 ASP A O 1
ATOM 1248 N N . ALA A 1 161 ? -0.145 8.539 11.062 1 85.31 161 ALA A N 1
ATOM 1249 C CA . ALA A 1 161 ? -0.272 9.992 10.992 1 85.31 161 ALA A CA 1
ATOM 1250 C C . ALA A 1 161 ? -1.346 10.5 11.953 1 85.31 161 ALA A C 1
ATOM 1252 O O . ALA A 1 161 ? -1.158 11.516 12.625 1 85.31 161 ALA A O 1
ATOM 1253 N N . LEU A 1 162 ? -2.402 9.789 12.023 1 85.88 162 LEU A N 1
ATOM 1254 C CA . LEU A 1 162 ? -3.512 10.164 12.891 1 85.88 162 LEU A CA 1
ATOM 1255 C C . LEU A 1 162 ? -3.109 10.07 14.359 1 85.88 162 LEU A C 1
ATOM 1257 O O . LEU A 1 162 ? -3.385 10.984 15.141 1 85.88 162 LEU A O 1
ATOM 1261 N N . VAL A 1 163 ? -2.469 9.016 14.68 1 83.12 163 VAL A N 1
ATOM 1262 C CA . VAL A 1 163 ? -2.064 8.773 16.062 1 83.12 163 VAL A CA 1
ATOM 1263 C C . VAL A 1 163 ? -1.005 9.797 16.469 1 83.12 163 VAL A C 1
ATOM 1265 O O . VAL A 1 163 ? -0.958 10.219 17.625 1 83.12 163 VAL A O 1
ATOM 1268 N N . ALA A 1 164 ? -0.232 10.188 15.438 1 76.62 164 ALA A N 1
ATOM 1269 C CA . ALA A 1 164 ? 0.804 11.188 15.695 1 76.62 164 ALA A CA 1
ATOM 1270 C C . ALA A 1 164 ? 0.211 12.594 15.758 1 76.62 164 ALA A C 1
ATOM 1272 O O . ALA A 1 164 ? 0.916 13.555 16.062 1 76.62 164 ALA A O 1
ATOM 1273 N N . GLY A 1 165 ? -1.081 12.648 15.578 1 71 165 GLY A N 1
ATOM 1274 C CA . GLY A 1 165 ? -1.765 13.93 15.688 1 71 165 GLY A CA 1
ATOM 1275 C C . GLY A 1 165 ? -1.654 14.781 14.438 1 71 165 GLY A C 1
ATOM 1276 O O . GLY A 1 165 ? -1.826 16 14.492 1 71 165 GLY A O 1
ATOM 1277 N N . ALA A 1 166 ? -1.321 14.133 13.398 1 55.5 166 ALA A N 1
ATOM 1278 C CA . ALA A 1 166 ? -1.107 14.859 12.148 1 55.5 166 ALA A CA 1
ATOM 1279 C C . ALA A 1 166 ? -2.432 15.32 11.547 1 55.5 166 ALA A C 1
ATOM 1281 O O . ALA A 1 166 ? -2.455 16.203 10.68 1 55.5 166 ALA A O 1
ATOM 1282 N N . ALA A 1 167 ? -3.643 14.508 11.805 1 50.59 167 ALA A N 1
ATOM 1283 C CA . ALA A 1 167 ? -4.941 14.945 11.305 1 50.59 167 ALA A CA 1
ATOM 1284 C C . ALA A 1 167 ? -5.227 16.391 11.703 1 50.59 167 ALA A C 1
ATOM 1286 O O . ALA A 1 167 ? -5.906 17.125 10.984 1 50.59 167 ALA A O 1
ATOM 1287 N N . GLY A 1 168 ? -5.145 16.594 12.797 1 47.69 168 GLY A N 1
ATOM 1288 C CA . GLY A 1 168 ? -5.41 17.906 13.367 1 47.69 168 GLY A CA 1
ATOM 1289 C C . GLY A 1 168 ? -4.609 19.016 12.711 1 47.69 168 GLY A C 1
ATOM 1290 O O . GLY A 1 168 ? -4.895 20.203 12.914 1 47.69 168 GLY A O 1
ATOM 1291 N N . ALA A 1 169 ? -3.699 18.406 12.023 1 42.56 169 ALA A N 1
ATOM 1292 C CA . ALA A 1 169 ? -2.912 19.469 11.422 1 42.56 169 ALA A CA 1
ATOM 1293 C C . ALA A 1 169 ? -3.621 20.062 10.203 1 42.56 169 ALA A C 1
ATOM 1295 O O . ALA A 1 169 ? -3.244 21.125 9.711 1 42.56 169 ALA A O 1
ATOM 1296 N N . ALA A 1 170 ? -4.535 19.25 9.516 1 40.34 170 ALA A N 1
ATOM 1297 C CA . ALA A 1 170 ? -5.164 19.672 8.266 1 40.34 170 ALA A CA 1
ATOM 1298 C C . ALA A 1 170 ? -6.215 20.75 8.516 1 40.34 170 ALA A C 1
ATOM 1300 O O . ALA A 1 170 ? -6.773 21.312 7.57 1 40.34 170 ALA A O 1
ATOM 1301 N N . ASP A 1 171 ? -7.273 20.5 9.312 1 32.78 171 ASP A N 1
ATOM 1302 C CA . ASP A 1 171 ? -8.312 21.516 9.234 1 32.78 171 ASP A CA 1
ATOM 1303 C C . ASP A 1 171 ? -7.738 22.859 8.805 1 32.78 171 ASP A C 1
ATOM 1305 O O . ASP A 1 171 ? -8.445 23.875 8.789 1 32.78 171 ASP A O 1
ATOM 1309 N N . SER A 1 172 ? -6.742 23.172 9.18 1 31.89 172 SER A N 1
ATOM 1310 C CA . SER A 1 172 ? -6.516 24.516 8.68 1 31.89 172 SER A CA 1
ATOM 1311 C C . SER A 1 172 ? -6.359 24.531 7.16 1 31.89 172 SER A C 1
ATOM 1313 O O . SER A 1 172 ? -5.316 24.125 6.637 1 31.89 172 SER A O 1
ATOM 1315 N N . ALA A 1 173 ? -7.18 23.75 6.363 1 34.28 173 ALA A N 1
ATOM 1316 C CA . ALA A 1 173 ? -7.34 24.219 4.988 1 34.28 173 ALA A CA 1
ATOM 1317 C C . ALA A 1 173 ? -7.039 25.703 4.875 1 34.28 173 ALA A C 1
ATOM 1319 O O . ALA A 1 173 ? -7.633 26.406 4.055 1 34.28 173 ALA A O 1
ATOM 1320 N N . ARG A 1 174 ? -6.855 26.25 5.867 1 32.81 174 ARG A N 1
ATOM 1321 C CA . ARG A 1 174 ? -6.312 27.594 5.73 1 32.81 174 ARG A CA 1
ATOM 1322 C C . ARG A 1 174 ? -5.211 27.641 4.672 1 32.81 174 ARG A C 1
ATOM 1324 O O . ARG A 1 174 ? -4.422 26.688 4.551 1 32.81 174 ARG A O 1
ATOM 1331 N N . PRO A 1 175 ? -5.387 28.312 3.553 1 30.59 175 PRO A N 1
ATOM 1332 C CA . PRO A 1 175 ? -4.309 28.469 2.572 1 30.59 175 PRO A CA 1
ATOM 1333 C C . PRO A 1 175 ? -2.98 27.891 3.068 1 30.59 175 PRO A C 1
ATOM 1335 O O . PRO A 1 175 ? -2.752 27.812 4.277 1 30.59 175 PRO A O 1
ATOM 1338 N N . ALA A 1 176 ? -2.184 26.859 2.553 1 38.03 176 ALA A N 1
ATOM 1339 C CA . ALA A 1 176 ? -0.817 26.609 3.008 1 38.03 176 ALA A CA 1
ATOM 1340 C C . ALA A 1 176 ? -0.452 27.531 4.164 1 38.03 176 ALA A C 1
ATOM 1342 O O . ALA A 1 176 ? -0.178 28.719 3.957 1 38.03 176 ALA A O 1
ATOM 1343 N N . ALA A 1 177 ? -1.235 27.625 5.262 1 38.59 177 ALA A N 1
ATOM 1344 C CA . ALA A 1 177 ? -1.449 28.562 6.348 1 38.59 177 ALA A CA 1
ATOM 1345 C C . ALA A 1 177 ? -0.128 28.953 7.012 1 38.59 177 ALA A C 1
ATOM 1347 O O . ALA A 1 177 ? 0.613 28.078 7.477 1 38.59 177 ALA A O 1
ATOM 1348 N N . THR A 1 178 ? 0.371 29.797 6.508 1 45.66 178 THR A N 1
ATOM 1349 C CA . THR A 1 178 ? 1.555 30.406 7.102 1 45.66 178 THR A CA 1
ATOM 1350 C C . THR A 1 178 ? 1.504 30.297 8.625 1 45.66 178 THR A C 1
ATOM 1352 O O . THR A 1 178 ? 0.518 30.703 9.25 1 45.66 178 THR A O 1
ATOM 1355 N N . SER A 1 179 ? 2.07 29.25 9.203 1 56.31 179 SER A N 1
ATOM 1356 C CA . SER A 1 179 ? 2.24 29.344 10.648 1 56.31 179 SER A CA 1
ATOM 1357 C C . SER A 1 179 ? 2.18 30.781 11.133 1 56.31 179 SER A C 1
ATOM 1359 O O . SER A 1 179 ? 2.748 31.672 10.508 1 56.31 179 SER A O 1
ATOM 1361 N N . LEU A 1 180 ? 1.143 30.984 11.969 1 64.25 180 LEU A N 1
ATOM 1362 C CA . LEU A 1 180 ? 1.13 32.312 12.547 1 64.25 180 LEU A CA 1
ATOM 1363 C C . LEU A 1 180 ? 2.541 32.781 12.914 1 64.25 180 LEU A C 1
ATOM 1365 O O . LEU A 1 180 ? 2.926 33.906 12.641 1 64.25 180 LEU A O 1
ATOM 1369 N N . LEU A 1 181 ? 3.143 31.719 13.422 1 65.12 181 LEU A N 1
ATOM 1370 C CA . LEU A 1 181 ? 4.508 32.031 13.812 1 65.12 181 LEU A CA 1
ATOM 1371 C C . LEU A 1 181 ? 5.363 32.375 12.594 1 65.12 181 LEU A C 1
ATOM 1373 O O . LEU A 1 181 ? 6.059 33.375 12.562 1 65.12 181 LEU A O 1
ATOM 1377 N N . ASP A 1 182 ? 5.195 31.688 11.664 1 71.44 182 ASP A N 1
ATOM 1378 C CA . ASP A 1 182 ? 6.016 31.891 10.477 1 71.44 182 ASP A CA 1
ATOM 1379 C C . ASP A 1 182 ? 5.617 33.156 9.75 1 71.44 182 ASP A C 1
ATOM 1381 O O . ASP A 1 182 ? 6.48 33.906 9.266 1 71.44 182 ASP A O 1
ATOM 1385 N N . ALA A 1 183 ? 4.41 33.344 9.594 1 76.94 183 ALA A N 1
ATOM 1386 C CA . ALA A 1 183 ? 3.91 34.531 8.953 1 76.94 183 ALA A CA 1
ATOM 1387 C C . ALA A 1 183 ? 4.383 35.781 9.695 1 76.94 183 ALA A C 1
ATOM 1389 O O . ALA A 1 183 ? 4.777 36.781 9.07 1 76.94 183 ALA A O 1
ATOM 1390 N N . VAL A 1 184 ? 4.363 35.719 11 1 79.75 184 VAL A N 1
ATOM 1391 C CA . VAL A 1 184 ? 4.758 36.844 11.828 1 79.75 184 VAL A CA 1
ATOM 1392 C C . VAL A 1 184 ? 6.266 37.062 11.727 1 79.75 184 VAL A C 1
ATOM 1394 O O . VAL A 1 184 ? 6.734 38.219 11.602 1 79.75 184 VAL A O 1
ATOM 1397 N N . ILE A 1 185 ? 6.934 36 11.633 1 77.5 185 ILE A N 1
ATOM 1398 C CA . ILE A 1 185 ? 8.383 36.094 11.516 1 77.5 185 ILE A CA 1
ATOM 1399 C C . ILE A 1 185 ? 8.75 36.688 10.164 1 77.5 185 ILE A C 1
ATOM 1401 O O . ILE A 1 185 ? 9.609 37.594 10.094 1 77.5 185 ILE A O 1
ATOM 1405 N N . ALA A 1 186 ? 8.078 36.281 9.234 1 79.31 186 ALA A N 1
ATOM 1406 C CA . ALA A 1 186 ? 8.328 36.812 7.895 1 79.31 186 ALA A CA 1
ATOM 1407 C C . ALA A 1 186 ? 7.996 38.281 7.816 1 79.31 186 ALA A C 1
ATOM 1409 O O . ALA A 1 186 ? 8.758 39.062 7.25 1 79.31 186 ALA A O 1
ATOM 1410 N N . GLU A 1 187 ? 6.902 38.625 8.32 1 84.44 187 GLU A N 1
ATOM 1411 C CA . GLU A 1 187 ? 6.488 40.031 8.32 1 84.44 187 GLU A CA 1
ATOM 1412 C C . GLU A 1 187 ? 7.43 40.875 9.156 1 84.44 187 GLU A C 1
ATOM 1414 O O . GLU A 1 187 ? 7.738 42.031 8.789 1 84.44 187 GLU A O 1
ATOM 1419 N N . LEU A 1 188 ? 7.883 40.344 10.273 1 81.5 188 LEU A N 1
ATOM 1420 C CA . LEU A 1 188 ? 8.844 41.031 11.117 1 81.5 188 LEU A CA 1
ATOM 1421 C C . LEU A 1 188 ? 10.148 41.281 10.359 1 81.5 188 LEU A C 1
ATOM 1423 O O . LEU A 1 188 ? 10.711 42.375 10.438 1 81.5 188 LEU A O 1
ATOM 1427 N N . GLN A 1 189 ? 10.453 40.312 9.672 1 80.88 189 GLN A N 1
ATOM 1428 C CA . GLN A 1 189 ? 11.664 40.438 8.867 1 80.88 189 GLN A CA 1
ATOM 1429 C C . GLN A 1 189 ? 11.484 41.531 7.809 1 80.88 189 GLN A C 1
ATOM 1431 O O . GLN A 1 189 ? 12.367 42.375 7.629 1 80.88 189 GLN A O 1
ATOM 1436 N N . GLU A 1 190 ? 10.43 41.562 7.141 1 84.19 190 GLU A N 1
ATOM 1437 C CA . GLU A 1 190 ? 10.125 42.531 6.09 1 84.19 190 GLU A CA 1
ATOM 1438 C C . GLU A 1 190 ? 10.023 43.938 6.652 1 84.19 190 GLU A C 1
ATOM 1440 O O . GLU A 1 190 ? 10.359 44.906 5.977 1 84.19 190 GLU A O 1
ATOM 1445 N N . SER A 1 191 ? 9.57 43.938 7.91 1 85.75 191 SER A N 1
ATOM 1446 C CA . SER A 1 191 ? 9.352 45.219 8.555 1 85.75 191 SER A CA 1
ATOM 1447 C C . SER A 1 191 ? 10.617 45.719 9.25 1 85.75 191 SER A C 1
ATOM 1449 O O . SER A 1 191 ? 10.594 46.75 9.93 1 85.75 191 SER A O 1
ATOM 1451 N N . GLY A 1 192 ? 11.672 44.844 9.133 1 81.44 192 GLY A N 1
ATOM 1452 C CA . GLY A 1 192 ? 12.945 45.312 9.672 1 81.44 192 GLY A CA 1
ATOM 1453 C C . GLY A 1 192 ? 13.156 44.906 11.125 1 81.44 192 GLY A C 1
ATOM 1454 O O . GLY A 1 192 ? 14.023 45.438 11.805 1 81.44 192 GLY A O 1
ATOM 1455 N N . HIS A 1 193 ? 12.281 44 11.727 1 85.56 193 HIS A N 1
ATOM 1456 C CA . HIS A 1 193 ? 12.359 43.531 13.109 1 85.56 193 HIS A CA 1
ATOM 1457 C C . HIS A 1 193 ? 12.586 42.031 13.164 1 85.56 193 HIS A C 1
ATOM 1459 O O . HIS A 1 193 ? 11.773 41.312 13.727 1 85.56 193 HIS A O 1
ATOM 1465 N N . ALA A 1 194 ? 13.602 41.625 12.719 1 80.06 194 ALA A N 1
ATOM 1466 C CA . ALA A 1 194 ? 13.852 40.188 12.578 1 80.06 194 ALA A CA 1
ATOM 1467 C C . ALA A 1 194 ? 13.75 39.469 13.93 1 80.06 194 ALA A C 1
ATOM 1469 O O . ALA A 1 194 ? 14.188 40 14.953 1 80.06 194 ALA A O 1
ATOM 1470 N N . ALA A 1 195 ? 13.258 38.25 13.93 1 74.56 195 ALA A N 1
ATOM 1471 C CA . ALA A 1 195 ? 13.094 37.469 15.141 1 74.56 195 ALA A CA 1
ATOM 1472 C C . ALA A 1 195 ? 14.438 36.938 15.633 1 74.56 195 ALA A C 1
ATOM 1474 O O . ALA A 1 195 ? 15.289 36.531 14.828 1 74.56 195 ALA A O 1
ATOM 1475 N N . ASP A 1 196 ? 14.648 37 16.938 1 71.12 196 ASP A N 1
ATOM 1476 C CA . ASP A 1 196 ? 15.867 36.531 17.578 1 71.12 196 ASP A CA 1
ATOM 1477 C C . ASP A 1 196 ? 15.602 35.25 18.375 1 71.12 196 ASP A C 1
ATOM 1479 O O . ASP A 1 196 ? 16.25 34.219 18.156 1 71.12 196 ASP A O 1
ATOM 1483 N N . PHE A 1 197 ? 14.633 35.438 19.344 1 69.62 197 PHE A N 1
ATOM 1484 C CA . PHE A 1 197 ? 14.281 34.312 20.234 1 69.62 197 PHE A CA 1
ATOM 1485 C C . PHE A 1 197 ? 12.781 34.062 20.219 1 69.62 197 PHE A C 1
ATOM 1487 O O . PHE A 1 197 ? 11.984 35 20.219 1 69.62 197 PHE A O 1
ATOM 1494 N N . ILE A 1 198 ? 12.43 32.75 20.156 1 64.44 198 ILE A N 1
ATOM 1495 C CA . ILE A 1 198 ? 11.031 32.344 20.141 1 64.44 198 ILE A CA 1
ATOM 1496 C C . ILE A 1 198 ? 10.781 31.344 21.281 1 64.44 198 ILE A C 1
ATOM 1498 O O . ILE A 1 198 ? 11.492 30.344 21.391 1 64.44 198 ILE A O 1
ATOM 1502 N N . GLU A 1 199 ? 9.891 31.688 22.109 1 65.75 199 GLU A N 1
ATOM 1503 C CA . GLU A 1 199 ? 9.453 30.828 23.203 1 65.75 199 GLU A CA 1
ATOM 1504 C C . GLU A 1 199 ? 7.938 30.656 23.203 1 65.75 199 GLU A C 1
ATOM 1506 O O . GLU A 1 199 ? 7.203 31.531 23.641 1 65.75 199 GLU A O 1
ATOM 1511 N N . GLY A 1 200 ? 7.531 29.469 22.766 1 60.25 200 GLY A N 1
ATOM 1512 C CA . GLY A 1 200 ? 6.09 29.312 22.641 1 60.25 200 GLY A CA 1
ATOM 1513 C C . GLY A 1 200 ? 5.465 30.266 21.641 1 60.25 200 GLY A C 1
ATOM 1514 O O . GLY A 1 200 ? 5.734 30.172 20.438 1 60.25 200 GLY A O 1
ATOM 1515 N N . THR A 1 201 ? 4.559 31.203 22.203 1 70.75 201 THR A N 1
ATOM 1516 C CA . THR A 1 201 ? 3.867 32.188 21.359 1 70.75 201 THR A CA 1
ATOM 1517 C C . THR A 1 201 ? 4.539 33.562 21.469 1 70.75 201 THR A C 1
ATOM 1519 O O . THR A 1 201 ? 4.074 34.531 20.859 1 70.75 201 THR A O 1
ATOM 1522 N N . LYS A 1 202 ? 5.562 33.688 22.188 1 77.56 202 LYS A N 1
ATOM 1523 C CA . LYS A 1 202 ? 6.273 34.969 22.375 1 77.56 202 LYS A CA 1
ATOM 1524 C C . LYS A 1 202 ? 7.48 35.062 21.453 1 77.56 202 LYS A C 1
ATOM 1526 O O . LYS A 1 202 ? 8.234 34.094 21.297 1 77.56 202 LYS A O 1
ATOM 1531 N N . ILE A 1 203 ? 7.648 36.156 20.828 1 78.5 203 ILE A N 1
ATOM 1532 C CA . ILE A 1 203 ? 8.758 36.438 19.922 1 78.5 203 ILE A CA 1
ATOM 1533 C C . ILE A 1 203 ? 9.547 37.656 20.422 1 78.5 203 ILE A C 1
ATOM 1535 O O . ILE A 1 203 ? 8.961 38.688 20.75 1 78.5 203 ILE A O 1
ATOM 1539 N N . THR A 1 204 ? 10.781 37.531 20.547 1 78.94 204 THR A N 1
ATOM 1540 C CA . THR A 1 204 ? 11.68 38.656 20.797 1 78.94 204 THR A CA 1
ATOM 1541 C C . THR A 1 204 ? 12.516 38.969 19.562 1 78.94 204 THR A C 1
ATOM 1543 O O . THR A 1 204 ? 13.086 38.062 18.938 1 78.94 204 THR A O 1
ATOM 1546 N N . THR A 1 205 ? 12.477 40.219 19.156 1 80.06 205 THR A N 1
ATOM 1547 C CA . THR A 1 205 ? 13.188 40.625 17.938 1 80.06 205 THR A CA 1
ATOM 1548 C C . THR A 1 205 ? 14.617 41.031 18.266 1 80.06 205 THR A C 1
ATOM 1550 O O . THR A 1 205 ? 14.969 41.25 19.422 1 80.06 205 THR A O 1
ATOM 1553 N N . VAL A 1 206 ? 15.414 41.062 17.297 1 79.25 206 VAL A N 1
ATOM 1554 C CA . VAL A 1 206 ? 16.828 41.438 17.406 1 79.25 206 VAL A CA 1
ATOM 1555 C C . VAL A 1 206 ? 16.969 42.844 17.984 1 79.25 206 VAL A C 1
ATOM 1557 O O . VAL A 1 206 ? 17.891 43.094 18.75 1 79.25 206 VAL A O 1
ATOM 1560 N N . ASP A 1 207 ? 16.016 43.781 17.688 1 81.88 207 ASP A N 1
ATOM 1561 C CA . ASP A 1 207 ? 16.062 45.156 18.141 1 81.88 207 ASP A CA 1
ATOM 1562 C C . ASP A 1 207 ? 15.32 45.344 19.469 1 81.88 207 ASP A C 1
ATOM 1564 O O . ASP A 1 207 ? 15.047 46.469 19.891 1 81.88 207 ASP A O 1
ATOM 1568 N N . GLY A 1 208 ? 14.883 44.188 20.047 1 79.25 208 GLY A N 1
ATOM 1569 C CA . GLY A 1 208 ? 14.461 44.25 21.438 1 79.25 208 GLY A CA 1
ATOM 1570 C C . GLY A 1 208 ? 12.953 44.281 21.594 1 79.25 208 GLY A C 1
ATOM 1571 O O . GLY A 1 208 ? 12.445 44.5 22.688 1 79.25 208 GLY A O 1
ATOM 1572 N N . LEU A 1 209 ? 12.172 44.156 20.609 1 84.44 209 LEU A N 1
ATOM 1573 C CA . LEU A 1 209 ? 10.719 44.125 20.734 1 84.44 209 LEU A CA 1
ATOM 1574 C C . LEU A 1 209 ? 10.227 42.75 21.172 1 84.44 209 LEU A C 1
ATOM 1576 O O . LEU A 1 209 ? 10.859 41.75 20.875 1 84.44 209 LEU A O 1
ATOM 1580 N N . GLU A 1 210 ? 9.203 42.812 21.922 1 85.25 210 GLU A N 1
ATOM 1581 C CA . GLU A 1 210 ? 8.555 41.594 22.375 1 85.25 210 GLU A CA 1
ATOM 1582 C C . GLU A 1 210 ? 7.117 41.5 21.875 1 85.25 210 GLU A C 1
ATOM 1584 O O . GLU A 1 210 ? 6.316 42.406 22.125 1 85.25 210 GLU A O 1
ATOM 1589 N N . LEU A 1 211 ? 6.836 40.438 21.172 1 84.69 211 LEU A N 1
ATOM 1590 C CA . LEU A 1 211 ? 5.504 40.25 20.609 1 84.69 211 LEU A CA 1
ATOM 1591 C C . LEU A 1 211 ? 4.941 38.906 21.016 1 84.69 211 LEU A C 1
ATOM 1593 O O . LEU A 1 211 ? 5.695 37.938 21.234 1 84.69 211 LEU A O 1
ATOM 1597 N N . SER A 1 212 ? 3.717 38.906 21.203 1 84.94 212 SER A N 1
ATOM 1598 C CA . SER A 1 212 ? 3.002 37.625 21.328 1 84.94 212 SER A CA 1
ATOM 1599 C C . SER A 1 212 ? 2.121 37.375 20.109 1 84.94 212 SER A C 1
ATOM 1601 O O . SER A 1 212 ? 1.511 38.312 19.562 1 84.94 212 SER A O 1
ATOM 1603 N N . LEU A 1 213 ? 2.059 36.219 19.734 1 84.5 213 LEU A N 1
ATOM 1604 C CA . LEU A 1 213 ? 1.285 35.844 18.547 1 84.5 213 LEU A CA 1
ATOM 1605 C C . LEU A 1 213 ? -0.182 36.219 18.719 1 84.5 213 LEU A C 1
ATOM 1607 O O . LEU A 1 213 ? -0.809 36.75 17.797 1 84.5 213 LEU A O 1
ATOM 1611 N N . ASP A 1 214 ? -0.614 36.062 19.859 1 82.62 214 ASP A N 1
ATOM 1612 C CA . ASP A 1 214 ? -2.002 36.375 20.172 1 82.62 214 ASP A CA 1
ATOM 1613 C C . ASP A 1 214 ? -2.254 37.875 20.016 1 82.62 214 ASP A C 1
ATOM 1615 O O . ASP A 1 214 ? -3.273 38.281 19.453 1 82.62 214 ASP A O 1
ATOM 1619 N N . GLU A 1 215 ? -1.323 38.688 20.453 1 89.19 215 GLU A N 1
ATOM 1620 C CA . GLU A 1 215 ? -1.442 40.125 20.375 1 89.19 215 GLU A CA 1
ATOM 1621 C C . GLU A 1 215 ? -1.425 40.594 18.922 1 89.19 215 GLU A C 1
ATOM 1623 O O . GLU A 1 215 ? -2.145 41.531 18.562 1 89.19 215 GLU A O 1
ATOM 1628 N N . VAL A 1 216 ? -0.646 39.938 18.125 1 87.62 216 VAL A N 1
ATOM 1629 C CA . VAL A 1 216 ? -0.526 40.281 16.719 1 87.62 216 VAL A CA 1
ATOM 1630 C C . VAL A 1 216 ? -1.848 40.031 16 1 87.62 216 VAL A C 1
ATOM 1632 O O . VAL A 1 216 ? -2.338 40.875 15.258 1 87.62 216 VAL A O 1
ATOM 1635 N N . VAL A 1 217 ? -2.34 38.969 16.25 1 88.25 217 VAL A N 1
ATOM 1636 C CA . VAL A 1 217 ? -3.59 38.594 15.602 1 88.25 217 VAL A CA 1
ATOM 1637 C C . VAL A 1 217 ? -4.715 39.531 16.062 1 88.25 217 VAL A C 1
ATOM 1639 O O . VAL A 1 217 ? -5.484 40.031 15.25 1 88.25 217 VAL A O 1
ATOM 1642 N N . LYS A 1 218 ? -4.824 39.781 17.328 1 90.19 218 LYS A N 1
ATOM 1643 C CA . LYS A 1 218 ? -5.852 40.656 17.891 1 90.19 218 LYS A CA 1
ATOM 1644 C C . LYS A 1 218 ? -5.766 42.062 17.312 1 90.19 218 LYS A C 1
ATOM 1646 O O . LYS A 1 218 ? -6.777 42.625 16.891 1 90.19 218 LYS A O 1
ATOM 1651 N N . ALA A 1 219 ? -4.586 42.562 17.234 1 90.56 219 ALA A N 1
ATOM 1652 C CA . ALA A 1 219 ? -4.359 43.906 16.703 1 90.56 219 ALA A CA 1
ATOM 1653 C C . ALA A 1 219 ? -4.668 43.969 15.211 1 90.56 219 ALA A C 1
ATOM 1655 O O . ALA A 1 219 ? -5.246 44.938 14.727 1 90.56 219 ALA A O 1
ATOM 1656 N N . GLY A 1 220 ? -4.293 42.906 14.508 1 88.56 220 GLY A N 1
ATOM 1657 C CA . GLY A 1 220 ? -4.508 42.844 13.07 1 88.56 220 GLY A CA 1
ATOM 1658 C C . GLY A 1 220 ? -5.977 42.75 12.688 1 88.56 220 GLY A C 1
ATOM 1659 O O . GLY A 1 220 ? -6.434 43.5 11.82 1 88.56 220 GLY A O 1
ATOM 1660 N N . VAL A 1 221 ? -6.586 41.969 13.312 1 90.25 221 VAL A N 1
ATOM 1661 C CA . VAL A 1 221 ? -8.008 41.781 13.039 1 90.25 221 VAL A CA 1
ATOM 1662 C C . VAL A 1 221 ? -8.758 43.094 13.344 1 90.25 221 VAL A C 1
ATOM 1664 O O . VAL A 1 221 ? -9.578 43.531 12.531 1 90.25 221 VAL A O 1
ATOM 1667 N N . ARG A 1 222 ? -8.516 43.656 14.461 1 89.62 222 ARG A N 1
ATOM 1668 C CA . ARG A 1 222 ? -9.164 44.906 14.875 1 89.62 222 ARG A CA 1
ATOM 1669 C C . ARG A 1 222 ? -8.898 46.031 13.867 1 89.62 222 ARG A C 1
ATOM 1671 O O . ARG A 1 222 ? -9.805 46.781 13.5 1 89.62 222 ARG A O 1
ATOM 1678 N N . LYS A 1 223 ? -7.676 46.094 13.43 1 88.88 223 LYS A N 1
ATOM 1679 C CA . LYS A 1 223 ? -7.289 47.156 12.5 1 88.88 223 LYS A CA 1
ATOM 1680 C C . LYS A 1 223 ? -7.988 46.969 11.156 1 88.88 223 LYS A C 1
ATOM 1682 O O . LYS A 1 223 ? -8.508 47.938 10.594 1 88.88 223 LYS A O 1
ATOM 1687 N N . VAL A 1 224 ? -8.031 45.812 10.641 1 87 224 VAL A N 1
ATOM 1688 C CA . VAL A 1 224 ? -8.555 45.562 9.305 1 87 224 VAL A CA 1
ATOM 1689 C C . VAL A 1 224 ? -10.078 45.688 9.305 1 87 224 VAL A C 1
ATOM 1691 O O . VAL A 1 224 ? -10.656 46.281 8.391 1 87 224 VAL A O 1
ATOM 1694 N N . THR A 1 225 ? -10.609 45.25 10.281 1 88.5 225 THR A N 1
ATOM 1695 C CA . THR A 1 225 ? -12.062 45.312 10.352 1 88.5 225 THR A CA 1
ATOM 1696 C C . THR A 1 225 ? -12.523 46.75 10.578 1 88.5 225 THR A C 1
ATOM 1698 O O . THR A 1 225 ? -13.508 47.219 9.977 1 88.5 225 THR A O 1
ATOM 1701 N N . SER A 1 226 ? -11.844 47.438 11.406 1 87.06 226 SER A N 1
ATOM 1702 C CA . SER A 1 226 ? -12.188 48.812 11.68 1 87.06 226 SER A CA 1
ATOM 1703 C C . SER A 1 226 ? -12.031 49.688 10.43 1 87.06 226 SER A C 1
ATOM 1705 O O . SER A 1 226 ? -12.844 50.562 10.172 1 87.06 226 SER A O 1
ATOM 1707 N N . ALA A 1 227 ? -11 49.406 9.648 1 81.62 227 ALA A N 1
ATOM 1708 C CA . ALA A 1 227 ? -10.742 50.156 8.422 1 81.62 227 ALA A CA 1
ATOM 1709 C C . ALA A 1 227 ? -11.859 49.969 7.41 1 81.62 227 ALA A C 1
ATOM 1711 O O . ALA A 1 227 ? -12.273 50.906 6.73 1 81.62 227 ALA A O 1
ATOM 1712 N N . GLN A 1 228 ? -12.32 48.844 7.355 1 83.38 228 GLN A N 1
ATOM 1713 C CA . GLN A 1 228 ? -13.352 48.531 6.375 1 83.38 228 GLN A CA 1
ATOM 1714 C C . GLN A 1 228 ? -14.703 49.094 6.801 1 83.38 228 GLN A C 1
ATOM 1716 O O . GLN A 1 228 ? -15.484 49.531 5.957 1 83.38 228 GLN A O 1
ATOM 1721 N N . GLN A 1 229 ? -14.945 49.156 8.031 1 81.5 229 GLN A N 1
ATOM 1722 C CA . GLN A 1 229 ? -16.188 49.719 8.547 1 81.5 229 GLN A CA 1
ATOM 1723 C C . GLN A 1 229 ? -16.203 51.25 8.336 1 81.5 229 GLN A C 1
ATOM 1725 O O . GLN A 1 229 ? -17.25 51.812 8.023 1 81.5 229 GLN A O 1
ATOM 1730 N N . GLN A 1 230 ? -15.094 51.812 8.492 1 79.31 230 GLN A N 1
ATOM 1731 C CA . GLN A 1 230 ? -14.992 53.25 8.289 1 79.31 230 GLN A CA 1
ATOM 1732 C C . GLN A 1 230 ? -15.164 53.594 6.816 1 79.31 230 GLN A C 1
ATOM 1734 O O . GLN A 1 230 ? -15.797 54.594 6.488 1 79.31 230 GLN A O 1
ATOM 1739 N N . SER A 1 231 ? -14.648 52.781 6.008 1 74.25 231 SER A N 1
ATOM 1740 C CA . SER A 1 231 ? -14.773 53 4.57 1 74.25 231 SER A CA 1
ATOM 1741 C C . SER A 1 231 ? -16.219 52.844 4.113 1 74.25 231 SER A C 1
ATOM 1743 O O . SER A 1 231 ? -16.688 53.625 3.271 1 74.25 231 SER A O 1
ATOM 1745 N N . ASP A 1 232 ? -16.906 52 4.676 1 72.38 232 ASP A N 1
ATOM 1746 C CA . ASP A 1 232 ? -18.312 51.781 4.348 1 72.38 232 ASP A CA 1
ATOM 1747 C C . ASP A 1 232 ? -19.188 52.938 4.82 1 72.38 232 ASP A C 1
ATOM 1749 O O . ASP A 1 232 ? -20.109 53.375 4.121 1 72.38 232 ASP A O 1
ATOM 1753 N N . ARG A 1 233 ? -18.891 53.469 5.918 1 71.69 233 ARG A N 1
ATOM 1754 C CA . ARG A 1 233 ? -19.625 54.625 6.453 1 71.69 233 ARG A CA 1
ATOM 1755 C C . ARG A 1 233 ? -19.391 55.875 5.609 1 71.69 233 ARG A C 1
ATOM 1757 O O . ARG A 1 233 ? -20.312 56.656 5.379 1 71.69 233 ARG A O 1
ATOM 1764 N N . ARG A 1 234 ? -18.219 55.969 5.145 1 73 234 ARG A N 1
ATOM 1765 C CA . ARG A 1 234 ? -17.922 57.094 4.301 1 73 234 ARG A CA 1
ATOM 1766 C C . ARG A 1 234 ? -18.641 57 2.961 1 73 234 ARG A C 1
ATOM 1768 O O . ARG A 1 234 ? -19.094 58.031 2.424 1 73 234 ARG A O 1
ATOM 1775 N N . SER A 1 235 ? -18.781 55.844 2.533 1 68.88 235 SER A N 1
ATOM 1776 C CA . SER A 1 235 ? -19.438 55.656 1.251 1 68.88 235 SER A CA 1
ATOM 1777 C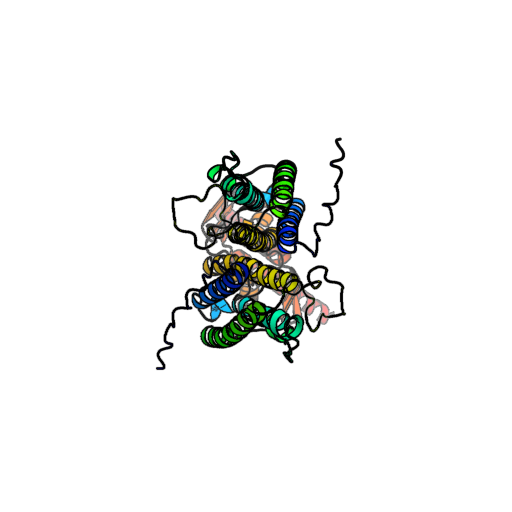 C . SER A 1 235 ? -20.953 55.875 1.376 1 68.88 235 SER A C 1
ATOM 1779 O O . SER A 1 235 ? -21.609 56.312 0.423 1 68.88 235 SER A O 1
ATOM 1781 N N . GLN A 1 236 ? -21.5 55.688 2.484 1 65.19 236 GLN A N 1
ATOM 1782 C CA . GLN A 1 236 ? -22.922 55.906 2.697 1 65.19 236 GLN A CA 1
ATOM 1783 C C . GLN A 1 236 ? -23.234 57.375 2.951 1 65.19 236 GLN A C 1
ATOM 1785 O O . GLN A 1 236 ? -24.344 57.844 2.689 1 65.19 236 GLN A O 1
ATOM 1790 N N . GLN A 1 237 ? -22.328 58.062 3.414 1 64.69 237 GLN A N 1
ATOM 1791 C CA . GLN A 1 237 ? -22.531 59.469 3.689 1 64.69 237 GLN A CA 1
ATOM 1792 C C . GLN A 1 237 ? -22.266 60.312 2.447 1 64.69 237 GLN A C 1
ATOM 1794 O O . GLN A 1 237 ? -22.672 61.469 2.387 1 64.69 237 GLN A O 1
ATOM 1799 N N . SER A 1 238 ? -21.703 59.719 1.531 1 55.56 238 SER A N 1
ATOM 1800 C CA . SER A 1 238 ? -21.578 60.5 0.307 1 55.56 238 SER A CA 1
ATOM 1801 C C . SER A 1 238 ? -22.719 60.219 -0.652 1 55.56 238 SER A C 1
ATOM 1803 O O . SER A 1 238 ? -23.219 59.094 -0.719 1 55.56 238 SER A O 1
ATOM 1805 N N . MET B 1 1 ? 26.031 16.172 -21.969 1 20.08 1 MET B N 1
ATOM 1806 C CA . MET B 1 1 ? 24.703 16.234 -21.359 1 20.08 1 MET B CA 1
ATOM 1807 C C . MET B 1 1 ? 23.938 14.938 -21.562 1 20.08 1 MET B C 1
ATOM 1809 O O . MET B 1 1 ? 23.562 14.609 -22.688 1 20.08 1 MET B O 1
ATOM 1813 N N . SER B 1 2 ? 24.391 13.875 -20.969 1 25.61 2 SER B N 1
ATOM 1814 C CA . SER B 1 2 ? 23.953 12.531 -21.328 1 25.61 2 SER B CA 1
ATOM 1815 C C . SER B 1 2 ? 22.438 12.391 -21.219 1 25.61 2 SER B C 1
ATOM 1817 O O . SER B 1 2 ? 21.844 12.82 -20.219 1 25.61 2 SER B O 1
ATOM 1819 N N . GLU B 1 3 ? 21.734 12.5 -22.297 1 26.62 3 GLU B N 1
ATOM 1820 C CA . GLU B 1 3 ? 20.297 12.328 -22.5 1 26.62 3 GLU B CA 1
ATOM 1821 C C . GLU B 1 3 ? 19.781 11.141 -21.703 1 26.62 3 GLU B C 1
ATOM 1823 O O . GLU B 1 3 ? 20.203 10.008 -21.906 1 26.62 3 GLU B O 1
ATOM 1828 N N . ILE B 1 4 ? 19.719 11.297 -20.469 1 33.69 4 ILE B N 1
ATOM 1829 C CA . ILE B 1 4 ? 19.031 10.242 -19.734 1 33.69 4 ILE B CA 1
ATOM 1830 C C . ILE B 1 4 ? 17.812 9.758 -20.531 1 33.69 4 ILE B C 1
ATOM 1832 O O . ILE B 1 4 ? 16.891 10.531 -20.797 1 33.69 4 ILE B O 1
ATOM 1836 N N . THR B 1 5 ? 18.031 9.109 -21.562 1 33.84 5 THR B N 1
ATOM 1837 C CA . THR B 1 5 ? 17 8.508 -22.406 1 33.84 5 THR B CA 1
ATOM 1838 C C . THR B 1 5 ? 15.914 7.871 -21.547 1 33.84 5 THR B C 1
ATOM 1840 O O . THR B 1 5 ? 16.203 7.066 -20.656 1 33.84 5 THR B O 1
ATOM 1843 N N . ASP B 1 6 ? 14.867 8.562 -21.156 1 37.22 6 ASP B N 1
ATOM 1844 C CA . ASP B 1 6 ? 13.594 8.156 -20.578 1 37.22 6 ASP B CA 1
ATOM 1845 C C . ASP B 1 6 ? 13.141 6.805 -21.125 1 37.22 6 ASP B C 1
ATOM 1847 O O . ASP B 1 6 ? 12.539 6.742 -22.203 1 37.22 6 ASP B O 1
ATOM 1851 N N . THR B 1 7 ? 13.961 5.828 -21.25 1 38.22 7 THR B N 1
ATOM 1852 C CA . THR B 1 7 ? 13.469 4.555 -21.766 1 38.22 7 THR B CA 1
ATOM 1853 C C . THR B 1 7 ? 12.164 4.164 -21.078 1 38.22 7 THR B C 1
ATOM 1855 O O . THR B 1 7 ? 12.117 4.008 -19.859 1 38.22 7 THR B O 1
ATOM 1858 N N . PRO B 1 8 ? 11.07 4.375 -21.828 1 45.84 8 PRO B N 1
ATOM 1859 C CA . PRO B 1 8 ? 9.766 3.977 -21.312 1 45.84 8 PRO B CA 1
ATOM 1860 C C . PRO B 1 8 ? 9.773 2.584 -20.688 1 45.84 8 PRO B C 1
ATOM 1862 O O . PRO B 1 8 ? 10.461 1.688 -21.188 1 45.84 8 PRO B O 1
ATOM 1865 N N . ILE B 1 9 ? 9.703 2.504 -19.453 1 55.34 9 ILE B N 1
ATOM 1866 C CA . ILE B 1 9 ? 9.578 1.205 -18.797 1 55.34 9 ILE B CA 1
ATOM 1867 C C . ILE B 1 9 ? 8.625 0.319 -19.609 1 55.34 9 ILE B C 1
ATOM 1869 O O . ILE B 1 9 ? 7.523 0.742 -19.953 1 55.34 9 ILE B O 1
ATOM 1873 N N . ALA B 1 10 ? 9.188 -0.689 -20.25 1 59.91 10 ALA B N 1
ATOM 1874 C CA . ALA B 1 10 ? 8.5 -1.684 -21.062 1 59.91 10 ALA B CA 1
ATOM 1875 C C . ALA B 1 10 ? 7.215 -2.158 -20.391 1 59.91 10 ALA B C 1
ATOM 1877 O O . ALA B 1 10 ? 7.129 -2.186 -19.156 1 59.91 10 ALA B O 1
ATOM 1878 N N . ASP B 1 11 ? 6.281 -2.299 -21.203 1 72.88 11 ASP B N 1
ATOM 1879 C CA . ASP B 1 11 ? 5.008 -2.883 -20.797 1 72.88 11 ASP B CA 1
ATOM 1880 C C . ASP B 1 11 ? 5.223 -4.219 -20.078 1 72.88 11 ASP B C 1
ATOM 1882 O O . ASP B 1 11 ? 5.848 -5.129 -20.641 1 72.88 11 ASP B O 1
ATOM 1886 N N . THR B 1 12 ? 4.941 -4.273 -18.828 1 80.5 12 THR B N 1
ATOM 1887 C CA . THR B 1 12 ? 5.172 -5.43 -17.969 1 80.5 12 THR B CA 1
ATOM 1888 C C . THR B 1 12 ? 3.979 -6.379 -18.016 1 80.5 12 THR B C 1
ATOM 1890 O O . THR B 1 12 ? 4.008 -7.449 -17.406 1 80.5 12 THR B O 1
ATOM 1893 N N . SER B 1 13 ? 2.992 -6.012 -18.828 1 86.12 13 SER B N 1
ATOM 1894 C CA . SER B 1 13 ? 1.759 -6.793 -18.766 1 86.12 13 SER B CA 1
ATOM 1895 C C . SER B 1 13 ? 1.912 -8.133 -19.484 1 86.12 13 SER B C 1
ATOM 1897 O O . SER B 1 13 ? 2.256 -8.172 -20.656 1 86.12 13 SER B O 1
ATOM 1899 N N . ASN B 1 14 ? 1.821 -9.188 -18.812 1 92.38 14 ASN B N 1
ATOM 1900 C CA . ASN B 1 14 ? 1.832 -10.562 -19.312 1 92.38 14 ASN B CA 1
ATOM 1901 C C . ASN B 1 14 ? 0.721 -11.391 -18.672 1 92.38 14 ASN B C 1
ATOM 1903 O O . ASN B 1 14 ? 0.861 -11.859 -17.531 1 92.38 14 ASN B O 1
ATOM 1907 N N . PRO B 1 15 ? -0.377 -11.625 -19.422 1 91.62 15 PRO B N 1
ATOM 1908 C CA . PRO B 1 15 ? -1.541 -12.297 -18.844 1 91.62 15 PRO B CA 1
ATOM 1909 C C . PRO B 1 15 ? -1.236 -13.727 -18.406 1 91.62 15 PRO B C 1
ATOM 1911 O O . PRO B 1 15 ? -1.967 -14.297 -17.594 1 91.62 15 PRO B O 1
ATOM 1914 N N . ALA B 1 16 ? -0.208 -14.344 -18.953 1 93 16 ALA B N 1
ATOM 1915 C CA . ALA B 1 16 ? 0.153 -15.719 -18.594 1 93 16 ALA B CA 1
ATOM 1916 C C . ALA B 1 16 ? 0.849 -15.758 -17.234 1 93 16 ALA B C 1
ATOM 1918 O O . ALA B 1 16 ? 0.898 -16.812 -16.594 1 93 16 ALA B O 1
ATOM 1919 N N . TRP B 1 17 ? 1.395 -14.578 -16.797 1 95.38 17 TRP B N 1
ATOM 1920 C CA . TRP B 1 17 ? 2.119 -14.477 -15.531 1 95.38 17 TRP B CA 1
ATOM 1921 C C . TRP B 1 17 ? 1.708 -13.227 -14.766 1 95.38 17 TRP B C 1
ATOM 1923 O O . TRP B 1 17 ? 2.52 -12.32 -14.562 1 95.38 17 TRP B O 1
ATOM 1933 N N . PRO B 1 18 ? 0.49 -13.227 -14.305 1 95.06 18 PRO B N 1
ATOM 1934 C CA . PRO B 1 18 ? -0.046 -12.008 -13.695 1 95.06 18 PRO B CA 1
ATOM 1935 C C . PRO B 1 18 ? 0.714 -11.586 -12.438 1 95.06 18 PRO B C 1
ATOM 1937 O O . PRO B 1 18 ? 0.88 -10.391 -12.188 1 95.06 18 PRO B O 1
ATOM 1940 N N . LEU B 1 19 ? 1.191 -12.531 -11.672 1 96.19 19 LEU B N 1
ATOM 1941 C CA . LEU B 1 19 ? 1.943 -12.203 -10.469 1 96.19 19 LEU B CA 1
ATOM 1942 C C . LEU B 1 19 ? 3.229 -11.461 -10.812 1 96.19 19 LEU B C 1
ATOM 1944 O O . LEU B 1 19 ? 3.5 -10.391 -10.258 1 96.19 19 LEU B O 1
ATOM 1948 N N . ASP B 1 20 ? 3.99 -12 -11.734 1 97.38 20 ASP B N 1
ATOM 1949 C CA . ASP B 1 20 ? 5.25 -11.406 -12.172 1 97.38 20 ASP B CA 1
ATOM 1950 C C . ASP B 1 20 ? 5.031 -9.992 -12.703 1 97.38 20 ASP B C 1
ATOM 1952 O O . ASP B 1 20 ? 5.777 -9.07 -12.359 1 97.38 20 ASP B O 1
ATOM 1956 N N . SER B 1 21 ? 3.994 -9.852 -13.492 1 95.94 21 SER B N 1
ATOM 1957 C CA . SER B 1 21 ? 3.674 -8.578 -14.117 1 95.94 21 SER B CA 1
ATOM 1958 C C . SER B 1 21 ? 3.32 -7.523 -13.07 1 95.94 21 SER B C 1
ATOM 1960 O O . SER B 1 21 ? 3.754 -6.371 -13.172 1 95.94 21 SER B O 1
ATOM 1962 N N . HIS B 1 22 ? 2.535 -7.914 -12.102 1 95.5 22 HIS B N 1
ATOM 1963 C CA . HIS B 1 22 ? 2.117 -6.977 -11.062 1 95.5 22 HIS B CA 1
ATOM 1964 C C . HIS B 1 22 ? 3.297 -6.559 -10.195 1 95.5 22 HIS B C 1
ATOM 1966 O O . HIS B 1 22 ? 3.371 -5.41 -9.758 1 95.5 22 HIS B O 1
ATOM 1972 N N . ILE B 1 23 ? 4.195 -7.492 -9.914 1 97.88 23 ILE B N 1
ATOM 1973 C CA . ILE B 1 23 ? 5.387 -7.16 -9.141 1 97.88 23 ILE B CA 1
ATOM 1974 C C . ILE B 1 23 ? 6.16 -6.043 -9.836 1 97.88 23 ILE B C 1
ATOM 1976 O O . ILE B 1 23 ? 6.414 -4.992 -9.25 1 97.88 23 ILE B O 1
ATOM 1980 N N . LEU B 1 24 ? 6.445 -6.262 -11.086 1 97.5 24 LEU B N 1
ATOM 1981 C CA . LEU B 1 24 ? 7.238 -5.301 -11.844 1 97.5 24 LEU B CA 1
ATOM 1982 C C . LEU B 1 24 ? 6.484 -3.984 -12.008 1 97.5 24 LEU B C 1
ATOM 1984 O O . LEU B 1 24 ? 7.074 -2.908 -11.891 1 97.5 24 LEU B O 1
ATOM 1988 N N . ALA B 1 25 ? 5.223 -4.055 -12.211 1 95.25 25 ALA B N 1
ATOM 1989 C CA . ALA B 1 25 ? 4.418 -2.846 -12.383 1 95.25 25 ALA B CA 1
ATOM 1990 C C . ALA B 1 25 ? 4.406 -2.01 -11.109 1 95.25 25 ALA B C 1
ATOM 1992 O O . ALA B 1 25 ? 4.445 -0.779 -11.164 1 95.25 25 ALA B O 1
ATOM 1993 N N . ARG B 1 26 ? 4.277 -2.664 -9.945 1 96 26 ARG B N 1
ATOM 1994 C CA . ARG B 1 26 ? 4.27 -1.928 -8.688 1 96 26 ARG B CA 1
ATOM 1995 C C . ARG B 1 26 ? 5.621 -1.266 -8.438 1 96 26 ARG B C 1
ATOM 1997 O O . ARG B 1 26 ? 5.68 -0.121 -7.98 1 96 26 ARG B O 1
ATOM 2004 N N . MET B 1 27 ? 6.656 -1.982 -8.711 1 97.62 27 MET B N 1
ATOM 2005 C CA . MET B 1 27 ? 7.992 -1.428 -8.531 1 97.62 27 MET B CA 1
ATOM 2006 C C . MET B 1 27 ? 8.234 -0.263 -9.484 1 97.62 27 MET B C 1
ATOM 2008 O O . MET B 1 27 ? 8.82 0.75 -9.102 1 97.62 27 MET B O 1
ATOM 2012 N N . ASP B 1 28 ? 7.73 -0.411 -10.68 1 96.5 28 ASP B N 1
ATOM 2013 C CA . ASP B 1 28 ? 7.852 0.664 -11.656 1 96.5 28 ASP B CA 1
ATOM 2014 C C . ASP B 1 28 ? 7.055 1.894 -11.227 1 96.5 28 ASP B C 1
ATOM 2016 O O . ASP B 1 28 ? 7.5 3.027 -11.422 1 96.5 28 ASP B O 1
ATOM 2020 N N . LYS B 1 29 ? 5.906 1.654 -10.703 1 95.75 29 LYS B N 1
ATOM 2021 C CA . LYS B 1 29 ? 5.105 2.768 -10.203 1 95.75 29 LYS B CA 1
ATOM 2022 C C . LYS B 1 29 ? 5.812 3.477 -9.047 1 95.75 29 LYS B C 1
ATOM 2024 O O . LYS B 1 29 ? 5.773 4.707 -8.953 1 95.75 29 LYS B O 1
ATOM 2029 N N . LEU B 1 30 ? 6.395 2.727 -8.195 1 97.44 30 LEU B N 1
ATOM 2030 C CA . LEU B 1 30 ? 7.16 3.309 -7.094 1 97.44 30 LEU B CA 1
ATOM 2031 C C . LEU B 1 30 ? 8.328 4.133 -7.621 1 97.44 30 LEU B C 1
ATOM 2033 O O . LEU B 1 30 ? 8.578 5.238 -7.137 1 97.44 30 LEU B O 1
ATOM 2037 N N . ALA B 1 31 ? 9 3.604 -8.586 1 97.62 31 ALA B N 1
ATOM 2038 C CA . ALA B 1 31 ? 10.109 4.328 -9.203 1 97.62 31 ALA B CA 1
ATOM 2039 C C . ALA B 1 31 ? 9.625 5.621 -9.859 1 97.62 31 ALA B C 1
ATOM 2041 O O . ALA B 1 31 ? 10.281 6.66 -9.75 1 97.62 31 ALA B O 1
ATOM 2042 N N . ALA B 1 32 ? 8.5 5.535 -10.547 1 95.31 32 ALA B N 1
ATOM 2043 C CA . ALA B 1 32 ? 7.922 6.719 -11.18 1 95.31 32 ALA B CA 1
ATOM 2044 C C . ALA B 1 32 ? 7.559 7.773 -10.133 1 95.31 32 ALA B C 1
ATOM 2046 O O . ALA B 1 32 ? 7.715 8.977 -10.375 1 95.31 32 ALA B O 1
ATOM 2047 N N . LEU B 1 33 ? 7.055 7.289 -9.055 1 93.94 33 LEU B N 1
ATOM 2048 C CA . LEU B 1 33 ? 6.734 8.188 -7.949 1 93.94 33 LEU B CA 1
ATOM 2049 C C . LEU B 1 33 ? 7.984 8.906 -7.449 1 93.94 33 LEU B C 1
ATOM 2051 O O . LEU B 1 33 ? 7.988 10.133 -7.305 1 93.94 33 LEU B O 1
ATOM 2055 N N . VAL B 1 34 ? 9.031 8.219 -7.234 1 97.25 34 VAL B N 1
ATOM 2056 C CA . VAL B 1 34 ? 10.289 8.797 -6.781 1 97.25 34 VAL B CA 1
ATOM 2057 C C . VAL B 1 34 ? 10.82 9.773 -7.832 1 97.25 34 VAL B C 1
ATOM 2059 O O . VAL B 1 34 ? 11.297 10.859 -7.496 1 97.25 34 VAL B O 1
ATOM 2062 N N . ALA B 1 35 ? 10.672 9.383 -9.102 1 94.12 35 ALA B N 1
ATOM 2063 C CA . ALA B 1 35 ? 11.141 10.203 -10.219 1 94.12 35 ALA B CA 1
ATOM 2064 C C . ALA B 1 35 ? 10.398 11.531 -10.273 1 94.12 35 ALA B C 1
ATOM 2066 O O . ALA B 1 35 ? 10.906 12.508 -10.828 1 94.12 35 ALA B O 1
ATOM 2067 N N . SER B 1 36 ? 9.234 11.555 -9.734 1 91.44 36 SER B N 1
ATOM 2068 C CA . SER B 1 36 ? 8.406 12.758 -9.789 1 91.44 36 SER B CA 1
ATOM 2069 C C . SER B 1 36 ? 8.797 13.758 -8.719 1 91.44 36 SER B C 1
ATOM 2071 O O . SER B 1 36 ? 8.336 14.898 -8.719 1 91.44 36 SER B O 1
ATOM 2073 N N . LEU B 1 37 ? 9.695 13.398 -7.852 1 93.31 37 LEU B N 1
ATOM 2074 C CA . LEU B 1 37 ? 10.117 14.25 -6.742 1 93.31 37 LEU B CA 1
ATOM 2075 C C . LEU B 1 37 ? 11.492 14.844 -7.008 1 93.31 37 LEU B C 1
ATOM 2077 O O . LEU B 1 37 ? 12.289 14.273 -7.758 1 93.31 37 LEU B O 1
ATOM 2081 N N . ASP B 1 38 ? 11.727 16.062 -6.391 1 91.56 38 ASP B N 1
ATOM 2082 C CA . ASP B 1 38 ? 13.102 16.531 -6.402 1 91.56 38 ASP B CA 1
ATOM 2083 C C . ASP B 1 38 ? 13.922 15.875 -5.297 1 91.56 38 ASP B C 1
ATOM 2085 O O . ASP B 1 38 ? 13.383 15.117 -4.484 1 91.56 38 ASP B O 1
ATOM 2089 N N . ASP B 1 39 ? 15.242 16.047 -5.348 1 95.81 39 ASP B N 1
ATOM 2090 C CA . ASP B 1 39 ? 16.156 15.383 -4.426 1 95.81 39 ASP B CA 1
ATOM 2091 C C . ASP B 1 39 ? 15.766 15.672 -2.975 1 95.81 39 ASP B C 1
ATOM 2093 O O . ASP B 1 39 ? 15.805 14.773 -2.131 1 95.81 39 ASP B O 1
ATOM 2097 N N . ALA B 1 40 ? 15.406 16.875 -2.666 1 93.25 40 ALA B N 1
ATOM 2098 C CA . ALA B 1 40 ? 15.094 17.281 -1.297 1 93.25 40 ALA B CA 1
ATOM 2099 C C . ALA B 1 40 ? 13.867 16.531 -0.777 1 93.25 40 ALA B C 1
ATOM 2101 O O . ALA B 1 40 ? 13.914 15.906 0.28 1 93.25 40 ALA B O 1
ATOM 2102 N N . LEU B 1 41 ? 12.828 16.516 -1.542 1 92.88 41 LEU B N 1
ATOM 2103 C CA . LEU B 1 41 ? 11.586 15.867 -1.132 1 92.88 41 LEU B CA 1
ATOM 2104 C C . LEU B 1 41 ? 11.75 14.352 -1.073 1 92.88 41 LEU B C 1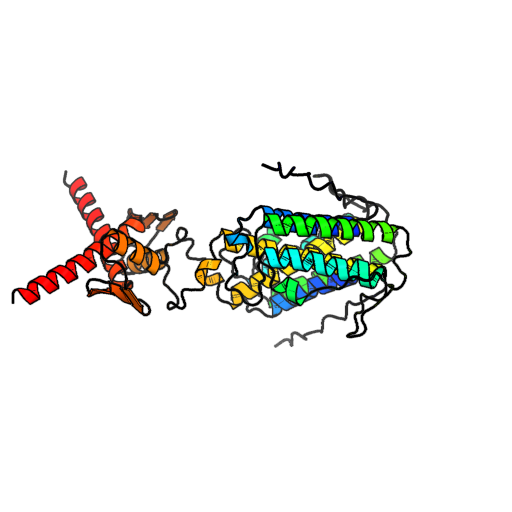
ATOM 2106 O O . LEU B 1 41 ? 11.172 13.695 -0.206 1 92.88 41 LEU B O 1
ATOM 2110 N N . ALA B 1 42 ? 12.523 13.789 -1.978 1 96.38 42 ALA B N 1
ATOM 2111 C CA . ALA B 1 42 ? 12.711 12.344 -2.039 1 96.38 42 ALA B CA 1
ATOM 2112 C C . ALA B 1 42 ? 13.445 11.828 -0.803 1 96.38 42 ALA B C 1
ATOM 2114 O O . ALA B 1 42 ? 13.344 10.648 -0.458 1 96.38 42 ALA B O 1
ATOM 2115 N N . ASN B 1 43 ? 14.148 12.766 -0.185 1 96.44 43 ASN B N 1
ATOM 2116 C CA . ASN B 1 43 ? 14.93 12.391 0.989 1 96.44 43 ASN B CA 1
ATOM 2117 C C . ASN B 1 43 ? 14.266 12.859 2.279 1 96.44 43 ASN B C 1
ATOM 2119 O O . ASN B 1 43 ? 14.766 12.594 3.373 1 96.44 43 ASN B O 1
ATOM 2123 N N . GLU B 1 44 ? 13.172 13.555 2.158 1 91.81 44 GLU B N 1
ATOM 2124 C CA . GLU B 1 44 ? 12.555 14.203 3.312 1 91.81 44 GLU B CA 1
ATOM 2125 C C . GLU B 1 44 ? 11.789 13.188 4.168 1 91.81 44 GLU B C 1
ATOM 2127 O O . GLU B 1 44 ? 11.07 12.336 3.639 1 91.81 44 GLU B O 1
ATOM 2132 N N . LYS B 1 45 ? 11.945 13.312 5.473 1 88.06 45 LYS B N 1
ATOM 2133 C CA . LYS B 1 45 ? 11.234 12.461 6.418 1 88.06 45 LYS B CA 1
ATOM 2134 C C . LYS B 1 45 ? 9.992 13.156 6.961 1 88.06 45 LYS B C 1
ATOM 2136 O O . LYS B 1 45 ? 10.047 14.32 7.348 1 88.06 45 LYS B O 1
ATOM 2141 N N . LEU B 1 46 ? 8.898 12.445 6.91 1 82.81 46 LEU B N 1
ATOM 2142 C CA . LEU B 1 46 ? 7.695 12.953 7.555 1 82.81 46 LEU B CA 1
ATOM 2143 C C . LEU B 1 46 ? 7.773 12.781 9.07 1 82.81 46 LEU B C 1
ATOM 2145 O O . LEU B 1 46 ? 8.438 11.867 9.555 1 82.81 46 LEU B O 1
ATOM 2149 N N . PRO B 1 47 ? 7.121 13.703 9.734 1 78 47 PRO B N 1
ATOM 2150 C CA . PRO B 1 47 ? 7.086 13.555 11.188 1 78 47 PRO B CA 1
ATOM 2151 C C . PRO B 1 47 ? 6.113 12.469 11.648 1 78 47 PRO B C 1
ATOM 2153 O O . PRO B 1 47 ? 5.25 12.727 12.492 1 78 47 PRO B O 1
ATOM 2156 N N . ILE B 1 48 ? 6.09 11.414 11.086 1 74.06 48 ILE B N 1
ATOM 2157 C CA . ILE B 1 48 ? 5.32 10.211 11.391 1 74.06 48 ILE B CA 1
ATOM 2158 C C . ILE B 1 48 ? 6.27 9.07 11.742 1 74.06 48 ILE B C 1
ATOM 2160 O O . ILE B 1 48 ? 7.207 8.781 10.992 1 74.06 48 ILE B O 1
ATOM 2164 N N . PRO B 1 49 ? 6.02 8.555 12.852 1 68.81 49 PRO B N 1
ATOM 2165 C CA . PRO B 1 49 ? 6.926 7.484 13.281 1 68.81 49 PRO B CA 1
ATOM 2166 C C . PRO B 1 49 ? 6.996 6.336 12.273 1 68.81 49 PRO B C 1
ATOM 2168 O O . PRO B 1 49 ? 5.98 5.973 11.68 1 68.81 49 PRO B O 1
ATOM 2171 N N . ALA B 1 50 ? 8.172 5.891 12.055 1 66.81 50 ALA B N 1
ATOM 2172 C CA . ALA B 1 50 ? 8.461 4.648 11.344 1 66.81 50 ALA B CA 1
ATOM 2173 C C . ALA B 1 50 ? 8.219 4.805 9.844 1 66.81 50 ALA B C 1
ATOM 2175 O O . ALA B 1 50 ? 8.297 3.832 9.094 1 66.81 50 ALA B O 1
ATOM 2176 N N . ILE B 1 51 ? 7.934 6.008 9.43 1 80.81 51 ILE B N 1
ATOM 2177 C CA . ILE B 1 51 ? 7.727 6.188 8 1 80.81 51 ILE B CA 1
ATOM 2178 C C . ILE B 1 51 ? 9.07 6.363 7.301 1 80.81 51 ILE B C 1
ATOM 2180 O O . ILE B 1 51 ? 9.961 7.039 7.82 1 80.81 51 ILE B O 1
ATOM 2184 N N . ASN B 1 52 ? 9.25 5.73 6.215 1 91.5 52 ASN B N 1
ATOM 2185 C CA . ASN B 1 52 ? 10.469 5.824 5.414 1 91.5 52 ASN B CA 1
ATOM 2186 C C . ASN B 1 52 ? 10.32 6.852 4.297 1 91.5 52 ASN B C 1
ATOM 2188 O O . ASN B 1 52 ? 9.211 7.145 3.854 1 91.5 52 ASN B O 1
ATOM 2192 N N . THR B 1 53 ? 11.5 7.414 3.91 1 95.44 53 THR B N 1
ATOM 2193 C CA . THR B 1 53 ? 11.492 8.336 2.781 1 95.44 53 THR B CA 1
ATOM 2194 C C . THR B 1 53 ? 11.234 7.59 1.475 1 95.44 53 THR B C 1
ATOM 2196 O O . THR B 1 53 ? 11.414 6.375 1.4 1 95.44 53 THR B O 1
ATOM 2199 N N . PRO B 1 54 ? 10.836 8.32 0.455 1 97.12 54 PRO B N 1
ATOM 2200 C CA . PRO B 1 54 ? 10.625 7.672 -0.841 1 97.12 54 PRO B CA 1
ATOM 2201 C C . PRO B 1 54 ? 11.875 6.977 -1.365 1 97.12 54 PRO B C 1
ATOM 2203 O O . PRO B 1 54 ? 11.797 5.879 -1.921 1 97.12 54 PRO B O 1
ATOM 2206 N N . ILE B 1 55 ? 13.039 7.57 -1.147 1 98.06 55 ILE B N 1
ATOM 2207 C CA . ILE B 1 55 ? 14.289 6.973 -1.609 1 98.06 55 ILE B CA 1
ATOM 2208 C C . ILE B 1 55 ? 14.531 5.656 -0.873 1 98.06 55 ILE B C 1
ATOM 2210 O O . ILE B 1 55 ? 14.906 4.652 -1.486 1 98.06 55 ILE B O 1
ATOM 2214 N N . VAL B 1 56 ? 14.328 5.664 0.394 1 97 56 VAL B N 1
ATOM 2215 C CA . VAL B 1 56 ? 14.531 4.465 1.203 1 97 56 VAL B CA 1
ATOM 2216 C C . VAL B 1 56 ? 13.555 3.379 0.76 1 97 56 VAL B C 1
ATOM 2218 O O . VAL B 1 56 ? 13.93 2.209 0.646 1 97 56 VAL B O 1
ATOM 2221 N N . LEU B 1 57 ? 12.344 3.754 0.538 1 97.81 57 LEU B N 1
ATOM 2222 C CA . LEU B 1 57 ? 11.328 2.783 0.138 1 97.81 57 LEU B CA 1
ATOM 2223 C C . LEU B 1 57 ? 11.711 2.105 -1.173 1 97.81 57 LEU B C 1
ATOM 2225 O O . LEU B 1 57 ? 11.586 0.885 -1.306 1 97.81 57 LEU B O 1
ATOM 2229 N N . LEU B 1 58 ? 12.156 2.846 -2.152 1 98.44 58 LEU B N 1
ATOM 2230 C CA . LEU B 1 58 ? 12.547 2.277 -3.436 1 98.44 58 LEU B CA 1
ATOM 2231 C C . LEU B 1 58 ? 13.734 1.339 -3.273 1 98.44 58 LEU B C 1
ATOM 2233 O O . LEU B 1 58 ? 13.734 0.226 -3.805 1 98.44 58 LEU B O 1
ATOM 2237 N N . ARG B 1 59 ? 14.75 1.837 -2.525 1 98.25 59 ARG B N 1
ATOM 2238 C CA . ARG B 1 59 ? 15.93 1.016 -2.275 1 98.25 59 ARG B CA 1
ATOM 2239 C C . ARG B 1 59 ? 15.555 -0.294 -1.592 1 98.25 59 ARG B C 1
ATOM 2241 O O . ARG B 1 59 ? 16.031 -1.363 -1.983 1 98.25 59 ARG B O 1
ATOM 2248 N N . HIS B 1 60 ? 14.727 -0.182 -0.6 1 97.44 60 HIS B N 1
ATOM 2249 C CA . HIS B 1 60 ? 14.328 -1.317 0.227 1 97.44 60 HIS B CA 1
ATOM 2250 C C . HIS B 1 60 ? 13.57 -2.354 -0.589 1 97.44 60 HIS B C 1
ATOM 2252 O O . HIS B 1 60 ? 13.836 -3.553 -0.484 1 97.44 60 HIS B O 1
ATOM 2258 N N . VAL B 1 61 ? 12.602 -1.964 -1.38 1 98.06 61 VAL B N 1
ATOM 2259 C CA . VAL B 1 61 ? 11.773 -2.885 -2.15 1 98.06 61 VAL B CA 1
ATOM 2260 C C . VAL B 1 61 ? 12.641 -3.646 -3.15 1 98.06 61 VAL B C 1
ATOM 2262 O O . VAL B 1 61 ? 12.461 -4.852 -3.342 1 98.06 61 VAL B O 1
ATOM 2265 N N . GLY B 1 62 ? 13.586 -2.943 -3.814 1 98 62 GLY B N 1
ATOM 2266 C CA . GLY B 1 62 ? 14.492 -3.604 -4.742 1 98 62 GLY B CA 1
ATOM 2267 C C . GLY B 1 62 ? 15.383 -4.633 -4.07 1 98 62 GLY B C 1
ATOM 2268 O O . GLY B 1 62 ? 15.477 -5.773 -4.531 1 98 62 GLY B O 1
ATOM 2269 N N . GLY B 1 63 ? 16.047 -4.184 -2.992 1 97.56 63 GLY B N 1
ATOM 2270 C CA . GLY B 1 63 ? 16.922 -5.094 -2.264 1 97.56 63 GLY B CA 1
ATOM 2271 C C . GLY B 1 63 ? 16.188 -6.305 -1.711 1 97.56 63 GLY B C 1
ATOM 2272 O O . GLY B 1 63 ? 16.703 -7.422 -1.766 1 97.56 63 GLY B O 1
ATOM 2273 N N . SER B 1 64 ? 15.055 -6.09 -1.166 1 97.38 64 SER B N 1
ATOM 2274 C CA . SER B 1 64 ? 14.242 -7.172 -0.626 1 97.38 64 SER B CA 1
ATOM 2275 C C . SER B 1 64 ? 13.859 -8.172 -1.714 1 97.38 64 SER B C 1
ATOM 2277 O O . SER B 1 64 ? 13.984 -9.383 -1.521 1 97.38 64 SER B O 1
ATOM 2279 N N . ALA B 1 65 ? 13.367 -7.699 -2.855 1 98.62 65 ALA B N 1
ATOM 2280 C CA . ALA B 1 65 ? 12.961 -8.57 -3.955 1 98.62 65 ALA B CA 1
ATOM 2281 C C . ALA B 1 65 ? 14.133 -9.414 -4.445 1 98.62 65 ALA B C 1
ATOM 2283 O O . ALA B 1 65 ? 13.992 -10.617 -4.676 1 98.62 65 ALA B O 1
ATOM 2284 N N . ARG B 1 66 ? 15.289 -8.773 -4.574 1 98.38 66 ARG B N 1
ATOM 2285 C CA . ARG B 1 66 ? 16.469 -9.508 -5.02 1 98.38 66 ARG B CA 1
ATOM 2286 C C . ARG B 1 66 ? 16.844 -10.602 -4.023 1 98.38 66 ARG B C 1
ATOM 2288 O O . ARG B 1 66 ? 17.188 -11.719 -4.418 1 98.38 66 ARG B O 1
ATOM 2295 N N . TYR B 1 67 ? 16.75 -10.289 -2.807 1 97.31 67 TYR B N 1
ATOM 2296 C CA . TYR B 1 67 ? 17.062 -11.281 -1.786 1 97.31 67 TYR B CA 1
ATOM 2297 C C . TYR B 1 67 ? 16.141 -12.492 -1.909 1 97.31 67 TYR B C 1
ATOM 2299 O O . TYR B 1 67 ? 16.609 -13.633 -1.963 1 97.31 67 TYR B O 1
ATOM 2307 N N . TRP B 1 68 ? 14.914 -12.328 -1.973 1 98.25 68 TRP B N 1
ATOM 2308 C CA . TRP B 1 68 ? 13.953 -13.422 -1.948 1 98.25 68 TRP B CA 1
ATOM 2309 C C . TRP B 1 68 ? 13.984 -14.203 -3.258 1 98.25 68 TRP B C 1
ATOM 2311 O O . TRP B 1 68 ? 13.844 -15.43 -3.262 1 98.25 68 TRP B O 1
ATOM 2321 N N . LEU B 1 69 ? 14.188 -13.508 -4.383 1 98.62 69 LEU B N 1
ATOM 2322 C CA . LEU B 1 69 ? 14.164 -14.195 -5.672 1 98.62 69 LEU B CA 1
ATOM 2323 C C . LEU B 1 69 ? 15.523 -14.805 -5.988 1 98.62 69 LEU B C 1
ATOM 2325 O O . LEU B 1 69 ? 15.609 -15.984 -6.344 1 98.62 69 LEU B O 1
ATOM 2329 N N . GLU B 1 70 ? 16.641 -14.023 -5.82 1 98.12 70 GLU B N 1
ATOM 2330 C CA . GLU B 1 70 ? 17.969 -14.492 -6.191 1 98.12 70 GLU B CA 1
ATOM 2331 C C . GLU B 1 70 ? 18.516 -15.453 -5.148 1 98.12 70 GLU B C 1
ATOM 2333 O O . GLU B 1 70 ? 18.938 -16.562 -5.484 1 98.12 70 GLU B O 1
ATOM 2338 N N . ARG B 1 71 ? 18.453 -15.008 -3.938 1 97.44 71 ARG B N 1
ATOM 2339 C CA . ARG B 1 71 ? 19.062 -15.828 -2.893 1 97.44 71 ARG B CA 1
ATOM 2340 C C . ARG B 1 71 ? 18.141 -16.969 -2.484 1 97.44 71 ARG B C 1
ATOM 2342 O O . ARG B 1 71 ? 18.531 -18.141 -2.525 1 97.44 71 ARG B O 1
ATOM 2349 N N . VAL B 1 72 ? 16.969 -16.734 -2.186 1 97.62 72 VAL B N 1
ATOM 2350 C CA . VAL B 1 72 ? 16.094 -17.734 -1.568 1 97.62 72 VAL B CA 1
ATOM 2351 C C . VAL B 1 72 ? 15.562 -18.672 -2.639 1 97.62 72 VAL B C 1
ATOM 2353 O O . VAL B 1 72 ? 15.727 -19.891 -2.545 1 97.62 72 VAL B O 1
ATOM 2356 N N . CYS B 1 73 ? 14.938 -18.219 -3.713 1 98.5 73 CYS B N 1
ATOM 2357 C CA . CYS B 1 73 ? 14.32 -19.062 -4.719 1 98.5 73 CYS B CA 1
ATOM 2358 C C . CYS B 1 73 ? 15.375 -19.766 -5.566 1 98.5 73 CYS B C 1
ATOM 2360 O O . CYS B 1 73 ? 15.289 -20.969 -5.805 1 98.5 73 CYS B O 1
ATOM 2362 N N . LEU B 1 74 ? 16.406 -18.969 -6.02 1 98.19 74 LEU B N 1
ATOM 2363 C CA . LEU B 1 74 ? 17.297 -19.5 -7.039 1 98.19 74 LEU B CA 1
ATOM 2364 C C . LEU B 1 74 ? 18.625 -19.953 -6.426 1 98.19 74 LEU B C 1
ATOM 2366 O O . LEU B 1 74 ? 19.438 -20.578 -7.098 1 98.19 74 LEU B O 1
ATOM 2370 N N . GLY B 1 75 ? 18.922 -19.547 -5.145 1 97.56 75 GLY B N 1
ATOM 2371 C CA . GLY B 1 75 ? 20.109 -20.016 -4.445 1 97.56 75 GLY B CA 1
ATOM 2372 C C . GLY B 1 75 ? 21.375 -19.281 -4.859 1 97.56 75 GLY B C 1
ATOM 2373 O O . GLY B 1 75 ? 22.484 -19.781 -4.664 1 97.56 75 GLY B O 1
ATOM 2374 N N . ARG B 1 76 ? 21.219 -18.156 -5.434 1 97.44 76 ARG B N 1
ATOM 2375 C CA . ARG B 1 76 ? 22.375 -17.375 -5.855 1 97.44 76 ARG B CA 1
ATOM 2376 C C . ARG B 1 76 ? 23.016 -16.656 -4.672 1 97.44 76 ARG B C 1
ATOM 2378 O O . ARG B 1 76 ? 22.391 -16.5 -3.621 1 97.44 76 ARG B O 1
ATOM 2385 N N . ASP B 1 77 ? 24.25 -16.219 -4.914 1 94.62 77 ASP B N 1
ATOM 2386 C CA . ASP B 1 77 ? 25.031 -15.57 -3.863 1 94.62 77 ASP B CA 1
ATOM 2387 C C . ASP B 1 77 ? 24.75 -14.07 -3.824 1 94.62 77 ASP B C 1
ATOM 2389 O O . ASP B 1 77 ? 25.609 -13.258 -4.172 1 94.62 77 ASP B O 1
ATOM 2393 N N . TYR B 1 78 ? 23.594 -13.711 -3.514 1 93.25 78 TYR B N 1
ATOM 2394 C CA . TYR B 1 78 ? 23.219 -12.32 -3.309 1 93.25 78 TYR B CA 1
ATOM 2395 C C . TYR B 1 78 ? 23.266 -11.953 -1.83 1 93.25 78 TYR B C 1
ATOM 2397 O O . TYR B 1 78 ? 22.625 -12.602 -1.001 1 93.25 78 TYR B O 1
ATOM 2405 N N . PHE B 1 79 ? 24.062 -10.992 -1.482 1 90.75 79 PHE B N 1
ATOM 2406 C CA . PHE B 1 79 ? 24.156 -10.484 -0.121 1 90.75 79 PHE B CA 1
ATOM 2407 C C . PHE B 1 79 ? 23.375 -9.188 0.029 1 90.75 79 PHE B C 1
ATOM 2409 O O . PHE B 1 79 ? 23.766 -8.148 -0.517 1 90.75 79 PHE B O 1
ATOM 2416 N N . ARG B 1 80 ? 22.344 -9.344 0.745 1 91.12 80 ARG B N 1
ATOM 2417 C CA . ARG B 1 80 ? 21.5 -8.18 0.969 1 91.12 80 ARG B CA 1
ATOM 2418 C C . ARG B 1 80 ? 22.078 -7.277 2.047 1 91.12 80 ARG B C 1
ATOM 2420 O O . ARG B 1 80 ? 22.531 -7.754 3.086 1 91.12 80 ARG B O 1
ATOM 2427 N N . ASP B 1 81 ? 22.109 -5.949 1.823 1 91.69 81 ASP B N 1
ATOM 2428 C CA . ASP B 1 81 ? 22.453 -4.949 2.83 1 91.69 81 ASP B CA 1
ATOM 2429 C C . ASP B 1 81 ? 21.203 -4.242 3.355 1 91.69 81 ASP B C 1
ATOM 2431 O O . ASP B 1 81 ? 20.969 -3.082 3.025 1 91.69 81 ASP B O 1
ATOM 2435 N N . ARG B 1 82 ? 20.531 -4.883 4.23 1 88.12 82 ARG B N 1
ATOM 2436 C CA . ARG B 1 82 ? 19.25 -4.367 4.73 1 88.12 82 ARG B CA 1
ATOM 2437 C C . ARG B 1 82 ? 19.453 -3.066 5.504 1 88.12 82 ARG B C 1
ATOM 2439 O O . ARG B 1 82 ? 18.688 -2.121 5.348 1 88.12 82 ARG B O 1
ATOM 2446 N N . THR B 1 83 ? 20.469 -3.049 6.309 1 86.75 83 THR B N 1
ATOM 2447 C CA . THR B 1 83 ? 20.75 -1.852 7.09 1 86.75 83 THR B CA 1
ATOM 2448 C C . THR B 1 83 ? 21.031 -0.663 6.176 1 86.75 83 THR B C 1
ATOM 2450 O O . THR B 1 83 ? 20.531 0.439 6.41 1 86.75 83 THR B O 1
ATOM 2453 N N . GLY B 1 84 ? 21.859 -0.925 5.195 1 91.38 84 GLY B N 1
ATOM 2454 C CA . GLY B 1 84 ? 22.141 0.118 4.223 1 91.38 84 GLY B CA 1
ATOM 2455 C C . GLY B 1 84 ? 20.922 0.616 3.49 1 91.38 84 GLY B C 1
ATOM 2456 O O . GLY B 1 84 ? 20.828 1.8 3.158 1 91.38 84 GLY B O 1
ATOM 2457 N N . GLU B 1 85 ? 19.953 -0.246 3.217 1 91.5 85 GLU B N 1
ATOM 2458 C CA . GLU B 1 85 ? 18.719 0.118 2.539 1 91.5 85 GLU B CA 1
ATOM 2459 C C . GLU B 1 85 ? 17.938 1.149 3.342 1 91.5 85 GLU B C 1
ATOM 2461 O O . GLU B 1 85 ? 17.422 2.125 2.785 1 91.5 85 GLU B O 1
ATOM 2466 N N . PHE B 1 86 ? 17.844 0.98 4.641 1 90.44 86 PHE B N 1
ATOM 2467 C CA . PHE B 1 86 ? 17.016 1.832 5.484 1 90.44 86 PHE B CA 1
ATOM 2468 C C . PHE B 1 86 ? 17.75 3.129 5.824 1 90.44 86 PHE B C 1
ATOM 2470 O O . PHE B 1 86 ? 17.156 4.031 6.426 1 90.44 86 PHE B O 1
ATOM 2477 N N . SER B 1 87 ? 18.984 3.299 5.398 1 90 87 SER B N 1
ATOM 2478 C CA . SER B 1 87 ? 19.734 4.539 5.559 1 90 87 SER B CA 1
ATOM 2479 C C . SER B 1 87 ? 20.031 5.184 4.207 1 90 87 SER B C 1
ATOM 2481 O O . SER B 1 87 ? 20.828 6.113 4.121 1 90 87 SER B O 1
ATOM 2483 N N . ALA B 1 88 ? 19.406 4.676 3.18 1 94.38 88 ALA B N 1
ATOM 2484 C CA . ALA B 1 88 ? 19.656 5.16 1.823 1 94.38 88 ALA B CA 1
ATOM 2485 C C . ALA B 1 88 ? 19.312 6.641 1.698 1 94.38 88 ALA B C 1
ATOM 2487 O O . ALA B 1 88 ? 18.328 7.105 2.281 1 94.38 88 ALA B O 1
ATOM 2488 N N . SER B 1 89 ? 20.094 7.367 0.987 1 95.5 89 SER B N 1
ATOM 2489 C CA . SER B 1 89 ? 19.922 8.781 0.663 1 95.5 89 SER B CA 1
ATOM 2490 C C . SER B 1 89 ? 20.672 9.148 -0.612 1 95.5 89 SER B C 1
ATOM 2492 O O . SER B 1 89 ? 21.359 8.312 -1.204 1 95.5 89 SER B O 1
ATOM 2494 N N . GLY B 1 90 ? 20.422 10.398 -1.067 1 96 90 GLY B N 1
ATOM 2495 C CA . GLY B 1 90 ? 21.141 10.828 -2.264 1 96 90 GLY B CA 1
ATOM 2496 C C . GLY B 1 90 ? 20.219 11.406 -3.324 1 96 90 GLY B C 1
ATOM 2497 O O . GLY B 1 90 ? 19.094 11.812 -3.025 1 96 90 GLY B O 1
ATOM 2498 N N . SER B 1 91 ? 20.719 11.445 -4.562 1 97.69 91 SER B N 1
ATOM 2499 C CA . SER B 1 91 ? 19.938 12.062 -5.629 1 97.69 91 SER B CA 1
ATOM 2500 C C . SER B 1 91 ? 18.938 11.07 -6.219 1 97.69 91 SER B C 1
ATOM 2502 O O . SER B 1 91 ? 19.172 9.859 -6.223 1 97.69 91 SER B O 1
ATOM 2504 N N . VAL B 1 92 ? 17.875 11.594 -6.715 1 97.44 92 VAL B N 1
ATOM 2505 C CA . VAL B 1 92 ? 16.859 10.805 -7.395 1 97.44 92 VAL B CA 1
ATOM 2506 C C . VAL B 1 92 ? 17.469 10.094 -8.602 1 97.44 92 VAL B C 1
ATOM 2508 O O . VAL B 1 92 ? 17.219 8.906 -8.82 1 97.44 92 VAL B O 1
ATOM 2511 N N . ALA B 1 93 ? 18.297 10.781 -9.312 1 97.38 93 ALA B N 1
ATOM 2512 C CA . ALA B 1 93 ? 18.922 10.211 -10.5 1 97.38 93 ALA B CA 1
ATOM 2513 C C . ALA B 1 93 ? 19.75 8.977 -10.148 1 97.38 93 ALA B C 1
ATOM 2515 O O . ALA B 1 93 ? 19.688 7.957 -10.836 1 97.38 93 ALA B O 1
ATOM 2516 N N . GLU B 1 94 ? 20.516 9.109 -9.102 1 97.94 94 GLU B N 1
ATOM 2517 C CA . GLU B 1 94 ? 21.344 7.992 -8.664 1 97.94 94 GLU B CA 1
ATOM 2518 C C . GLU B 1 94 ? 20.484 6.816 -8.203 1 97.94 94 GLU B C 1
ATOM 2520 O O . GLU B 1 94 ? 20.781 5.66 -8.5 1 97.94 94 GLU B O 1
ATOM 2525 N N . GLU B 1 95 ? 19.469 7.145 -7.473 1 98.19 95 GLU B N 1
ATOM 2526 C CA . GLU B 1 95 ? 18.609 6.082 -6.977 1 98.19 95 GLU B CA 1
ATOM 2527 C C . GLU B 1 95 ? 17.891 5.375 -8.125 1 98.19 95 GLU B C 1
ATOM 2529 O O . GLU B 1 95 ? 17.703 4.156 -8.094 1 98.19 95 GLU B O 1
ATOM 2534 N N . LEU B 1 96 ? 17.484 6.105 -9.141 1 97.94 96 LEU B N 1
ATOM 2535 C CA . LEU B 1 96 ? 16.812 5.512 -10.289 1 97.94 96 LEU B CA 1
ATOM 2536 C C . LEU B 1 96 ? 17.781 4.637 -11.086 1 97.94 96 LEU B C 1
ATOM 2538 O O . LEU B 1 96 ? 17.375 3.621 -11.656 1 97.94 96 LEU B O 1
ATOM 2542 N N . ALA B 1 97 ? 19 5 -11.094 1 98 97 ALA B N 1
ATOM 2543 C CA . ALA B 1 97 ? 20 4.152 -11.727 1 98 97 ALA B CA 1
ATOM 2544 C C . ALA B 1 97 ? 20.172 2.832 -10.984 1 98 97 ALA B C 1
ATOM 2546 O O . ALA B 1 97 ? 20.266 1.77 -11.602 1 98 97 ALA B O 1
ATOM 2547 N N . ILE B 1 98 ? 20.234 2.93 -9.68 1 97.5 98 ILE B N 1
ATOM 2548 C CA . ILE B 1 98 ? 20.297 1.73 -8.844 1 97.5 98 ILE B CA 1
ATOM 2549 C C . ILE B 1 98 ? 19.062 0.865 -9.102 1 97.5 98 ILE B C 1
ATOM 2551 O O . ILE B 1 98 ? 19.172 -0.351 -9.273 1 97.5 98 ILE B O 1
ATOM 2555 N N . TYR B 1 99 ? 17.938 1.482 -9.172 1 98 99 TYR B N 1
ATOM 2556 C CA . TYR B 1 99 ? 16.703 0.757 -9.422 1 98 99 TYR B CA 1
ATOM 2557 C C . TYR B 1 99 ? 16.75 0.039 -10.766 1 98 99 TYR B C 1
ATOM 2559 O O . TYR B 1 99 ? 16.281 -1.098 -10.883 1 98 99 TYR B O 1
ATOM 2567 N N . ARG B 1 100 ? 17.203 0.694 -11.758 1 97.69 100 ARG B N 1
ATOM 2568 C CA . ARG B 1 100 ? 17.266 0.077 -13.078 1 97.69 100 ARG B CA 1
ATOM 2569 C C . ARG B 1 100 ? 18.047 -1.229 -13.039 1 97.69 100 ARG B C 1
ATOM 2571 O O . ARG B 1 100 ? 17.656 -2.215 -13.664 1 97.69 100 ARG B O 1
ATOM 2578 N N . GLU B 1 101 ? 19.094 -1.237 -12.312 1 97.5 101 GLU B N 1
ATOM 2579 C CA . GLU B 1 101 ? 19.906 -2.449 -12.164 1 97.5 101 GLU B CA 1
ATOM 2580 C C . GLU B 1 101 ? 19.141 -3.518 -11.383 1 97.5 101 GLU B C 1
ATOM 2582 O O . GLU B 1 101 ? 19.141 -4.691 -11.758 1 97.5 101 GLU B O 1
ATOM 2587 N N . GLN B 1 102 ? 18.594 -3.094 -10.312 1 97.5 102 GLN B N 1
ATOM 2588 C CA . GLN B 1 102 ? 17.812 -4.023 -9.5 1 97.5 102 GLN B CA 1
ATOM 2589 C C . GLN B 1 102 ? 16.641 -4.605 -10.297 1 97.5 102 GLN B C 1
ATOM 2591 O O . GLN B 1 102 ? 16.391 -5.812 -10.242 1 97.5 102 GLN B O 1
ATOM 2596 N N . ARG B 1 103 ? 15.977 -3.76 -10.984 1 97.38 103 ARG B N 1
ATOM 2597 C CA . ARG B 1 103 ? 14.82 -4.156 -11.773 1 97.38 103 ARG B CA 1
ATOM 2598 C C . ARG B 1 103 ? 15.203 -5.188 -12.828 1 97.38 103 ARG B C 1
ATOM 2600 O O . ARG B 1 103 ? 14.469 -6.148 -13.062 1 97.38 103 ARG B O 1
ATOM 2607 N N . ALA B 1 104 ? 16.281 -4.973 -13.508 1 97.5 104 ALA B N 1
ATOM 2608 C CA . ALA B 1 104 ? 16.75 -5.91 -14.516 1 97.5 104 ALA B CA 1
ATOM 2609 C C . ALA B 1 104 ? 17.047 -7.277 -13.906 1 97.5 104 ALA B C 1
ATOM 2611 O O . ALA B 1 104 ? 16.703 -8.312 -14.484 1 97.5 104 ALA B O 1
ATOM 2612 N N . ALA B 1 105 ? 17.688 -7.262 -12.781 1 97.62 105 ALA B N 1
ATOM 2613 C CA . ALA B 1 105 ? 18 -8.508 -12.086 1 97.62 105 ALA B CA 1
ATOM 2614 C C . ALA B 1 105 ? 16.719 -9.234 -11.672 1 97.62 105 ALA B C 1
ATOM 2616 O O . ALA B 1 105 ? 16.609 -10.453 -11.836 1 97.62 105 ALA B O 1
ATOM 2617 N N . ILE B 1 106 ? 15.805 -8.516 -11.164 1 98.25 106 ILE B N 1
ATOM 2618 C CA . ILE B 1 106 ? 14.531 -9.062 -10.703 1 98.25 106 ILE B CA 1
ATOM 2619 C C . ILE B 1 106 ? 13.766 -9.656 -11.883 1 98.25 106 ILE B C 1
ATOM 2621 O O . ILE B 1 106 ? 13.25 -10.773 -11.805 1 98.25 106 ILE B O 1
ATOM 2625 N N . ALA B 1 107 ? 13.727 -8.906 -12.945 1 97.81 107 ALA B N 1
ATOM 2626 C CA . ALA B 1 107 ? 13.039 -9.375 -14.148 1 97.81 107 ALA B CA 1
ATOM 2627 C C . ALA B 1 107 ? 13.648 -10.68 -14.656 1 97.81 107 ALA B C 1
ATOM 2629 O O . ALA B 1 107 ? 12.93 -11.594 -15.055 1 97.81 107 ALA B O 1
ATOM 2630 N N . ARG B 1 108 ? 14.906 -10.789 -14.656 1 97.62 108 ARG B N 1
ATOM 2631 C CA . ARG B 1 108 ? 15.594 -12 -15.094 1 97.62 108 ARG B CA 1
ATOM 2632 C C . ARG B 1 108 ? 15.258 -13.18 -14.195 1 97.62 108 ARG B C 1
ATOM 2634 O O . ARG B 1 108 ? 15.047 -14.297 -14.672 1 97.62 108 ARG B O 1
ATOM 2641 N N . CYS B 1 109 ? 15.266 -12.938 -12.922 1 98.19 109 CYS B N 1
ATOM 2642 C CA . CYS B 1 109 ? 14.93 -13.992 -11.969 1 98.19 109 CYS B CA 1
ATOM 2643 C C . CYS B 1 109 ? 13.516 -14.516 -12.219 1 98.19 109 CYS B C 1
ATOM 2645 O O . CYS B 1 109 ? 13.297 -15.727 -12.25 1 98.19 109 CYS B O 1
ATOM 2647 N N . LEU B 1 110 ? 12.562 -13.609 -12.383 1 98.25 110 LEU B N 1
ATOM 2648 C CA . LEU B 1 110 ? 11.18 -14 -12.594 1 98.25 110 LEU B CA 1
ATOM 2649 C C . LEU B 1 110 ? 11.031 -14.805 -13.883 1 98.25 110 LEU B C 1
ATOM 2651 O O . LEU B 1 110 ? 10.297 -15.789 -13.93 1 98.25 110 LEU B O 1
ATOM 2655 N N . GLU B 1 111 ? 11.766 -14.391 -14.875 1 97.38 111 GLU B N 1
ATOM 2656 C CA . GLU B 1 111 ? 11.75 -15.125 -16.141 1 97.38 111 GLU B CA 1
ATOM 2657 C C . GLU B 1 111 ? 12.297 -16.547 -15.953 1 97.38 111 GLU B C 1
ATOM 2659 O O . GLU B 1 111 ? 11.711 -17.5 -16.453 1 97.38 111 GLU B O 1
ATOM 2664 N N . GLU B 1 112 ? 13.367 -16.656 -15.281 1 97.88 112 GLU B N 1
ATOM 2665 C CA . GLU B 1 112 ? 13.969 -17.953 -15.023 1 97.88 112 GLU B CA 1
ATOM 2666 C C . GLU B 1 112 ? 13.023 -18.844 -14.227 1 97.88 112 GLU B C 1
ATOM 2668 O O . GLU B 1 112 ? 12.938 -20.062 -14.477 1 97.88 112 GLU B O 1
ATOM 2673 N N . LEU B 1 113 ? 12.305 -18.312 -13.375 1 98 113 LEU B N 1
ATOM 2674 C CA . LEU B 1 113 ? 11.438 -19.062 -12.477 1 98 113 LEU B CA 1
ATOM 2675 C C . LEU B 1 113 ? 10.18 -19.531 -13.195 1 98 113 LEU B C 1
ATOM 2677 O O . LEU B 1 113 ? 9.422 -20.344 -12.68 1 98 113 LEU B O 1
ATOM 2681 N N . ARG B 1 114 ? 9.922 -18.969 -14.391 1 96.12 114 ARG B N 1
ATOM 2682 C CA . ARG B 1 114 ? 8.789 -19.422 -15.195 1 96.12 114 ARG B CA 1
ATOM 2683 C C . ARG B 1 114 ? 9.031 -20.828 -15.727 1 96.12 114 ARG B C 1
ATOM 2685 O O . ARG B 1 114 ? 8.086 -21.516 -16.109 1 96.12 114 ARG B O 1
ATOM 2692 N N . SER B 1 115 ? 10.258 -21.266 -15.734 1 96.25 115 SER B N 1
ATOM 2693 C CA . SER B 1 115 ? 10.617 -22.547 -16.328 1 96.25 115 SER B CA 1
ATOM 2694 C C . SER B 1 115 ? 10.719 -23.641 -15.273 1 96.25 115 SER B C 1
ATOM 2696 O O . SER B 1 115 ? 11.047 -24.781 -15.586 1 96.25 115 SER B O 1
ATOM 2698 N N . VAL B 1 116 ? 10.453 -23.328 -14.055 1 96.06 116 VAL B N 1
ATOM 2699 C CA . VAL B 1 116 ? 10.539 -24.312 -12.992 1 96.06 116 VAL B CA 1
ATOM 2700 C C . VAL B 1 116 ? 9.148 -24.562 -12.398 1 96.06 116 VAL B C 1
ATOM 2702 O O . VAL B 1 116 ? 8.211 -23.812 -12.68 1 96.06 116 VAL B O 1
ATOM 2705 N N . ASP B 1 117 ? 9.031 -25.672 -11.672 1 96.62 117 ASP B N 1
ATOM 2706 C CA . ASP B 1 117 ? 7.82 -25.922 -10.898 1 96.62 117 ASP B CA 1
ATOM 2707 C C . ASP B 1 117 ? 7.738 -25 -9.688 1 96.62 117 ASP B C 1
ATOM 2709 O O . ASP B 1 117 ? 8.445 -25.188 -8.703 1 96.62 117 ASP B O 1
ATOM 2713 N N . ARG B 1 118 ? 6.855 -24.062 -9.703 1 96.56 118 ARG B N 1
ATOM 2714 C CA . ARG B 1 118 ? 6.797 -23.047 -8.656 1 96.56 118 ARG B CA 1
ATOM 2715 C C . ARG B 1 118 ? 6.141 -23.594 -7.391 1 96.56 118 ARG B C 1
ATOM 2717 O O . ARG B 1 118 ? 6.16 -22.953 -6.344 1 96.56 118 ARG B O 1
ATOM 2724 N N . SER B 1 119 ? 5.602 -24.75 -7.465 1 95.62 119 SER B N 1
ATOM 2725 C CA . SER B 1 119 ? 5.07 -25.391 -6.266 1 95.62 119 SER B CA 1
ATOM 2726 C C . SER B 1 119 ? 6.176 -26.078 -5.469 1 95.62 119 SER B C 1
ATOM 2728 O O . SER B 1 119 ? 5.965 -26.469 -4.32 1 95.62 119 SER B O 1
ATOM 2730 N N . ALA B 1 120 ? 7.375 -26.188 -6.043 1 97.38 120 ALA B N 1
ATOM 2731 C CA . ALA B 1 120 ? 8.523 -26.812 -5.379 1 97.38 120 ALA B CA 1
ATOM 2732 C C . ALA B 1 120 ? 9.109 -25.875 -4.324 1 97.38 120 ALA B C 1
ATOM 2734 O O . ALA B 1 120 ? 8.859 -24.672 -4.344 1 97.38 120 ALA B O 1
ATOM 2735 N N . PRO B 1 121 ? 9.922 -26.391 -3.369 1 97.12 121 PRO B N 1
ATOM 2736 C CA . PRO B 1 121 ? 10.578 -25.562 -2.359 1 97.12 121 PRO B CA 1
ATOM 2737 C C . PRO B 1 121 ? 11.656 -24.656 -2.949 1 97.12 121 PRO B C 1
ATOM 2739 O O . PRO B 1 121 ? 12.312 -25.031 -3.928 1 97.12 121 PRO B O 1
ATOM 2742 N N . PRO B 1 122 ? 11.836 -23.469 -2.371 1 97.94 122 PRO B N 1
ATOM 2743 C CA . PRO B 1 122 ? 12.953 -22.625 -2.791 1 97.94 122 PRO B CA 1
ATOM 2744 C C . PRO B 1 122 ? 14.312 -23.234 -2.475 1 97.94 122 PRO B C 1
ATOM 2746 O O . PRO B 1 122 ? 14.398 -24.188 -1.694 1 97.94 122 PRO B O 1
ATOM 2749 N N . ALA B 1 123 ? 15.312 -22.734 -3.07 1 97.69 123 ALA B N 1
ATOM 2750 C CA . ALA B 1 123 ? 16.656 -23.297 -2.986 1 97.69 123 ALA B CA 1
ATOM 2751 C C . ALA B 1 123 ? 17.266 -23.078 -1.604 1 97.69 123 ALA B C 1
ATOM 2753 O O . ALA B 1 123 ? 17.984 -23.922 -1.084 1 97.69 123 ALA B O 1
ATOM 2754 N N . CYS B 1 124 ? 17.016 -21.906 -0.981 1 95.62 124 CYS B N 1
ATOM 2755 C CA . CYS B 1 124 ? 17.688 -21.531 0.261 1 95.62 124 CYS B CA 1
ATOM 2756 C C . CYS B 1 124 ? 16.75 -20.781 1.188 1 95.62 124 CYS B C 1
ATOM 2758 O O . CYS B 1 124 ? 16.75 -19.562 1.229 1 95.62 124 CYS B O 1
ATOM 2760 N N . VAL B 1 125 ? 16.016 -21.422 2.018 1 94 125 VAL B N 1
ATOM 2761 C CA . VAL B 1 125 ? 15.062 -20.812 2.943 1 94 125 VAL B CA 1
ATOM 2762 C C . VAL B 1 125 ? 15.789 -20.391 4.219 1 94 125 VAL B C 1
ATOM 2764 O O . VAL B 1 125 ? 16.484 -21.188 4.84 1 94 125 VAL B O 1
ATOM 2767 N N . PRO B 1 126 ? 15.633 -19.094 4.547 1 88.5 126 PRO B N 1
ATOM 2768 C CA . PRO B 1 126 ? 16.234 -18.672 5.812 1 88.5 126 PRO B CA 1
ATOM 2769 C C . PRO B 1 126 ? 15.688 -19.453 7.012 1 88.5 126 PRO B C 1
ATOM 2771 O O . PRO B 1 126 ? 14.492 -19.766 7.051 1 88.5 126 PRO B O 1
ATOM 2774 N N . THR B 1 127 ? 16.516 -19.703 7.988 1 88.5 127 THR B N 1
ATOM 2775 C CA . THR B 1 127 ? 16.141 -20.594 9.078 1 88.5 127 THR B CA 1
ATOM 2776 C C . THR B 1 127 ? 15.93 -19.797 10.375 1 88.5 127 THR B C 1
ATOM 2778 O O . THR B 1 127 ? 15.602 -20.375 11.406 1 88.5 127 THR B O 1
ATOM 2781 N N . ASP B 1 128 ? 16.094 -18.531 10.383 1 74.06 128 ASP B N 1
ATOM 2782 C CA . ASP B 1 128 ? 16 -17.688 11.57 1 74.06 128 ASP B CA 1
ATOM 2783 C C . ASP B 1 128 ? 14.594 -17.719 12.156 1 74.06 128 ASP B C 1
ATOM 2785 O O . ASP B 1 128 ? 14.414 -17.547 13.367 1 74.06 128 ASP B O 1
ATOM 2789 N N . LYS B 1 129 ? 13.547 -17.859 11.289 1 78.56 129 LYS B N 1
ATOM 2790 C CA . LYS B 1 129 ? 12.156 -17.938 11.719 1 78.56 129 LYS B CA 1
ATOM 2791 C C . LYS B 1 129 ? 11.32 -18.719 10.711 1 78.56 129 LYS B C 1
ATOM 2793 O O . LYS B 1 129 ? 11.656 -18.781 9.531 1 78.56 129 LYS B O 1
ATOM 2798 N N . GLU B 1 130 ? 10.32 -19.156 11.336 1 79.69 130 GLU B N 1
ATOM 2799 C CA . GLU B 1 130 ? 9.406 -19.875 10.469 1 79.69 130 GLU B CA 1
ATOM 2800 C C . GLU B 1 130 ? 8.523 -18.922 9.664 1 79.69 130 GLU B C 1
ATOM 2802 O O . GLU B 1 130 ? 8.023 -17.938 10.203 1 79.69 130 GLU B O 1
ATOM 2807 N N . ARG B 1 131 ? 8.5 -19.234 8.32 1 87.69 131 ARG B N 1
ATOM 2808 C CA . ARG B 1 131 ? 7.656 -18.484 7.398 1 87.69 131 ARG B CA 1
ATOM 2809 C C . ARG B 1 131 ? 6.816 -19.438 6.543 1 87.69 131 ARG B C 1
ATOM 2811 O O . ARG B 1 131 ? 7.332 -20.078 5.633 1 87.69 131 ARG B O 1
ATOM 2818 N N . TRP B 1 132 ? 5.539 -19.375 6.832 1 86.19 132 TRP B N 1
ATOM 2819 C CA . TRP B 1 132 ? 4.664 -20.328 6.164 1 86.19 132 TRP B CA 1
ATOM 2820 C C . TRP B 1 132 ? 4.691 -20.141 4.652 1 86.19 132 TRP B C 1
ATOM 2822 O O . TRP B 1 132 ? 4.512 -21.094 3.893 1 86.19 132 TRP B O 1
ATOM 2832 N N . TRP B 1 133 ? 5.004 -18.969 4.254 1 90.88 133 TRP B N 1
ATOM 2833 C CA . TRP B 1 133 ? 4.926 -18.656 2.828 1 90.88 133 TRP B CA 1
ATOM 2834 C C . TRP B 1 133 ? 6.227 -19.031 2.119 1 90.88 133 TRP B C 1
ATOM 2836 O O . TRP B 1 133 ? 6.355 -18.828 0.909 1 90.88 133 TRP B O 1
ATOM 2846 N N . CYS B 1 134 ? 7.203 -19.609 2.799 1 93.88 134 CYS B N 1
ATOM 2847 C CA . CYS B 1 134 ? 8.445 -20.078 2.205 1 93.88 134 CYS B CA 1
ATOM 2848 C C . CYS B 1 134 ? 8.352 -21.562 1.852 1 93.88 134 CYS B C 1
ATOM 2850 O O . CYS B 1 134 ? 9.352 -22.188 1.487 1 93.88 134 CYS B O 1
ATOM 2852 N N . ALA B 1 135 ? 7.156 -22.141 1.884 1 94.81 135 ALA B N 1
ATOM 2853 C CA . ALA B 1 135 ? 6.957 -23.562 1.598 1 94.81 135 ALA B CA 1
ATOM 2854 C C . ALA B 1 135 ? 7.156 -23.859 0.113 1 94.81 135 ALA B C 1
ATOM 2856 O O . ALA B 1 135 ? 7.422 -25 -0.271 1 94.81 135 ALA B O 1
ATOM 2857 N N . SER B 1 136 ? 7.023 -22.875 -0.738 1 97.44 136 SER B N 1
ATOM 2858 C CA . SER B 1 136 ? 7.172 -23.031 -2.182 1 97.44 136 SER B CA 1
ATOM 2859 C C . SER B 1 136 ? 7.75 -21.781 -2.822 1 97.44 136 SER B C 1
ATOM 2861 O O . SER B 1 136 ? 7.715 -20.703 -2.227 1 97.44 136 SER B O 1
ATOM 2863 N N . ILE B 1 137 ? 8.242 -21.906 -3.975 1 98.25 137 ILE B N 1
ATOM 2864 C CA . ILE B 1 137 ? 8.719 -20.781 -4.773 1 98.25 137 ILE B CA 1
ATOM 2865 C C . ILE B 1 137 ? 7.574 -19.797 -5.016 1 98.25 137 ILE B C 1
ATOM 2867 O O . ILE B 1 137 ? 7.75 -18.578 -4.887 1 98.25 137 ILE B O 1
ATOM 2871 N N . GLU B 1 138 ? 6.398 -20.344 -5.254 1 97.62 138 GLU B N 1
ATOM 2872 C CA . GLU B 1 138 ? 5.227 -19.5 -5.461 1 97.62 138 GLU B CA 1
ATOM 2873 C C . GLU B 1 138 ? 4.922 -18.656 -4.219 1 97.62 138 GLU B C 1
ATOM 2875 O O . GLU B 1 138 ? 4.598 -17.469 -4.324 1 97.62 138 GLU B O 1
ATOM 2880 N N . GLY B 1 139 ? 5.004 -19.312 -3.143 1 97.44 139 GLY B N 1
ATOM 2881 C CA . GLY B 1 139 ? 4.781 -18.594 -1.898 1 97.44 139 GLY B CA 1
ATOM 2882 C C . GLY B 1 139 ? 5.734 -17.438 -1.702 1 97.44 139 GLY B C 1
ATOM 2883 O O . GLY B 1 139 ? 5.332 -16.359 -1.237 1 97.44 139 GLY B O 1
ATOM 2884 N N . VAL B 1 140 ? 6.961 -17.609 -2.047 1 98.19 140 VAL B N 1
ATOM 2885 C CA . VAL B 1 140 ? 7.969 -16.562 -1.919 1 98.19 140 VAL B CA 1
ATOM 2886 C C . VAL B 1 140 ? 7.672 -15.438 -2.908 1 98.19 140 VAL B C 1
ATOM 2888 O O . VAL B 1 140 ? 7.77 -14.258 -2.562 1 98.19 140 VAL B O 1
ATOM 2891 N N . ILE B 1 141 ? 7.262 -15.789 -4.117 1 98.5 141 ILE B N 1
ATOM 2892 C CA . ILE B 1 141 ? 6.953 -14.789 -5.129 1 98.5 141 ILE B CA 1
ATOM 2893 C C . ILE B 1 141 ? 5.75 -13.961 -4.688 1 98.5 141 ILE B C 1
ATOM 2895 O O . ILE B 1 141 ? 5.734 -12.734 -4.859 1 98.5 141 ILE B O 1
ATOM 2899 N N . VAL B 1 142 ? 4.77 -14.562 -4.102 1 98.12 142 VAL B N 1
ATOM 2900 C CA . VAL B 1 142 ? 3.604 -13.859 -3.574 1 98.12 142 VAL B CA 1
ATOM 2901 C C . VAL B 1 142 ? 4.035 -12.891 -2.479 1 98.12 142 VAL B C 1
ATOM 2903 O O . VAL B 1 142 ? 3.533 -11.766 -2.404 1 98.12 142 VAL B O 1
ATOM 2906 N N . HIS B 1 143 ? 4.961 -13.266 -1.681 1 97.12 143 HIS B N 1
ATOM 2907 C CA . HIS B 1 143 ? 5.473 -12.391 -0.631 1 97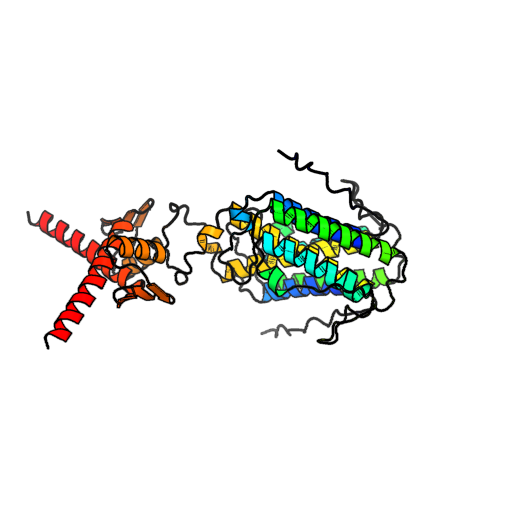.12 143 HIS B CA 1
ATOM 2908 C C . HIS B 1 143 ? 6.188 -11.18 -1.221 1 97.12 143 HIS B C 1
ATOM 2910 O O . HIS B 1 143 ? 6.055 -10.062 -0.71 1 97.12 143 HIS B O 1
ATOM 2916 N N . VAL B 1 144 ? 6.938 -11.445 -2.238 1 98.25 144 VAL B N 1
ATOM 2917 C CA . VAL B 1 144 ? 7.613 -10.344 -2.928 1 98.25 144 VAL B CA 1
ATOM 2918 C C . VAL B 1 144 ? 6.582 -9.352 -3.443 1 98.25 144 VAL B C 1
ATOM 2920 O O . VAL B 1 144 ? 6.762 -8.133 -3.314 1 98.25 144 VAL B O 1
ATOM 2923 N N . PHE B 1 145 ? 5.547 -9.891 -3.994 1 98.44 145 PHE B N 1
ATOM 2924 C CA . PHE B 1 145 ? 4.465 -9.039 -4.48 1 98.44 145 PHE B CA 1
ATOM 2925 C C . PHE B 1 145 ? 3.834 -8.258 -3.336 1 98.44 145 PHE B C 1
ATOM 2927 O O . PHE B 1 145 ? 3.57 -7.059 -3.469 1 98.44 145 PHE B O 1
ATOM 2934 N N . HIS B 1 146 ? 3.594 -8.859 -2.26 1 96.69 146 HIS B N 1
ATOM 2935 C CA . HIS B 1 146 ? 3.057 -8.203 -1.072 1 96.69 146 HIS B CA 1
ATOM 2936 C C . HIS B 1 146 ? 3.898 -6.996 -0.683 1 96.69 146 HIS B C 1
ATOM 2938 O O . HIS B 1 146 ? 3.363 -5.902 -0.475 1 96.69 146 HIS B O 1
ATOM 2944 N N . GLU B 1 147 ? 5.152 -7.203 -0.583 1 96.81 147 GLU B N 1
ATOM 2945 C CA . GLU B 1 147 ? 6.059 -6.129 -0.191 1 96.81 147 GLU B CA 1
ATOM 2946 C C . GLU B 1 147 ? 6.016 -4.977 -1.19 1 96.81 147 GLU B C 1
ATOM 2948 O O . GLU B 1 147 ? 5.938 -3.811 -0.798 1 96.81 147 GLU B O 1
ATOM 2953 N N . ALA B 1 148 ? 6.039 -5.301 -2.449 1 97.56 148 ALA B N 1
ATOM 2954 C CA . ALA B 1 148 ? 6.02 -4.277 -3.488 1 97.56 148 ALA B CA 1
ATOM 2955 C C . ALA B 1 148 ? 4.738 -3.445 -3.414 1 97.56 148 ALA B C 1
ATOM 2957 O O . ALA B 1 148 ? 4.789 -2.215 -3.467 1 97.56 148 ALA B O 1
ATOM 2958 N N . ALA B 1 149 ? 3.613 -4.098 -3.279 1 96.88 149 ALA B N 1
ATOM 2959 C CA . ALA B 1 149 ? 2.318 -3.424 -3.264 1 96.88 149 ALA B CA 1
ATOM 2960 C C . ALA B 1 149 ? 2.143 -2.605 -1.987 1 96.88 149 ALA B C 1
ATOM 2962 O O . ALA B 1 149 ? 1.709 -1.452 -2.037 1 96.88 149 ALA B O 1
ATOM 2963 N N . GLN B 1 150 ? 2.486 -3.184 -0.864 1 96.38 150 GLN B N 1
ATOM 2964 C CA . GLN B 1 150 ? 2.334 -2.5 0.416 1 96.38 150 GLN B CA 1
ATOM 2965 C C . GLN B 1 150 ? 3.227 -1.265 0.49 1 96.38 150 GLN B C 1
ATOM 2967 O O . GLN B 1 150 ? 2.773 -0.189 0.886 1 96.38 150 GLN B O 1
ATOM 2972 N N . HIS B 1 151 ? 4.434 -1.396 0.123 1 96.81 151 HIS B N 1
ATOM 2973 C CA . HIS B 1 151 ? 5.359 -0.276 0.218 1 96.81 151 HIS B CA 1
ATOM 2974 C C . HIS B 1 151 ? 5.07 0.773 -0.85 1 96.81 151 HIS B C 1
ATOM 2976 O O . HIS B 1 151 ? 5.312 1.963 -0.641 1 96.81 151 HIS B O 1
ATOM 2982 N N . LEU B 1 152 ? 4.504 0.344 -1.993 1 96.88 152 LEU B N 1
ATOM 2983 C CA . LEU B 1 152 ? 3.961 1.341 -2.91 1 96.88 152 LEU B CA 1
ATOM 2984 C C . LEU B 1 152 ? 2.867 2.162 -2.234 1 96.88 152 LEU B C 1
ATOM 2986 O O . LEU B 1 152 ? 2.826 3.387 -2.375 1 96.88 152 LEU B O 1
ATOM 2990 N N . GLY B 1 153 ? 1.954 1.513 -1.516 1 94.88 153 GLY B N 1
ATOM 2991 C CA . GLY B 1 153 ? 0.944 2.223 -0.748 1 94.88 153 GLY B CA 1
ATOM 2992 C C . GLY B 1 153 ? 1.531 3.225 0.229 1 94.88 153 GLY B C 1
ATOM 2993 O O . GLY B 1 153 ? 1.059 4.359 0.323 1 94.88 153 GLY B O 1
ATOM 2994 N N . HIS B 1 154 ? 2.557 2.803 0.901 1 94.69 154 HIS B N 1
ATOM 2995 C CA . HIS B 1 154 ? 3.258 3.719 1.794 1 94.69 154 HIS B CA 1
ATOM 2996 C C . HIS B 1 154 ? 3.779 4.938 1.037 1 94.69 154 HIS B C 1
ATOM 2998 O O . HIS B 1 154 ? 3.584 6.074 1.474 1 94.69 154 HIS B O 1
ATOM 3004 N N . ALA B 1 155 ? 4.414 4.672 -0.044 1 95.69 155 ALA B N 1
ATOM 3005 C CA . ALA B 1 155 ? 5.062 5.723 -0.827 1 95.69 155 ALA B CA 1
ATOM 3006 C C . ALA B 1 155 ? 4.035 6.719 -1.356 1 95.69 155 ALA B C 1
ATOM 3008 O O . ALA B 1 155 ? 4.312 7.922 -1.432 1 95.69 155 ALA B O 1
ATOM 3009 N N . GLU B 1 156 ? 2.924 6.238 -1.751 1 92.69 156 GLU B N 1
ATOM 3010 C CA . GLU B 1 156 ? 1.888 7.105 -2.311 1 92.69 156 GLU B CA 1
ATOM 3011 C C . GLU B 1 156 ? 1.394 8.109 -1.275 1 92.69 156 GLU B C 1
ATOM 3013 O O . GLU B 1 156 ? 1.303 9.305 -1.561 1 92.69 156 GLU B O 1
ATOM 3018 N N . ILE B 1 157 ? 1.146 7.672 -0.066 1 90 157 ILE B N 1
ATOM 3019 C CA . ILE B 1 157 ? 0.681 8.586 0.973 1 90 157 ILE B CA 1
ATOM 3020 C C . ILE B 1 157 ? 1.822 9.508 1.399 1 90 157 ILE B C 1
ATOM 3022 O O . ILE B 1 157 ? 1.613 10.703 1.625 1 90 157 ILE B O 1
ATOM 3026 N N . THR B 1 158 ? 3.018 8.938 1.512 1 91.25 158 THR B N 1
ATOM 3027 C CA . THR B 1 158 ? 4.184 9.742 1.873 1 91.25 158 THR B CA 1
ATOM 3028 C C . THR B 1 158 ? 4.398 10.867 0.865 1 91.25 158 THR B C 1
ATOM 3030 O O . THR B 1 158 ? 4.574 12.023 1.248 1 91.25 158 THR B O 1
ATOM 3033 N N . ARG B 1 159 ? 4.344 10.523 -0.382 1 90.62 159 ARG B N 1
ATOM 3034 C CA . ARG B 1 159 ? 4.504 11.508 -1.445 1 90.62 159 ARG B CA 1
ATOM 3035 C C . ARG B 1 159 ? 3.43 12.586 -1.354 1 90.62 159 ARG B C 1
ATOM 3037 O O . ARG B 1 159 ? 3.732 13.781 -1.43 1 90.62 159 ARG B O 1
ATOM 3044 N N . ASP B 1 160 ? 2.24 12.18 -1.178 1 85.44 160 ASP B N 1
ATOM 3045 C CA . ASP B 1 160 ? 1.138 13.133 -1.121 1 85.44 160 ASP B CA 1
ATOM 3046 C C . ASP B 1 160 ? 1.265 14.047 0.094 1 85.44 160 ASP B C 1
ATOM 3048 O O . ASP B 1 160 ? 0.978 15.242 0.01 1 85.44 160 ASP B O 1
ATOM 3052 N N . ALA B 1 161 ? 1.682 13.508 1.207 1 85.19 161 ALA B N 1
ATOM 3053 C CA . ALA B 1 161 ? 1.896 14.297 2.422 1 85.19 161 ALA B CA 1
ATOM 3054 C C . ALA B 1 161 ? 3.029 15.297 2.23 1 85.19 161 ALA B C 1
ATOM 3056 O O . ALA B 1 161 ? 2.924 16.453 2.662 1 85.19 161 ALA B O 1
ATOM 3057 N N . LEU B 1 162 ? 4.051 14.867 1.598 1 85.62 162 LEU B N 1
ATOM 3058 C CA . LEU B 1 162 ? 5.207 15.727 1.363 1 85.62 162 LEU B CA 1
ATOM 3059 C C . LEU B 1 162 ? 4.848 16.891 0.436 1 85.62 162 LEU B C 1
ATOM 3061 O O . LEU B 1 162 ? 5.207 18.031 0.702 1 85.62 162 LEU B O 1
ATOM 3065 N N . VAL B 1 163 ? 4.164 16.547 -0.595 1 81.69 163 VAL B N 1
ATOM 3066 C CA . VAL B 1 163 ? 3.791 17.547 -1.588 1 81.69 163 VAL B CA 1
ATOM 3067 C C . VAL B 1 163 ? 2.811 18.547 -0.974 1 81.69 163 VAL B C 1
ATOM 3069 O O . VAL B 1 163 ? 2.83 19.734 -1.309 1 81.69 163 VAL B O 1
ATOM 3072 N N . ALA B 1 164 ? 2.049 18.016 0.002 1 75.56 164 ALA B N 1
ATOM 3073 C CA . ALA B 1 164 ? 1.08 18.859 0.688 1 75.56 164 ALA B CA 1
ATOM 3074 C C . ALA B 1 164 ? 1.757 19.703 1.771 1 75.56 164 ALA B C 1
ATOM 3076 O O . ALA B 1 164 ? 1.119 20.547 2.395 1 75.56 164 ALA B O 1
ATOM 3077 N N . GLY B 1 165 ? 3.076 19.531 1.938 1 70.75 165 GLY B N 1
ATOM 3078 C CA . GLY B 1 165 ? 3.84 20.328 2.887 1 70.75 165 GLY B CA 1
ATOM 3079 C C . GLY B 1 165 ? 3.734 19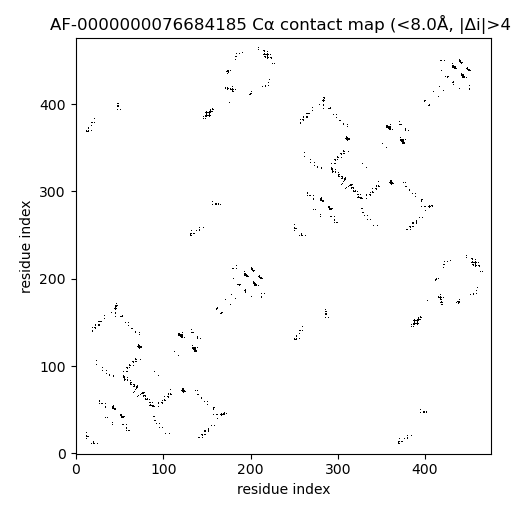.828 4.312 1 70.75 165 GLY B C 1
ATOM 3080 O O . GLY B 1 165 ? 3.975 20.562 5.262 1 70.75 165 GLY B O 1
ATOM 3081 N N . ALA B 1 166 ? 3.344 18.656 4.492 1 55.72 166 ALA B N 1
ATOM 3082 C CA . ALA B 1 166 ? 3.133 18.078 5.82 1 55.72 166 ALA B CA 1
ATOM 3083 C C . ALA B 1 166 ? 4.461 17.812 6.512 1 55.72 166 ALA B C 1
ATOM 3085 O O . ALA B 1 166 ? 4.508 17.641 7.734 1 55.72 166 ALA B O 1
ATOM 3086 N N . ALA B 1 167 ? 5.672 17.578 5.805 1 51.03 167 ALA B N 1
ATOM 3087 C CA . ALA B 1 167 ? 6.973 17.375 6.438 1 51.03 167 ALA B CA 1
ATOM 3088 C C . ALA B 1 167 ? 7.332 18.547 7.352 1 51.03 167 ALA B C 1
ATOM 3090 O O . ALA B 1 167 ? 8.008 18.359 8.367 1 51.03 167 ALA B O 1
ATOM 3091 N N . GLY B 1 168 ? 7.379 19.688 6.996 1 47.59 168 GLY B N 1
ATOM 3092 C CA . GLY B 1 168 ? 7.742 20.906 7.703 1 47.59 168 GLY B CA 1
ATOM 3093 C C . GLY B 1 168 ? 6.941 21.125 8.977 1 47.59 168 GLY B C 1
ATOM 3094 O O . GLY B 1 168 ? 7.273 21.984 9.781 1 47.59 168 GLY B O 1
ATOM 3095 N N . ALA B 1 169 ? 5.941 20.391 9.102 1 43.25 169 ALA B N 1
ATOM 3096 C CA . ALA B 1 169 ? 5.145 20.688 10.297 1 43.25 169 ALA B CA 1
ATOM 3097 C C . ALA B 1 169 ? 5.836 20.172 11.555 1 43.25 169 ALA B C 1
ATOM 3099 O O . ALA B 1 169 ? 5.434 20.5 12.672 1 43.25 169 ALA B O 1
ATOM 3100 N N . ALA B 1 170 ? 6.879 19.297 11.555 1 39.22 170 ALA B N 1
ATOM 3101 C CA . ALA B 1 170 ? 7.477 18.75 12.766 1 39.22 170 ALA B CA 1
ATOM 3102 C C . ALA B 1 170 ? 8.438 19.734 13.406 1 39.22 170 ALA B C 1
ATOM 3104 O O . ALA B 1 170 ? 8.789 19.609 14.586 1 39.22 170 ALA B O 1
ATOM 3105 N N . ASP B 1 171 ? 9.406 20.281 12.844 1 33.53 171 ASP B N 1
ATOM 3106 C CA . ASP B 1 171 ? 10.328 21.078 13.648 1 33.53 171 ASP B CA 1
ATOM 3107 C C . ASP B 1 171 ? 9.57 22.016 14.586 1 33.53 171 ASP B C 1
ATOM 3109 O O . ASP B 1 171 ? 10.164 22.891 15.219 1 33.53 171 ASP B O 1
ATOM 3113 N N . SER B 1 172 ? 8.57 22.562 14.359 1 31.83 172 SER B N 1
ATOM 3114 C CA . SER B 1 172 ? 8.094 23.375 15.477 1 31.83 172 SER B CA 1
ATOM 3115 C C . SER B 1 172 ? 7.855 22.516 16.719 1 31.83 172 SER B C 1
ATOM 3117 O O . SER B 1 172 ? 6.922 21.719 16.75 1 31.83 172 SER B O 1
ATOM 3119 N N . ALA B 1 173 ? 8.75 21.844 17.312 1 33.62 173 ALA B N 1
ATOM 3120 C CA . ALA B 1 173 ? 8.703 21.781 18.766 1 33.62 173 ALA B CA 1
ATOM 3121 C C . ALA B 1 173 ? 8 23 19.344 1 33.62 173 ALA B C 1
ATOM 3123 O O . ALA B 1 173 ? 8.188 23.344 20.516 1 33.62 173 ALA B O 1
ATOM 3124 N N . ARG B 1 174 ? 7.793 24.016 18.516 1 33.25 174 ARG B N 1
ATOM 3125 C CA . ARG B 1 174 ? 6.973 25.141 18.984 1 33.25 174 ARG B CA 1
ATOM 3126 C C . ARG B 1 174 ? 5.625 24.656 19.484 1 33.25 174 ARG B C 1
ATOM 3128 O O . ARG B 1 174 ? 5.047 23.719 18.938 1 33.25 174 ARG B O 1
ATOM 3135 N N . PRO B 1 175 ? 5.262 25.094 20.609 1 31.41 175 PRO B N 1
ATOM 3136 C CA . PRO B 1 175 ? 3.988 24.703 21.219 1 31.41 175 PRO B CA 1
ATOM 3137 C C . PRO B 1 175 ? 2.902 24.422 20.188 1 31.41 175 PRO B C 1
ATOM 3139 O O . PRO B 1 175 ? 2.971 24.938 19.062 1 31.41 175 PRO B O 1
ATOM 3142 N N . ALA B 1 176 ? 2.057 23.5 20.109 1 36.88 176 ALA B N 1
ATOM 3143 C CA . ALA B 1 176 ? 0.842 23.25 19.328 1 36.88 176 ALA B CA 1
ATOM 3144 C C . ALA B 1 176 ? 0.456 24.484 18.516 1 36.88 176 ALA B C 1
ATOM 3146 O O . ALA B 1 176 ? 0 25.484 19.062 1 36.88 176 ALA B O 1
ATOM 3147 N N . ALA B 1 177 ? 1.207 25.125 17.562 1 38.91 177 ALA B N 1
ATOM 3148 C CA . ALA B 1 177 ? 1.216 26.375 16.828 1 38.91 177 ALA B CA 1
ATOM 3149 C C . ALA B 1 177 ? -0.142 26.656 16.188 1 38.91 177 ALA B C 1
ATOM 3151 O O . ALA B 1 177 ? -0.688 25.797 15.492 1 38.91 177 ALA B O 1
ATOM 3152 N N . THR B 1 178 ? -0.867 27.469 16.656 1 47.81 178 THR B N 1
ATOM 3153 C CA . THR B 1 178 ? -2.174 27.953 16.219 1 47.81 178 THR B CA 1
ATOM 3154 C C . THR B 1 178 ? -2.133 28.359 14.742 1 47.81 178 THR B C 1
ATOM 3156 O O . THR B 1 178 ? -1.282 29.141 14.328 1 47.81 178 THR B O 1
ATOM 3159 N N . SER B 1 179 ? -2.615 27.688 13.773 1 57.94 179 SER B N 1
ATOM 3160 C CA . SER B 1 179 ? -2.852 28.109 12.398 1 57.94 179 SER B CA 1
ATOM 3161 C C . SER B 1 179 ? -3.242 29.578 12.32 1 57.94 179 SER B C 1
ATOM 3163 O O . SER B 1 179 ? -4.023 30.062 13.141 1 57.94 179 SER B O 1
ATOM 3165 N N . LEU B 1 180 ? -2.494 30.328 11.469 1 66.12 180 LEU B N 1
ATOM 3166 C CA . LEU B 1 180 ? -2.879 31.719 11.258 1 66.12 180 LEU B CA 1
ATOM 3167 C C . LEU B 1 180 ? -4.367 31.828 10.945 1 66.12 180 LEU B C 1
ATOM 3169 O O . LEU B 1 180 ? -5.059 32.688 11.484 1 66.12 180 LEU B O 1
ATOM 3173 N N . LEU B 1 181 ? -4.668 30.953 10.094 1 67.12 181 LEU B N 1
ATOM 3174 C CA . LEU B 1 181 ? -6.078 30.984 9.727 1 67.12 181 LEU B CA 1
ATOM 3175 C C . LEU B 1 181 ? -6.961 30.688 10.938 1 67.12 181 LEU B C 1
ATOM 3177 O O . LEU B 1 181 ? -7.926 31.422 11.195 1 67.12 181 LEU B O 1
ATOM 3181 N N . ASP B 1 182 ? -6.574 29.766 11.664 1 72.88 182 ASP B N 1
ATOM 3182 C CA . ASP B 1 182 ? -7.379 29.406 12.828 1 72.88 182 ASP B CA 1
ATOM 3183 C C . ASP B 1 182 ? -7.359 30.531 13.875 1 72.88 182 ASP B C 1
ATOM 3185 O O . ASP B 1 182 ? -8.383 30.828 14.484 1 72.88 182 ASP B O 1
ATOM 3189 N N . ALA B 1 183 ? -6.258 31.047 14.07 1 76.19 183 ALA B N 1
ATOM 3190 C CA . ALA B 1 183 ? -6.113 32.156 15.023 1 76.19 183 ALA B CA 1
ATOM 3191 C C . ALA B 1 183 ? -6.957 33.344 14.602 1 76.19 183 ALA B C 1
ATOM 3193 O O . ALA B 1 183 ? -7.605 34 15.438 1 76.19 183 ALA B O 1
ATOM 3194 N N . VAL B 1 184 ? -6.984 33.594 13.297 1 80.44 184 VAL B N 1
ATOM 3195 C CA . VAL B 1 184 ? -7.723 34.75 12.781 1 80.44 184 VAL B CA 1
ATOM 3196 C C . VAL B 1 184 ? -9.219 34.469 12.859 1 80.44 184 VAL B C 1
ATOM 3198 O O . VAL B 1 184 ? -9.992 35.344 13.258 1 80.44 184 VAL B O 1
ATOM 3201 N N . ILE B 1 185 ? -9.562 33.344 12.617 1 79 185 ILE B N 1
ATOM 3202 C CA . ILE B 1 185 ? -10.969 32.969 12.68 1 79 185 ILE B CA 1
ATOM 3203 C C . ILE B 1 185 ? -11.461 33.062 14.125 1 79 185 ILE B C 1
ATOM 3205 O O . ILE B 1 185 ? -12.539 33.594 14.383 1 79 185 ILE B O 1
ATOM 3209 N N . ALA B 1 186 ? -10.648 32.562 14.969 1 79.94 186 ALA B N 1
ATOM 3210 C CA . ALA B 1 186 ? -11 32.625 16.391 1 79.94 186 ALA B CA 1
ATOM 3211 C C . ALA B 1 186 ? -11.125 34.062 16.859 1 79.94 186 ALA B C 1
ATOM 3213 O O . ALA B 1 186 ? -12.062 34.406 17.578 1 79.94 186 ALA B O 1
ATOM 3214 N N . GLU B 1 187 ? -10.234 34.875 16.453 1 85.12 187 GLU B N 1
ATOM 3215 C CA . GLU B 1 187 ? -10.258 36.281 16.828 1 85.12 187 GLU B CA 1
ATOM 3216 C C . GLU B 1 187 ? -11.438 37 16.203 1 85.12 187 GLU B C 1
ATOM 3218 O O . GLU B 1 187 ? -12.055 37.875 16.828 1 85.12 187 GLU B O 1
ATOM 3223 N N . LEU B 1 188 ? -11.727 36.656 14.961 1 81.81 188 LEU B N 1
ATOM 3224 C CA . LEU B 1 188 ? -12.883 37.25 14.289 1 81.81 188 LEU B CA 1
ATOM 3225 C C . LEU B 1 188 ? -14.172 36.906 15.023 1 81.81 188 LEU B C 1
ATOM 3227 O O . LEU B 1 188 ? -15.039 37.75 15.203 1 81.81 188 LEU B O 1
ATOM 3231 N N . GLN B 1 189 ? -14.195 35.719 15.398 1 82.88 189 GLN B N 1
ATOM 3232 C CA . GLN B 1 189 ? -15.367 35.281 16.156 1 82.88 189 GLN B CA 1
ATOM 3233 C C . GLN B 1 189 ? -15.484 36.062 17.469 1 82.88 189 GLN B C 1
ATOM 3235 O O . GLN B 1 189 ? -16.562 36.531 17.828 1 82.88 189 GLN B O 1
ATOM 3240 N N . GLU B 1 190 ? -14.422 36.188 18.172 1 84.75 190 GLU B N 1
ATOM 3241 C CA . GLU B 1 190 ? -14.383 36.906 19.453 1 84.75 190 GLU B CA 1
ATOM 3242 C C . GLU B 1 190 ? -14.727 38.375 19.281 1 84.75 190 GLU B C 1
ATOM 3244 O O . GLU B 1 190 ? -15.32 39 20.172 1 84.75 190 GLU B O 1
ATOM 3249 N N . SER B 1 191 ? -14.367 38.875 18.078 1 84.88 191 SER B N 1
ATOM 3250 C CA . SER B 1 191 ? -14.562 40.281 17.797 1 84.88 191 SER B CA 1
ATOM 3251 C C . SER B 1 191 ? -15.938 40.562 17.188 1 84.88 191 SER B C 1
ATOM 3253 O O . SER B 1 191 ? -16.25 41.688 16.812 1 84.88 191 SER B O 1
ATOM 3255 N N . GLY B 1 192 ? -16.703 39.438 17.031 1 81.94 192 GLY B N 1
ATOM 3256 C CA . GLY B 1 192 ? -18.078 39.594 16.562 1 81.94 192 GLY B CA 1
ATOM 3257 C C . GLY B 1 192 ? -18.203 39.562 15.055 1 81.94 192 GLY B C 1
ATOM 3258 O O . GLY B 1 192 ? -19.219 40 14.5 1 81.94 192 GLY B O 1
ATOM 3259 N N . HIS B 1 193 ? -17.125 39.188 14.32 1 84.81 193 HIS B N 1
ATOM 3260 C CA . HIS B 1 193 ? -17.109 39.094 12.867 1 84.81 193 HIS B CA 1
ATOM 3261 C C . HIS B 1 193 ? -16.875 37.656 12.406 1 84.81 193 HIS B C 1
ATOM 3263 O O . HIS B 1 193 ? -15.898 37.375 11.703 1 84.81 193 HIS B O 1
ATOM 3269 N N . ALA B 1 194 ? -17.734 36.844 12.68 1 78.81 194 ALA B N 1
ATOM 3270 C CA . ALA B 1 194 ? -17.547 35.438 12.414 1 78.81 194 ALA B CA 1
ATOM 3271 C C . ALA B 1 194 ? -17.281 35.188 10.93 1 78.81 194 ALA B C 1
ATOM 3273 O O . ALA B 1 194 ? -17.891 35.812 10.07 1 78.81 194 ALA B O 1
ATOM 3274 N N . ALA B 1 195 ? -16.422 34.25 10.625 1 74.5 195 ALA B N 1
ATOM 3275 C CA . ALA B 1 195 ? -16.062 33.875 9.25 1 74.5 195 ALA B CA 1
ATOM 3276 C C . ALA B 1 195 ? -17.219 33.156 8.562 1 74.5 195 ALA B C 1
ATOM 3278 O O . ALA B 1 195 ? -17.875 32.312 9.18 1 74.5 195 ALA B O 1
ATOM 3279 N N . ASP B 1 196 ? -17.438 33.5 7.328 1 71.12 196 ASP B N 1
ATOM 3280 C CA . ASP B 1 196 ? -18.484 32.875 6.52 1 71.12 196 ASP B CA 1
ATOM 3281 C C . ASP B 1 196 ? -17.891 32.031 5.41 1 71.12 196 ASP B C 1
ATOM 3283 O O . ASP B 1 196 ? -18.234 30.844 5.285 1 71.12 196 ASP B O 1
ATOM 3287 N N . PHE B 1 197 ? -17.078 32.75 4.641 1 70.81 197 PHE B N 1
ATOM 3288 C CA . PHE B 1 197 ? -16.453 32.094 3.498 1 70.81 197 PHE B CA 1
ATOM 3289 C C . PHE B 1 197 ? -14.945 32.281 3.527 1 70.81 197 PHE B C 1
ATOM 3291 O O . PHE B 1 197 ? -14.453 33.344 3.83 1 70.81 197 PHE B O 1
ATOM 3298 N N . ILE B 1 198 ? -14.266 31.141 3.23 1 62.78 198 ILE B N 1
ATOM 3299 C CA . ILE B 1 198 ? -12.805 31.172 3.188 1 62.78 198 ILE B CA 1
ATOM 3300 C C . ILE B 1 198 ? -12.32 30.641 1.838 1 62.78 198 ILE B C 1
ATOM 3302 O O . ILE B 1 198 ? -12.711 29.547 1.413 1 62.78 198 ILE B O 1
ATOM 3306 N N . GLU B 1 199 ? -11.602 31.5 1.207 1 65.56 199 GLU B N 1
ATOM 3307 C CA . GLU B 1 199 ? -10.969 31.141 -0.061 1 65.56 199 GLU B CA 1
ATOM 3308 C C . GLU B 1 199 ? -9.469 31.422 -0.028 1 65.56 199 GLU B C 1
ATOM 3310 O O . GLU B 1 199 ? -9.039 32.562 -0.171 1 65.56 199 GLU B O 1
ATOM 3315 N N . GLY B 1 200 ? -8.734 30.328 0.08 1 59.16 200 GLY B N 1
ATOM 3316 C CA . GLY B 1 200 ? -7.309 30.578 0.225 1 59.16 200 GLY B CA 1
ATOM 3317 C C . GLY B 1 200 ? -6.953 31.344 1.486 1 59.16 200 GLY B C 1
ATOM 3318 O O . GLY B 1 200 ? -7.145 30.844 2.598 1 59.16 200 GLY B O 1
ATOM 3319 N N . THR B 1 201 ? -6.383 32.594 1.218 1 70.81 201 THR B N 1
ATOM 3320 C CA . THR B 1 201 ? -5.98 33.469 2.318 1 70.81 201 THR B CA 1
ATOM 3321 C C . THR B 1 201 ? -7.031 34.531 2.562 1 70.81 201 THR B C 1
ATOM 3323 O O . THR B 1 201 ? -6.855 35.406 3.43 1 70.81 201 THR B O 1
ATOM 3326 N N . LYS B 1 202 ? -8.047 34.531 1.854 1 77.12 202 LYS B N 1
ATOM 3327 C CA . LYS B 1 202 ? -9.102 35.531 1.97 1 77.12 202 LYS B CA 1
ATOM 3328 C C . LYS B 1 202 ? -10.258 35 2.82 1 77.12 202 LYS B C 1
ATOM 3330 O O . LYS B 1 202 ? -10.688 33.875 2.666 1 77.12 202 LYS B O 1
ATOM 3335 N N . ILE B 1 203 ? -10.719 35.75 3.703 1 78.06 203 ILE B N 1
ATOM 3336 C CA . ILE B 1 203 ? -11.828 35.438 4.598 1 78.06 203 ILE B CA 1
ATOM 3337 C C . ILE B 1 203 ? -12.953 36.469 4.391 1 78.06 203 ILE B C 1
ATOM 3339 O O . ILE B 1 203 ? -12.719 37.656 4.383 1 78.06 203 ILE B O 1
ATOM 3343 N N . THR B 1 204 ? -14.07 36 4.148 1 78.19 204 THR B N 1
ATOM 3344 C CA . THR B 1 204 ? -15.266 36.844 4.156 1 78.19 204 THR B CA 1
ATOM 3345 C C . THR B 1 204 ? -16.125 36.562 5.387 1 78.19 204 THR B C 1
ATOM 3347 O O . THR B 1 204 ? -16.375 35.406 5.711 1 78.19 204 THR B O 1
ATOM 3350 N N . THR B 1 205 ? -16.5 37.625 6.074 1 79.5 205 THR B N 1
ATOM 3351 C CA . THR B 1 205 ? -17.25 37.469 7.316 1 79.5 205 THR B CA 1
ATOM 3352 C C . THR B 1 205 ? -18.75 37.5 7.051 1 79.5 205 THR B C 1
ATOM 3354 O O . THR B 1 205 ? -19.188 37.906 5.969 1 79.5 205 THR B O 1
ATOM 3357 N N . VAL B 1 206 ? -19.453 37.031 7.969 1 78.19 206 VAL B N 1
ATOM 3358 C CA . VAL B 1 206 ? -20.906 36.969 7.891 1 78.19 206 VAL B CA 1
ATOM 3359 C C . VAL B 1 206 ? -21.484 38.344 7.695 1 78.19 206 VAL B C 1
ATOM 3361 O O . VAL B 1 206 ? -22.469 38.531 6.988 1 78.19 206 VAL B O 1
ATOM 3364 N N . ASP B 1 207 ? -20.859 39.406 8.273 1 82.06 207 ASP B N 1
ATOM 3365 C CA . ASP B 1 207 ? -21.328 40.781 8.203 1 82.06 207 ASP B CA 1
ATOM 3366 C C . ASP B 1 207 ? -20.734 41.531 7.008 1 82.06 207 ASP B C 1
ATOM 3368 O O . ASP B 1 207 ? -20.812 42.75 6.914 1 82.06 207 ASP B O 1
ATOM 3372 N N . GLY B 1 208 ? -20.031 40.719 6.16 1 77.62 208 GLY B N 1
ATOM 3373 C CA . GLY B 1 208 ? -19.688 41.281 4.863 1 77.62 208 GLY B CA 1
ATOM 3374 C C . GLY B 1 208 ? -18.266 41.812 4.793 1 77.62 208 GLY B C 1
ATOM 3375 O O . GLY B 1 208 ? -17.891 42.469 3.816 1 77.62 208 GLY B O 1
ATOM 3376 N N . LEU B 1 209 ? -17.5 41.688 5.711 1 84.56 209 LEU B N 1
ATOM 3377 C CA . LEU B 1 209 ? -16.109 42.125 5.66 1 84.56 209 LEU B CA 1
ATOM 3378 C C . LEU B 1 209 ? -15.25 41.156 4.883 1 84.56 209 LEU B C 1
ATOM 3380 O O . LEU B 1 209 ? -15.539 39.938 4.867 1 84.56 209 LEU B O 1
ATOM 3384 N N . GLU B 1 210 ? -14.281 41.688 4.254 1 84.56 210 GLU B N 1
ATOM 3385 C CA . GLU B 1 210 ? -13.312 40.875 3.529 1 84.56 210 GLU B CA 1
ATOM 3386 C C . GLU B 1 210 ? -11.898 41.094 4.059 1 84.56 210 GLU B C 1
ATOM 3388 O O . GLU B 1 210 ? -11.406 42.219 4.086 1 84.56 210 GLU B O 1
ATOM 3393 N N . LEU B 1 211 ? -11.289 40.031 4.453 1 84.06 211 LEU B N 1
ATOM 3394 C CA . LEU B 1 211 ? -9.938 40.094 5 1 84.06 211 LEU B CA 1
ATOM 3395 C C . LEU B 1 211 ? -9.008 39.125 4.281 1 84.06 211 LEU B C 1
ATOM 3397 O O . LEU B 1 211 ? -9.461 38.062 3.781 1 84.06 211 LEU B O 1
ATOM 3401 N N . SER B 1 212 ? -7.844 39.5 4.203 1 84.5 212 SER B N 1
ATOM 3402 C CA . SER B 1 212 ? -6.789 38.594 3.783 1 84.5 212 SER B CA 1
ATOM 3403 C C . SER B 1 212 ? -5.832 38.281 4.93 1 84.5 212 SER B C 1
ATOM 3405 O O . SER B 1 212 ? -5.508 39.188 5.723 1 84.5 212 SER B O 1
ATOM 3407 N N . LEU B 1 213 ? -5.379 37.156 5.02 1 84.44 213 LEU B N 1
ATOM 3408 C CA . LEU B 1 213 ? -4.488 36.75 6.098 1 84.44 213 LEU B CA 1
ATOM 3409 C C . LEU B 1 213 ? -3.209 37.562 6.094 1 84.44 213 LEU B C 1
ATOM 3411 O O . LEU B 1 213 ? -2.73 37.969 7.148 1 84.44 213 LEU B O 1
ATOM 3415 N N . ASP B 1 214 ? -2.793 37.812 4.977 1 81.69 214 ASP B N 1
ATOM 3416 C CA . ASP B 1 214 ? -1.582 38.625 4.824 1 81.69 214 ASP B CA 1
ATOM 3417 C C . ASP B 1 214 ? -1.783 40.031 5.371 1 81.69 214 ASP B C 1
ATOM 3419 O O . ASP B 1 214 ? -0.912 40.562 6.062 1 81.69 214 ASP B O 1
ATOM 3423 N N . GLU B 1 215 ? -2.914 40.531 5.062 1 88.5 215 GLU B N 1
ATOM 3424 C CA . GLU B 1 215 ? -3.227 41.875 5.523 1 88.5 215 GLU B CA 1
ATOM 3425 C C . GLU B 1 215 ? -3.334 41.938 7.043 1 88.5 215 GLU B C 1
ATOM 3427 O O . GLU B 1 215 ? -2.918 42.906 7.668 1 88.5 215 GLU B O 1
ATOM 3432 N N . VAL B 1 216 ? -3.848 40.875 7.602 1 88.31 216 VAL B N 1
ATOM 3433 C CA . VAL B 1 216 ? -4.02 40.812 9.047 1 88.31 216 VAL B CA 1
ATOM 3434 C C . VAL B 1 216 ? -2.654 40.75 9.734 1 88.31 216 VAL B C 1
ATOM 3436 O O . VAL B 1 216 ? -2.41 41.469 10.695 1 88.31 216 VAL B O 1
ATOM 3439 N N . VAL B 1 217 ? -1.859 40 9.258 1 88.19 217 VAL B N 1
ATOM 3440 C CA . VAL B 1 217 ? -0.529 39.844 9.836 1 88.19 217 VAL B CA 1
ATOM 3441 C C . VAL B 1 217 ? 0.25 41.156 9.672 1 88.19 217 VAL B C 1
ATOM 3443 O O . VAL B 1 217 ? 0.864 41.656 10.625 1 88.19 217 VAL B O 1
ATOM 3446 N N . LYS B 1 218 ? 0.216 41.719 8.531 1 89.56 218 LYS B N 1
ATOM 3447 C CA . LYS B 1 218 ? 0.917 42.969 8.25 1 89.56 218 LYS B CA 1
ATOM 3448 C C . LYS B 1 218 ? 0.437 44.094 9.164 1 89.56 218 LYS B C 1
ATOM 3450 O O . LYS B 1 218 ? 1.248 44.812 9.766 1 89.56 218 LYS B O 1
ATOM 3455 N N . ALA B 1 219 ? -0.856 44.188 9.273 1 90.25 219 ALA B N 1
ATOM 3456 C CA . ALA B 1 219 ? -1.452 45.219 10.125 1 90.25 219 ALA B CA 1
ATOM 3457 C C . ALA B 1 219 ? -1.121 44.969 11.594 1 90.25 219 ALA B C 1
ATOM 3459 O O . ALA B 1 219 ? -0.844 45.906 12.336 1 90.25 219 ALA B O 1
ATOM 3460 N N . GLY B 1 220 ? -1.139 43.688 11.977 1 90 220 GLY B N 1
ATOM 3461 C CA . GLY B 1 220 ? -0.86 43.312 13.352 1 90 220 GLY B CA 1
ATOM 3462 C C . GLY B 1 220 ? 0.578 43.562 13.758 1 90 220 GLY B C 1
ATOM 3463 O O . GLY B 1 220 ? 0.833 44.156 14.82 1 90 220 GLY B O 1
ATOM 3464 N N . VAL B 1 221 ? 1.391 43.219 12.984 1 90.31 221 VAL B N 1
ATOM 3465 C CA . VAL B 1 221 ? 2.812 43.406 13.258 1 90.31 221 VAL B CA 1
ATOM 3466 C C . VAL B 1 221 ? 3.131 44.906 13.328 1 90.31 221 VAL B C 1
ATOM 3468 O O . VAL B 1 221 ? 3.805 45.344 14.258 1 90.31 221 VAL B O 1
ATOM 3471 N N . ARG B 1 222 ? 2.674 45.625 12.383 1 89.56 222 ARG B N 1
ATOM 3472 C CA . ARG B 1 222 ? 2.904 47.062 12.336 1 89.56 222 ARG B CA 1
ATOM 3473 C C . ARG B 1 222 ? 2.355 47.75 13.586 1 89.56 222 ARG B C 1
ATOM 3475 O O . ARG B 1 222 ? 3.014 48.594 14.164 1 89.56 222 ARG B O 1
ATOM 3482 N N . LYS B 1 223 ? 1.158 47.312 13.961 1 89.19 223 LYS B N 1
ATOM 3483 C CA . LYS B 1 223 ? 0.512 47.906 15.117 1 89.19 223 LYS B CA 1
ATOM 3484 C C . LYS B 1 223 ? 1.278 47.625 16.406 1 89.19 223 LYS B C 1
ATOM 3486 O O . LYS B 1 223 ? 1.502 48.5 17.219 1 89.19 223 LYS B O 1
ATOM 3491 N N . VAL B 1 224 ? 1.701 46.438 16.578 1 88.12 224 VAL B N 1
ATOM 3492 C CA . VAL B 1 224 ? 2.334 46 17.828 1 88.12 224 VAL B CA 1
ATOM 3493 C C . VAL B 1 224 ? 3.742 46.594 17.906 1 88.12 224 VAL B C 1
ATOM 3495 O O . VAL B 1 224 ? 4.156 47.062 18.969 1 88.12 224 VAL B O 1
ATOM 3498 N N . THR B 1 225 ? 4.355 46.594 16.844 1 88.81 225 THR B N 1
ATOM 3499 C CA . THR B 1 225 ? 5.719 47.125 16.859 1 88.81 225 THR B CA 1
ATOM 3500 C C . THR B 1 225 ? 5.719 48.656 17.016 1 88.81 225 THR B C 1
ATOM 3502 O O . THR B 1 225 ? 6.551 49.188 17.75 1 88.81 225 THR B O 1
ATOM 3505 N N . SER B 1 226 ? 4.801 49.25 16.344 1 87.12 226 SER B N 1
ATOM 3506 C CA . SER B 1 226 ? 4.703 50.719 16.453 1 87.12 22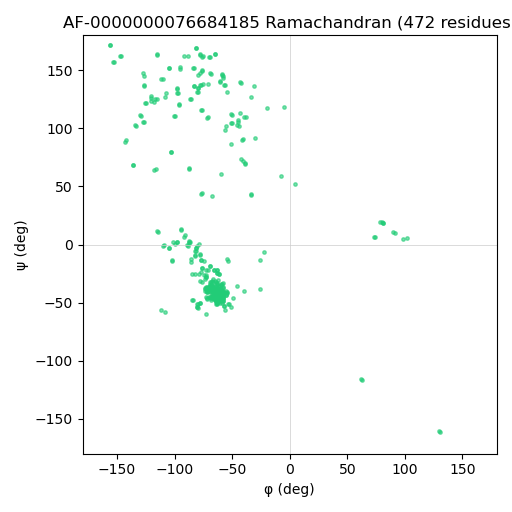6 SER B CA 1
ATOM 3507 C C . SER B 1 226 ? 4.34 51.125 17.859 1 87.12 226 SER B C 1
ATOM 3509 O O . SER B 1 226 ? 4.859 52.125 18.375 1 87.12 226 SER B O 1
ATOM 3511 N N . ALA B 1 227 ? 3.453 50.344 18.484 1 82.81 227 ALA B N 1
ATOM 3512 C CA . ALA B 1 227 ? 3.033 50.625 19.844 1 82.81 227 ALA B CA 1
ATOM 3513 C C . ALA B 1 227 ? 4.203 50.5 20.828 1 82.81 227 ALA B C 1
ATOM 3515 O O . ALA B 1 227 ? 4.344 51.312 21.734 1 82.81 227 ALA B O 1
ATOM 3516 N N . GLN B 1 228 ? 5.004 49.625 20.609 1 85 228 GLN B N 1
ATOM 3517 C CA . GLN B 1 228 ? 6.129 49.375 21.5 1 85 228 GLN B CA 1
ATOM 3518 C C . GLN B 1 228 ? 7.23 50.406 21.281 1 85 228 GLN B C 1
ATOM 3520 O O . GLN B 1 228 ? 7.871 50.844 22.25 1 85 228 GLN B O 1
ATOM 3525 N N . GLN B 1 229 ? 7.348 50.875 20.078 1 82.19 229 GLN B N 1
ATOM 3526 C CA . GLN B 1 229 ? 8.328 51.906 19.781 1 82.19 229 GLN B CA 1
ATOM 3527 C C . GLN B 1 229 ? 7.918 53.25 20.375 1 82.19 229 GLN B C 1
ATOM 3529 O O . GLN B 1 229 ? 8.758 54 20.859 1 82.19 229 GLN B O 1
ATOM 3534 N N . GLN B 1 230 ? 6.641 53.438 20.297 1 79.5 230 GLN B N 1
ATOM 3535 C CA . GLN B 1 230 ? 6.121 54.656 20.859 1 79.5 230 GLN B CA 1
ATOM 3536 C C . GLN B 1 230 ? 6.238 54.656 22.391 1 79.5 230 GLN B C 1
ATOM 3538 O O . GLN B 1 230 ? 6.551 55.688 23 1 79.5 230 GLN B O 1
ATOM 3543 N N . SER B 1 231 ? 6.027 53.5 22.891 1 76.44 231 SER B N 1
ATOM 3544 C CA . SER B 1 231 ? 6.137 53.375 24.344 1 76.44 231 SER B CA 1
ATOM 3545 C C . SER B 1 231 ? 7.578 53.562 24.797 1 76.44 231 SER B C 1
ATOM 3547 O O . SER B 1 231 ? 7.828 54.188 25.828 1 76.44 231 SER B O 1
ATOM 3549 N N . ASP B 1 232 ? 8.477 53.094 24 1 73.25 232 ASP B N 1
ATOM 3550 C CA . ASP B 1 232 ? 9.891 53.25 24.328 1 73.25 232 ASP B CA 1
ATOM 3551 C C . ASP B 1 232 ? 10.352 54.688 24.219 1 73.25 232 ASP B C 1
ATOM 3553 O O . ASP B 1 232 ? 11.125 55.156 25.031 1 73.25 232 ASP B O 1
ATOM 3557 N N . ARG B 1 233 ? 9.82 55.375 23.25 1 72.31 233 ARG B N 1
ATOM 3558 C CA . ARG B 1 233 ? 10.164 56.781 23.062 1 72.31 233 ARG B CA 1
ATOM 3559 C C . ARG B 1 233 ? 9.602 57.656 24.188 1 72.31 233 ARG B C 1
ATOM 3561 O O . ARG B 1 233 ? 10.258 58.594 24.656 1 72.31 233 ARG B O 1
ATOM 3568 N N . ARG B 1 234 ? 8.461 57.25 24.625 1 72.69 234 ARG B N 1
ATOM 3569 C CA . ARG B 1 234 ? 7.852 57.969 25.734 1 72.69 234 ARG B CA 1
ATOM 3570 C C . ARG B 1 234 ? 8.617 57.75 27.031 1 72.69 234 ARG B C 1
ATOM 3572 O O . ARG B 1 234 ? 8.773 58.656 27.828 1 72.69 234 ARG B O 1
ATOM 3579 N N . SER B 1 235 ? 9.133 56.594 27.078 1 69.56 235 SER B N 1
ATOM 3580 C CA . SER B 1 235 ? 9.875 56.281 28.297 1 69.56 235 SER B CA 1
ATOM 3581 C C . SER B 1 235 ? 11.25 56.938 28.297 1 69.56 235 SER B C 1
ATOM 3583 O O . SER B 1 235 ? 11.773 57.281 29.359 1 69.56 235 SER B O 1
ATOM 3585 N N . GLN B 1 236 ? 11.766 57.25 27.156 1 66.06 236 GLN B N 1
ATOM 3586 C CA . GLN B 1 236 ? 13.055 57.906 27.062 1 66.06 236 GLN B CA 1
ATOM 3587 C C . GLN B 1 236 ? 12.906 59.438 27.219 1 66.06 236 GLN B C 1
ATOM 3589 O O . GLN B 1 236 ? 13.836 60.125 27.656 1 66.06 236 GLN B O 1
ATOM 3594 N N . GLN B 1 237 ? 11.773 59.875 26.891 1 63.38 237 GLN B N 1
ATOM 3595 C CA . GLN B 1 237 ? 11.547 61.312 27.016 1 63.38 237 GLN B CA 1
ATOM 3596 C C . GLN B 1 237 ? 11.102 61.656 28.422 1 63.38 237 GLN B C 1
ATOM 3598 O O . GLN B 1 237 ? 11.18 62.844 28.812 1 63.38 237 GLN B O 1
ATOM 3603 N N . SER B 1 238 ? 10.727 60.688 29.094 1 57 238 SER B N 1
ATOM 3604 C CA . SER B 1 238 ? 10.43 61.031 30.484 1 57 238 SER B CA 1
ATOM 3605 C C . SER B 1 238 ? 11.648 60.844 31.375 1 57 238 SER B C 1
ATOM 3607 O O . SER B 1 238 ? 12.453 59.938 31.141 1 57 238 SER B O 1
#

Nearest PDB structures (foldseek):
  5wk0-assembly1_A-2  TM=6.494E-01  e=5.078E-02  Staphylococcus sp. HMSC055H04
  2p1a-assembly1_A  TM=6.636E-01  e=1.607E-01  Bacillus cereus ATCC 10987
  2nsg-assembly1_A  TM=6.796E-01  e=2.858E-01  Corynebacterium glutamicum
  8vil-assembly2_B  TM=6.782E-01  e=7.334E-01  Crocosphaera subtropica ATCC 51142
  8dpw-assembly1_A  TM=2.195E-01  e=1.882E+00  Homo sapiens

Secondary structure (DSSP, 8-state):
--------------TT-HHHHHHHHHHHHHHHHHHTS-HHHHHPPPSSTTPPPHHHHHHHHHHHHHIIIIIIIT-------HHHHHT--S-HHHHHHHHHHHHHHHHHHHHHHTTS-TTSPPS----SS--GGGSSHHHHHHHHHHHHHHHHHHHHHHHHHHHTT-GGGTS--STT--BHHHHHHHHHHHTT--EEEEETTEEEETTS-EEEHHHHHHHHHHHHHHHHHHHHHHHHH-/--------------TT-HHHHHHHHHHHHHHHHHHTS-HHHHHPPPSSTTPPPHHHHHHHHHHHHHIIIIIIIT-------HHHHHT--S-HHHHHHHHHHHHHHHHHHHHHHTTS-TTSPPS----SS--GGGSSHHHHHHHHHHHHHHHHHHHHHHHHHHHTT-GGGSS--SSS--BHHHHHHHHHHHTT--EEEEETTEEEETTS-EEEHHHHHHHHHHHHHHHHHHHHHHHHH-